Protein AF-A0A0G4HG73-F1 (afdb_monomer_lite)

Radius of gyration: 73.38 Å; chains: 1; bounding box: 162×64×244 Å

Foldseek 3Di:
DDDDDDDDDDDDDDPPCVVVVVVVVVVVVVVVVVCVVCVVVVVVVVVVVVVVVVVVVVVVVVVVVVVVVVVVVVVVVVVVVVVVVVVVVVVVVVVVVVVVVVVVVVVVVVVVVVVVVVVVVVVVVVVVVVVVVVVVVVVVVVVVVVVVVVVVVVVVVVVVVVVVVVVVVVVVVVVVVVVVVVVVVVVVVCCVQPPPPPNVPVVVVVVVVVVVVVVVVVVVVVVVVPDDDDPVVVVVVVVVVVVVVVVVVVVVVVVVVVVVVVVVVVVVVVVVVVVVVVVVVVVVVVVVVVVVVVVVVVVVVVVVVVVVLQVVLVVVLVVLVVLLVLLVVLLVVLVVVLVVVLVVLPDPDPDDPPDDDDDDDDDDDDDDDDDDDPPPPPPSPDDDVVVLVPPVPVVVVVVVVNVVSPPRDRAFTQDPNDTHRNVVSVVVSVVSVVVSVVSVVCGRPPPCPDDDDDDPPDDDDDDDDDDDDDDDDDDDDDDDDDDDDDDDDDDDDDDDDDDDDDDDDDDDDDDDDDDDDDD

pLDDT: mean 76.78, std 22.73, range [31.84, 98.25]

Organism: NCBI:txid1169474

Secondary structure (DSSP, 8-state):
--------------TTHHHHHHHHHHHHHHHHHHHHHHHHHHHHHHHHHHHHHHHHHHHHHHHHHHHHHHHHHHHHHHHHHHHHHHHHHHHHHHHHHHHHHHHHHHHHHHHHHHHHHHHHHHHHHHHHHHHHHHHHHHHHHHHHHHHHHHHHHHHHHHHHHHHHHHHHHHHHHHHHHHHHHHHHHHHHHHHHHHSTTTHHHHHHHHHHHHHHHHHHHHHHHHHHTT----SHHHHHHHHHHHHHHHHHHHHHHHHHHHHHHHHHHHHHHHHHHHHHHHHHHHHHHHHHHHHHHHHHHHHHHHHHHHHHHHHHHHHHHHHHHHHHHHHHHHHHHHHHHHHHHHHHHS-----------------------------------PPPHHHHHHSS-HHHHHHHHHHHHT---PPPEEETTEEE-HHHHHHHHHHHHHHHHHHHHH-S-GGGTT----------------------------------------------------------------PPP--

Sequence (519 aa):
MSSVALDNQAGEKDDKELPEVQFAELETRMRRFIVDLLEPTMKRVQQQQVDLSSLKTVVDRHAKSLSEVAVMTVKAEQNIGVVEQLREEMSKWDVQRRNQEAKVSEDISLMKHELDGFRYNLERKEASIQALQRTSERAVAEVQQAMDAQDSFRQYVDGRLEAQVKHAHAFRTDLEVKLVALETKHNGLADELWGEETGLAKVTGELNRTNLTVSSLSEEVKRLNKSKASTQQCDMLQDSIRELVKETKDDVKDLRDAVGGVVSEVKEHFKTAANQIAAHNASMLSELELKQLKKRLSGVFDNSDLVLKGLEHITGVIAILIESNKVAASLDVQDDDDRRRVALMGYKEAGGKEGERSGSRTTRARSGNGGGAAGDGATVISVDPRCLSCSGQAATVLAGFKMACLQYAPQPVRYNKKLFNRGDLIAVRSQLLEQCFDALQSGPDLRFAGGQPQVNASHRQRESAGDSLGQTQRDREREKDPSGGGGERGRETIGSSLFGGTSMGASGFGGDGRRKNDT

Structure (mmCIF, N/CA/C/O backbone):
data_AF-A0A0G4HG73-F1
#
_entry.id   AF-A0A0G4HG73-F1
#
loop_
_atom_site.group_PDB
_atom_site.id
_atom_site.type_symbol
_atom_site.label_atom_id
_atom_site.label_alt_id
_atom_site.label_comp_id
_atom_site.label_asym_id
_atom_site.label_entity_id
_atom_site.label_seq_id
_atom_site.pdbx_PDB_ins_code
_atom_site.Cartn_x
_atom_site.Cartn_y
_atom_site.Cartn_z
_atom_site.occupancy
_atom_site.B_iso_or_equiv
_atom_site.auth_seq_id
_atom_site.auth_comp_id
_atom_site.auth_asym_id
_atom_site.auth_atom_id
_atom_site.pdbx_PDB_model_num
ATOM 1 N N . MET A 1 1 ? -84.857 -23.890 98.550 1.00 41.00 1 MET A N 1
ATOM 2 C CA . MET A 1 1 ? -84.071 -25.105 98.859 1.00 41.00 1 MET A CA 1
ATOM 3 C C . MET A 1 1 ? -82.937 -24.657 99.767 1.00 41.00 1 MET A C 1
ATOM 5 O O . MET A 1 1 ? -82.169 -23.835 99.301 1.00 41.00 1 MET A O 1
ATOM 9 N N . SER A 1 2 ? -82.785 -24.985 101.046 1.00 36.28 2 SER A N 1
ATOM 10 C CA . SER A 1 2 ? -83.429 -25.852 102.053 1.00 36.28 2 SER A CA 1
ATOM 11 C C . SER A 1 2 ? -83.070 -25.203 103.412 1.00 36.28 2 SER A C 1
ATOM 13 O O . SER A 1 2 ? -81.953 -24.713 103.534 1.00 36.28 2 SER A O 1
ATOM 15 N N . SER A 1 3 ? -84.007 -24.906 104.327 1.00 31.84 3 SER A N 1
ATOM 16 C CA . SER A 1 3 ? -84.459 -25.742 105.474 1.00 31.84 3 SER A CA 1
ATOM 17 C C . SER A 1 3 ? -83.283 -26.234 106.344 1.00 31.84 3 SER A C 1
ATOM 19 O O . SER A 1 3 ? -82.386 -26.853 105.790 1.00 31.84 3 SER A O 1
ATOM 21 N N . VAL A 1 4 ? -83.169 -26.034 107.661 1.00 39.06 4 VAL A N 1
ATOM 22 C CA . VAL A 1 4 ? -84.039 -26.321 108.834 1.00 39.06 4 VAL A CA 1
ATOM 23 C C . VAL A 1 4 ? -83.288 -25.680 110.040 1.00 39.06 4 VAL A C 1
ATOM 25 O O . VAL A 1 4 ? -82.062 -25.686 110.014 1.00 39.06 4 VAL A O 1
ATOM 28 N N . ALA A 1 5 ? -83.901 -24.886 110.938 1.00 39.19 5 ALA A N 1
ATOM 29 C CA . ALA A 1 5 ? -84.497 -25.277 112.244 1.00 39.19 5 ALA A CA 1
ATOM 30 C C . ALA A 1 5 ? -83.497 -26.015 113.186 1.00 39.19 5 ALA A C 1
ATOM 32 O O . ALA A 1 5 ? -82.706 -26.808 112.705 1.00 39.19 5 ALA A O 1
ATOM 33 N N . LEU A 1 6 ? -83.424 -25.876 114.514 1.00 40.47 6 LEU A N 1
ATOM 34 C CA . LEU A 1 6 ? -84.216 -25.290 115.607 1.00 40.47 6 LEU A CA 1
ATOM 35 C C . LEU A 1 6 ? -83.335 -25.361 116.895 1.00 40.47 6 LEU A C 1
ATOM 37 O O . LEU A 1 6 ? -82.237 -25.907 116.839 1.00 40.47 6 LEU A O 1
ATOM 41 N N . ASP A 1 7 ? -83.884 -24.890 118.024 1.00 35.44 7 ASP A N 1
ATOM 42 C CA . ASP A 1 7 ? -83.455 -25.051 119.439 1.00 35.44 7 ASP A CA 1
ATOM 43 C C . ASP A 1 7 ? -82.373 -24.076 119.948 1.00 35.44 7 ASP A C 1
ATOM 45 O O . ASP A 1 7 ? -81.224 -24.126 119.532 1.00 35.44 7 ASP A O 1
ATOM 49 N N . ASN A 1 8 ? -82.641 -23.065 120.789 1.00 39.59 8 ASN A N 1
ATOM 50 C CA . ASN A 1 8 ? -83.512 -22.899 121.970 1.00 39.59 8 ASN A CA 1
ATOM 51 C C . ASN A 1 8 ? -83.024 -23.658 123.223 1.00 39.59 8 ASN A C 1
ATOM 53 O O . ASN A 1 8 ? -83.551 -24.710 123.566 1.00 39.59 8 ASN A O 1
ATOM 57 N N . GLN A 1 9 ? -82.061 -23.072 123.947 1.00 37.31 9 GLN A N 1
ATOM 58 C CA . GLN A 1 9 ? -81.885 -23.263 125.391 1.00 37.31 9 GLN A CA 1
ATOM 59 C C . GLN A 1 9 ? -81.521 -21.923 126.044 1.00 37.31 9 GLN A C 1
ATOM 61 O O . GLN A 1 9 ? -80.479 -21.335 125.769 1.00 37.31 9 GLN A O 1
ATOM 66 N N . ALA A 1 10 ? -82.433 -21.450 126.894 1.00 40.50 10 ALA A N 1
ATOM 67 C CA . ALA A 1 10 ? -82.238 -20.352 127.822 1.00 40.50 10 ALA A CA 1
ATOM 68 C C . ALA A 1 10 ? -81.294 -20.796 128.949 1.00 40.50 10 ALA A C 1
ATOM 70 O O . ALA A 1 10 ? -81.523 -21.823 129.588 1.00 40.50 10 ALA A O 1
ATOM 71 N N . GLY A 1 11 ? -80.248 -20.005 129.179 1.00 35.12 11 GLY A N 1
ATOM 72 C CA . GLY A 1 11 ? -79.263 -20.186 130.238 1.00 35.12 11 GLY A CA 1
ATOM 73 C C . GLY A 1 11 ? -78.901 -18.829 130.823 1.00 35.12 11 GLY A C 1
ATOM 74 O O . GLY A 1 11 ? -77.949 -18.189 130.408 1.00 35.12 11 GLY A O 1
ATOM 75 N N . GLU A 1 12 ? -79.732 -18.394 131.757 1.00 45.62 12 GLU A N 1
ATOM 76 C CA . GLU A 1 12 ? -79.520 -17.315 132.713 1.00 45.62 12 GLU A CA 1
ATOM 77 C C . GLU A 1 12 ? -78.174 -17.499 133.443 1.00 45.62 12 GLU A C 1
ATOM 79 O O . GLU A 1 12 ? -78.027 -18.475 134.184 1.00 45.62 12 GLU A O 1
ATOM 84 N N . LYS A 1 13 ? -77.196 -16.601 133.221 1.00 35.84 13 LYS A N 1
ATOM 85 C CA . LYS A 1 13 ? -76.188 -16.153 134.206 1.00 35.84 13 LYS A CA 1
ATOM 86 C C . LYS A 1 13 ? -75.144 -15.205 133.614 1.00 35.84 13 LYS A C 1
ATOM 88 O O . LYS A 1 13 ? -74.682 -15.383 132.500 1.00 35.84 13 LYS A O 1
ATOM 93 N N . ASP A 1 14 ? -74.724 -14.305 134.494 1.00 40.41 14 ASP A N 1
ATOM 94 C CA . ASP A 1 14 ? -73.533 -13.461 134.472 1.00 40.41 14 ASP A CA 1
ATOM 95 C C . ASP A 1 14 ? -73.627 -12.112 133.738 1.00 40.41 14 ASP A C 1
ATOM 97 O O . ASP A 1 14 ? -73.258 -11.940 132.580 1.00 40.41 14 ASP A O 1
ATOM 101 N N . ASP A 1 15 ? -73.933 -11.094 134.554 1.00 43.91 15 ASP A N 1
ATOM 102 C CA . ASP A 1 15 ? -73.606 -9.658 134.447 1.00 43.91 15 ASP A CA 1
ATOM 103 C C . ASP A 1 15 ? -72.097 -9.355 134.204 1.00 43.91 15 ASP A C 1
ATOM 105 O O . ASP A 1 15 ? -71.578 -8.295 134.557 1.00 43.91 15 ASP A O 1
ATOM 109 N N . LYS A 1 16 ? -71.360 -10.285 133.588 1.00 47.94 16 LYS A N 1
ATOM 110 C CA . LYS A 1 16 ? -69.993 -10.134 133.078 1.00 47.94 16 LYS A CA 1
ATOM 111 C C . LYS A 1 16 ? -69.931 -10.049 131.547 1.00 47.94 16 LYS A C 1
ATOM 113 O O . LYS A 1 16 ? -68.882 -9.671 131.039 1.00 47.94 16 LYS A O 1
ATOM 118 N N . GLU A 1 17 ? -71.029 -10.294 130.825 1.00 47.25 17 GLU A N 1
ATOM 119 C CA . GLU A 1 17 ? -71.094 -10.183 129.351 1.00 47.25 17 GLU A CA 1
ATOM 120 C C . GLU A 1 17 ? -71.386 -8.752 128.849 1.00 47.25 17 GLU A C 1
ATOM 122 O O . GLU A 1 17 ? -70.995 -8.374 127.747 1.00 47.25 17 GLU A O 1
ATOM 127 N N . LEU A 1 18 ? -72.014 -7.902 129.671 1.00 52.16 18 LEU A N 1
ATOM 128 C CA . LEU A 1 18 ? -72.255 -6.481 129.368 1.00 52.16 18 LEU A CA 1
ATOM 129 C C . LEU A 1 18 ? -70.977 -5.672 129.059 1.00 52.16 18 LEU A C 1
ATOM 131 O O . LEU A 1 18 ? -70.999 -4.906 128.092 1.00 52.16 18 LEU A O 1
ATOM 135 N N . PRO A 1 19 ? -69.857 -5.817 129.800 1.00 57.81 19 PRO A N 1
ATOM 136 C CA . PRO A 1 19 ? -68.606 -5.189 129.393 1.00 57.81 19 PRO A CA 1
ATOM 137 C C . PRO A 1 19 ? -68.052 -5.805 128.103 1.00 57.81 19 PRO A C 1
ATOM 139 O O . PRO A 1 19 ? -67.523 -5.071 127.280 1.00 57.81 19 PRO A O 1
ATOM 142 N N . GLU A 1 20 ? -68.210 -7.108 127.870 1.00 64.38 20 GLU A N 1
ATOM 143 C CA . GLU A 1 20 ? -67.676 -7.792 126.683 1.00 64.38 20 GLU A CA 1
ATOM 144 C C . GLU A 1 20 ? -68.387 -7.360 125.388 1.00 64.38 20 GLU A C 1
ATOM 146 O O . GLU A 1 20 ? -67.731 -7.078 124.384 1.00 64.38 20 GLU A O 1
ATOM 151 N N . VAL A 1 21 ? -69.710 -7.168 125.432 1.00 73.31 21 VAL A N 1
ATOM 152 C CA . VAL A 1 21 ? -70.498 -6.604 124.320 1.00 73.31 21 VAL A CA 1
ATOM 153 C C . VAL A 1 21 ? -70.136 -5.138 124.065 1.00 73.31 21 VAL A C 1
ATOM 155 O O . VAL A 1 21 ? -69.987 -4.732 122.913 1.00 73.31 21 VAL A O 1
ATOM 158 N N . GLN A 1 22 ? -69.933 -4.342 125.120 1.00 75.69 22 GLN A N 1
ATOM 159 C CA . GLN A 1 22 ? -69.485 -2.951 124.979 1.00 75.69 22 GLN A CA 1
ATOM 160 C C . GLN A 1 22 ? -68.055 -2.857 124.428 1.00 75.69 22 GLN A C 1
ATOM 162 O O . GLN A 1 22 ? -67.774 -1.982 123.608 1.00 75.69 22 GLN A O 1
ATOM 167 N N . PHE A 1 23 ? -67.162 -3.774 124.813 1.00 79.75 23 PHE A N 1
ATOM 168 C CA . PHE A 1 23 ? -65.822 -3.894 124.237 1.00 79.75 23 PHE A CA 1
ATOM 169 C C . PHE A 1 23 ? -65.880 -4.312 122.767 1.00 79.75 23 PHE A C 1
ATOM 171 O O . PHE A 1 23 ? -65.195 -3.698 121.953 1.00 79.75 23 PHE A O 1
ATOM 178 N N . ALA A 1 24 ? -66.738 -5.267 122.402 1.00 82.38 24 ALA A N 1
ATOM 179 C CA . ALA A 1 24 ? -66.940 -5.675 121.014 1.00 82.38 24 ALA A CA 1
ATOM 180 C C . ALA A 1 24 ? -67.525 -4.536 120.156 1.00 82.38 24 ALA A C 1
ATOM 182 O O . ALA A 1 24 ? -67.112 -4.338 119.011 1.00 82.38 24 ALA A O 1
ATOM 183 N N . GLU A 1 25 ? -68.450 -3.734 120.691 1.00 83.81 25 GLU A N 1
ATOM 184 C CA . GLU A 1 25 ? -69.017 -2.582 119.982 1.00 83.81 25 GLU A CA 1
ATOM 185 C C . GLU A 1 25 ? -67.994 -1.445 119.823 1.00 83.81 25 GLU A C 1
ATOM 187 O O . GLU A 1 25 ? -67.848 -0.888 118.726 1.00 83.81 25 GLU A O 1
ATOM 192 N N . LEU A 1 26 ? -67.234 -1.135 120.881 1.00 85.94 26 LEU A N 1
ATOM 193 C CA . LEU A 1 26 ? -66.128 -0.176 120.838 1.00 85.94 26 LEU A CA 1
ATOM 194 C C . LEU A 1 26 ? -65.060 -0.628 119.835 1.00 85.94 26 LEU A C 1
ATOM 196 O O . LEU A 1 26 ? -64.625 0.167 119.006 1.00 85.94 26 LEU A O 1
ATOM 200 N N . GLU A 1 27 ? -64.692 -1.907 119.850 1.00 87.69 27 GLU A N 1
ATOM 201 C CA . GLU A 1 27 ? -63.764 -2.514 118.901 1.00 87.69 27 GLU A CA 1
ATOM 202 C C . GLU A 1 27 ? -64.297 -2.424 117.466 1.00 87.69 27 GLU A C 1
ATOM 204 O O . GLU A 1 27 ? -63.553 -2.064 116.558 1.00 87.69 27 GLU A O 1
ATOM 209 N N . THR A 1 28 ? -65.590 -2.670 117.243 1.00 87.50 28 THR A N 1
ATOM 210 C CA . THR A 1 28 ? -66.216 -2.559 115.916 1.00 87.50 28 THR A CA 1
ATOM 211 C C . THR A 1 28 ? -66.212 -1.113 115.412 1.00 87.50 28 THR A C 1
ATOM 213 O O . THR A 1 28 ? -65.926 -0.868 114.236 1.00 87.50 28 THR A O 1
ATOM 216 N N . ARG A 1 29 ? -66.474 -0.133 116.290 1.00 87.75 29 ARG A N 1
ATOM 217 C CA . ARG A 1 29 ? -66.328 1.299 115.973 1.00 87.75 29 ARG A CA 1
ATOM 218 C C . ARG A 1 29 ? -64.884 1.666 115.673 1.00 87.75 29 ARG A C 1
ATOM 220 O O . ARG A 1 29 ? -64.642 2.372 114.701 1.00 87.75 29 ARG A O 1
ATOM 227 N N . MET A 1 30 ? -63.940 1.174 116.467 1.00 88.69 30 MET A N 1
ATOM 228 C CA . MET A 1 30 ? -62.519 1.444 116.282 1.00 88.69 30 MET A CA 1
ATOM 229 C C . MET A 1 30 ? -62.015 0.824 114.974 1.00 88.69 30 MET A C 1
ATOM 231 O O . MET A 1 30 ? -61.320 1.489 114.218 1.00 88.69 30 MET A O 1
ATOM 235 N N . ARG A 1 31 ? -62.452 -0.396 114.635 1.00 90.50 31 ARG A N 1
ATOM 236 C CA . ARG A 1 31 ? -62.195 -1.047 113.342 1.00 90.50 31 ARG A CA 1
ATOM 237 C C . ARG A 1 31 ? -62.792 -0.258 112.176 1.00 90.50 31 ARG A C 1
ATOM 239 O O . ARG A 1 31 ? -62.081 -0.050 111.202 1.00 90.50 31 ARG A O 1
ATOM 246 N N . ARG A 1 32 ? -64.039 0.230 112.270 1.00 88.19 32 ARG A N 1
ATOM 247 C CA . ARG A 1 32 ? -64.618 1.120 111.239 1.00 88.19 32 ARG A CA 1
ATOM 248 C C . ARG A 1 32 ? -63.825 2.406 111.092 1.00 88.19 32 ARG A C 1
ATOM 250 O O . ARG A 1 32 ? -63.467 2.748 109.981 1.00 88.19 32 ARG A O 1
ATOM 257 N N . PHE A 1 33 ? -63.489 3.066 112.195 1.00 92.38 33 PHE A N 1
ATOM 258 C CA . PHE A 1 33 ? -62.720 4.307 112.166 1.00 92.38 33 PHE A CA 1
ATOM 259 C C . PHE A 1 33 ? -61.319 4.106 111.564 1.00 92.38 33 PHE A C 1
ATOM 261 O O . PHE A 1 33 ? -60.862 4.924 110.771 1.00 92.38 33 PHE A O 1
ATOM 268 N N . ILE A 1 34 ? -60.657 2.989 111.887 1.00 92.88 34 ILE A N 1
ATOM 269 C CA . ILE A 1 34 ? -59.387 2.582 111.271 1.00 92.88 34 ILE A CA 1
ATOM 270 C C . ILE A 1 34 ? -59.571 2.336 109.767 1.00 92.88 34 ILE A C 1
ATOM 272 O O . ILE A 1 34 ? -58.750 2.799 108.981 1.00 92.88 34 ILE A O 1
ATOM 276 N N . VAL A 1 35 ? -60.640 1.650 109.349 1.00 91.75 35 VAL A N 1
ATOM 277 C CA . VAL A 1 35 ? -60.949 1.422 107.928 1.00 91.75 35 VAL A CA 1
ATOM 278 C C . VAL A 1 35 ? -61.238 2.741 107.207 1.00 91.75 35 VAL A C 1
ATOM 280 O O . VAL A 1 35 ? -60.637 2.976 106.168 1.00 91.75 35 VAL A O 1
ATOM 283 N N . ASP A 1 36 ? -62.047 3.635 107.773 1.00 91.44 36 ASP A N 1
ATOM 284 C CA . ASP A 1 36 ? -62.393 4.936 107.184 1.00 91.44 36 ASP A CA 1
ATOM 285 C C . ASP A 1 36 ? -61.164 5.856 107.044 1.00 91.44 36 ASP A C 1
ATOM 287 O O . ASP A 1 36 ? -61.064 6.627 106.089 1.00 91.44 36 ASP A O 1
ATOM 291 N N . LEU A 1 37 ? -60.193 5.762 107.966 1.00 91.31 37 LEU A N 1
ATOM 292 C CA . LEU A 1 37 ? -58.909 6.471 107.877 1.00 91.31 37 LEU A CA 1
ATOM 293 C C . LEU A 1 37 ? -57.942 5.835 106.865 1.00 91.31 37 LEU A C 1
ATOM 295 O O . LEU A 1 37 ? -57.215 6.549 106.165 1.00 91.31 37 LEU A O 1
ATOM 299 N N . LEU A 1 38 ? -57.895 4.502 106.786 1.00 93.69 38 LEU A N 1
ATOM 300 C CA . LEU A 1 38 ? -56.955 3.780 105.923 1.00 93.69 38 LEU A CA 1
ATOM 301 C C . LEU A 1 38 ? -57.446 3.648 104.476 1.00 93.69 38 LEU A C 1
ATOM 303 O O . LEU A 1 38 ? -56.623 3.700 103.562 1.00 93.69 38 LEU A O 1
ATOM 307 N N . GLU A 1 39 ? -58.751 3.521 104.236 1.00 94.25 39 GLU A N 1
ATOM 308 C CA . GLU A 1 39 ? -59.339 3.286 102.911 1.00 94.25 39 GLU A CA 1
ATOM 309 C C . GLU A 1 39 ? -58.979 4.380 101.883 1.00 94.25 39 GLU A C 1
ATOM 311 O O . GLU A 1 39 ? -58.559 4.023 100.777 1.00 94.25 39 GLU A O 1
ATOM 316 N N . PRO A 1 40 ? -59.040 5.693 102.194 1.00 94.94 40 PRO A N 1
ATOM 317 C CA . PRO A 1 40 ? -58.618 6.740 101.261 1.00 94.94 40 PRO A CA 1
ATOM 318 C C . PRO A 1 40 ? -57.135 6.624 100.894 1.00 94.94 40 PRO A C 1
ATOM 320 O O . PRO A 1 40 ? -56.752 6.820 99.737 1.00 94.94 40 PRO A O 1
ATOM 323 N N . THR A 1 41 ? -56.299 6.262 101.870 1.00 94.00 41 THR A N 1
ATOM 324 C CA . THR A 1 41 ? -54.859 6.065 101.675 1.00 94.00 41 THR A CA 1
ATOM 325 C C . THR A 1 41 ? -54.600 4.837 100.805 1.00 94.00 41 THR A C 1
ATOM 327 O O . THR A 1 41 ? -53.835 4.924 99.849 1.00 94.00 41 THR A O 1
ATOM 330 N N . MET A 1 42 ? -55.293 3.722 101.059 1.00 93.75 42 MET A N 1
ATOM 331 C CA . MET A 1 42 ? -55.212 2.509 100.240 1.00 93.75 42 MET A CA 1
ATOM 332 C C . MET A 1 42 ? -55.661 2.756 98.798 1.00 93.75 42 MET A C 1
ATOM 334 O O . MET A 1 42 ? -54.951 2.357 97.879 1.00 93.75 42 MET A O 1
ATOM 338 N N . LYS A 1 43 ? -56.778 3.465 98.575 1.00 94.94 43 LYS A N 1
ATOM 339 C CA . LYS A 1 43 ? -57.240 3.841 97.225 1.00 94.94 43 LYS A CA 1
ATOM 340 C C . LYS A 1 43 ? -56.213 4.704 96.498 1.00 94.94 43 LYS A C 1
ATOM 342 O O . LYS A 1 43 ? -55.941 4.474 95.323 1.00 94.94 43 LYS A O 1
ATOM 347 N N . ARG A 1 44 ? -55.599 5.667 97.195 1.00 95.75 44 ARG A N 1
ATOM 348 C CA . ARG A 1 44 ? -54.538 6.507 96.625 1.00 95.75 44 ARG A CA 1
ATOM 349 C C . ARG A 1 44 ? -53.293 5.694 96.270 1.00 95.75 44 ARG A C 1
ATOM 351 O O . ARG A 1 44 ? -52.757 5.881 95.183 1.00 95.75 44 ARG A O 1
ATOM 358 N N . VAL A 1 45 ? -52.867 4.779 97.141 1.00 94.81 45 VAL A N 1
ATOM 359 C CA . VAL A 1 45 ? -51.737 3.869 96.882 1.00 94.81 45 VAL A CA 1
ATOM 360 C C . VAL A 1 45 ? -52.043 2.948 95.701 1.00 94.81 45 VAL A C 1
ATOM 362 O O . VAL A 1 45 ? -51.203 2.792 94.819 1.00 94.81 45 VAL A O 1
ATOM 365 N N . GLN A 1 46 ? -53.253 2.392 95.626 1.00 95.31 46 GLN A N 1
ATOM 366 C CA . GLN A 1 46 ? -53.676 1.537 94.519 1.00 95.31 46 GLN A CA 1
ATOM 367 C C . GLN A 1 46 ? -53.712 2.307 93.193 1.00 95.31 46 GLN A C 1
ATOM 369 O O . GLN A 1 46 ? -53.217 1.804 92.187 1.00 95.31 46 GLN A O 1
ATOM 374 N N . GLN A 1 47 ? -54.219 3.545 93.188 1.00 95.88 47 GLN A N 1
ATOM 375 C CA . GLN A 1 47 ? -54.188 4.409 92.006 1.00 95.88 47 GLN A CA 1
ATOM 376 C C . GLN A 1 47 ? -52.751 4.721 91.578 1.00 95.88 47 GLN A C 1
ATOM 378 O O . GLN A 1 47 ? -52.410 4.556 90.412 1.00 95.88 47 GLN A O 1
ATOM 383 N N . GLN A 1 48 ? -51.880 5.092 92.521 1.00 95.19 48 GLN A N 1
ATOM 384 C CA . GLN A 1 48 ? -50.462 5.318 92.237 1.00 95.19 48 GLN A CA 1
ATOM 385 C C . GLN A 1 48 ? -49.782 4.061 91.686 1.00 95.19 48 GLN A C 1
ATOM 387 O O . GLN A 1 48 ? -48.936 4.161 90.804 1.00 95.19 48 GLN A O 1
ATOM 392 N N . GLN A 1 49 ? -50.159 2.872 92.158 1.00 95.81 49 GLN A N 1
ATOM 393 C CA . GLN A 1 49 ? -49.649 1.608 91.634 1.00 95.81 49 GLN A CA 1
ATOM 394 C C . GLN A 1 49 ? -50.112 1.357 90.190 1.00 95.81 49 GLN A C 1
ATOM 396 O O . GLN A 1 49 ? -49.311 0.912 89.365 1.00 95.81 49 GLN A O 1
ATOM 401 N N . VAL A 1 50 ? -51.366 1.689 89.861 1.00 96.50 50 VAL A N 1
ATOM 402 C CA . VAL A 1 50 ? -51.877 1.656 88.480 1.00 96.50 50 VAL A CA 1
ATOM 403 C C . VAL A 1 50 ? -51.118 2.654 87.604 1.00 96.50 50 VAL A C 1
ATOM 405 O O . VAL A 1 50 ? -50.617 2.266 86.548 1.00 96.50 50 VAL A O 1
ATOM 408 N N . ASP A 1 51 ? -50.939 3.893 88.054 1.00 96.06 51 ASP A N 1
ATOM 409 C CA . ASP A 1 51 ? -50.224 4.930 87.304 1.00 96.06 51 ASP A CA 1
ATOM 410 C C . ASP A 1 51 ? -48.750 4.557 87.084 1.00 96.06 51 ASP A C 1
ATOM 412 O O . ASP A 1 51 ? -48.241 4.686 85.972 1.00 96.06 51 ASP A O 1
ATOM 416 N N . LEU A 1 52 ? -48.075 4.009 88.102 1.00 95.50 52 LEU A N 1
ATOM 417 C CA . LEU A 1 52 ? -46.709 3.490 87.986 1.00 95.50 52 LEU A CA 1
ATOM 418 C C . LEU A 1 52 ? -46.625 2.326 86.996 1.00 95.50 52 LEU A C 1
ATOM 420 O O . LEU A 1 52 ? -45.674 2.253 86.218 1.00 95.50 52 LEU A O 1
ATOM 424 N N . SER A 1 53 ? -47.614 1.429 86.988 1.00 96.25 53 SER A N 1
ATOM 425 C CA . SER A 1 53 ? -47.661 0.332 86.017 1.00 96.25 53 SER A CA 1
ATOM 426 C C . SER A 1 53 ? -47.865 0.847 84.588 1.00 96.25 53 SER A C 1
ATOM 428 O O . SER A 1 53 ? -47.169 0.408 83.674 1.00 96.25 53 SER A O 1
ATOM 430 N N . SER A 1 54 ? -48.735 1.844 84.401 1.00 97.19 54 SER A N 1
ATOM 431 C CA . SER A 1 54 ? -48.952 2.512 83.117 1.00 97.19 54 SER A CA 1
ATOM 432 C C . SER A 1 54 ? -47.677 3.211 82.646 1.00 97.19 54 SER A C 1
ATOM 434 O O . SER A 1 54 ? -47.200 2.941 81.542 1.00 97.19 54 SER A O 1
ATOM 436 N N . LEU A 1 55 ? -47.048 4.013 83.511 1.00 95.94 55 LEU A N 1
ATOM 437 C CA . LEU A 1 55 ? -45.795 4.704 83.215 1.00 95.94 55 LEU A CA 1
ATOM 438 C C . LEU A 1 55 ? -44.687 3.716 82.842 1.00 95.94 55 LEU A C 1
ATOM 440 O O . LEU A 1 55 ? -43.984 3.938 81.861 1.00 95.94 55 LEU A O 1
ATOM 444 N N . LYS A 1 56 ? -44.584 2.583 83.548 1.00 97.31 56 LYS A N 1
ATOM 445 C CA . LYS A 1 56 ? -43.653 1.505 83.199 1.00 97.31 56 LYS A CA 1
ATOM 446 C C . LYS A 1 56 ? -43.893 0.986 81.780 1.00 97.31 56 LYS A C 1
ATOM 448 O O . LYS A 1 56 ? -42.942 0.882 81.014 1.00 97.31 56 LYS A O 1
ATOM 453 N N . THR A 1 57 ? -45.146 0.739 81.382 1.00 96.81 57 THR A N 1
ATOM 454 C CA . THR A 1 57 ? -45.437 0.300 80.003 1.00 96.81 57 THR A CA 1
ATOM 455 C C . THR A 1 57 ? -45.070 1.349 78.951 1.00 96.81 57 THR A C 1
ATOM 457 O O . THR A 1 57 ? -44.625 0.988 77.863 1.00 96.81 57 THR A O 1
ATOM 460 N N . VAL A 1 58 ? -45.232 2.641 79.255 1.00 97.50 58 VAL A N 1
ATOM 461 C CA . VAL A 1 58 ? -44.828 3.741 78.365 1.00 97.50 58 VAL A CA 1
ATOM 462 C C . VAL A 1 58 ? -43.304 3.802 78.252 1.00 97.50 58 VAL A C 1
ATOM 464 O O . VAL A 1 58 ? -42.782 3.880 77.141 1.00 97.50 58 VAL A O 1
ATOM 467 N N . VAL A 1 59 ? -42.587 3.694 79.373 1.00 96.81 59 VAL A N 1
ATOM 468 C CA . VAL A 1 59 ? -41.117 3.643 79.405 1.00 96.81 59 VAL A CA 1
ATOM 469 C C . VAL A 1 59 ? -40.596 2.446 78.608 1.00 96.81 59 VAL A C 1
ATOM 471 O O . VAL A 1 59 ? -39.709 2.624 77.779 1.00 96.81 59 VAL A O 1
ATOM 474 N N . ASP A 1 60 ? -41.192 1.261 78.759 1.00 96.69 60 ASP A N 1
ATOM 475 C CA . ASP A 1 60 ? -40.807 0.065 77.998 1.00 96.69 60 ASP A CA 1
ATOM 476 C C . ASP A 1 60 ? -41.037 0.243 76.485 1.00 96.69 60 ASP A C 1
ATOM 478 O O . ASP A 1 60 ? -40.229 -0.210 75.670 1.00 96.69 60 ASP A O 1
ATOM 482 N N . ARG A 1 61 ? -42.115 0.931 76.077 1.00 97.12 61 ARG A N 1
ATOM 483 C CA . ARG A 1 61 ? -42.346 1.273 74.660 1.00 97.12 61 ARG A CA 1
ATOM 484 C C . ARG A 1 61 ? -41.314 2.269 74.141 1.00 97.12 61 ARG A C 1
ATOM 486 O O . ARG A 1 61 ? -40.794 2.071 73.045 1.00 97.12 61 ARG A O 1
ATOM 493 N N . HIS A 1 62 ? -40.993 3.311 74.908 1.00 96.69 62 HIS A N 1
ATOM 494 C CA . HIS A 1 62 ? -39.963 4.274 74.517 1.00 96.69 62 HIS A CA 1
ATOM 495 C C . HIS A 1 62 ? -38.575 3.636 74.454 1.00 96.69 62 HIS A C 1
ATOM 497 O O . HIS A 1 62 ? -37.841 3.912 73.513 1.00 96.69 62 HIS A O 1
ATOM 503 N N . ALA A 1 63 ? -38.238 2.731 75.375 1.00 96.88 63 ALA A N 1
ATOM 504 C CA . ALA A 1 63 ? -36.986 1.981 75.339 1.00 96.88 63 ALA A CA 1
ATOM 505 C C . ALA A 1 63 ? -36.868 1.129 74.063 1.00 96.88 63 ALA A C 1
ATOM 507 O O . ALA A 1 63 ? -35.823 1.134 73.412 1.00 96.88 63 ALA A O 1
ATOM 508 N N . LYS A 1 64 ? -37.953 0.456 73.651 1.00 97.56 64 LYS A N 1
ATOM 509 C CA . LYS A 1 64 ? -37.999 -0.283 72.377 1.00 97.56 64 LYS A CA 1
ATOM 510 C C . LYS A 1 64 ? -37.839 0.638 71.169 1.00 97.56 64 LYS A C 1
ATOM 512 O O . LYS A 1 64 ? -37.001 0.369 70.318 1.00 97.56 64 LYS A O 1
ATOM 517 N N . SER A 1 65 ? -38.574 1.749 71.130 1.00 96.94 65 SER A N 1
ATOM 518 C CA . SER A 1 65 ? -38.475 2.726 70.039 1.00 96.94 65 SER A CA 1
ATOM 519 C C . SER A 1 65 ? -37.073 3.344 69.939 1.00 96.94 65 SER A C 1
ATOM 521 O O . SER A 1 65 ? -36.531 3.449 68.843 1.00 96.94 65 SER A O 1
ATOM 523 N N . LEU A 1 66 ? -36.435 3.675 71.067 1.00 96.69 66 LEU A N 1
ATOM 524 C CA . LEU A 1 66 ? -35.047 4.149 71.096 1.00 96.69 66 LEU A CA 1
ATOM 525 C C . LEU A 1 66 ? -34.070 3.086 70.588 1.00 96.69 66 LEU A C 1
ATOM 527 O O . LEU A 1 66 ? -33.149 3.413 69.844 1.00 96.69 66 LEU A O 1
ATOM 531 N N . SER A 1 67 ? -34.285 1.816 70.940 1.00 96.94 67 SER A N 1
ATOM 532 C CA . SER A 1 67 ? -33.478 0.714 70.415 1.00 96.94 67 SER A CA 1
ATOM 533 C C . SER A 1 67 ? -33.642 0.548 68.900 1.00 96.94 67 SER A C 1
ATOM 535 O O . SER A 1 67 ? -32.654 0.296 68.215 1.00 96.94 67 SER A O 1
ATOM 537 N N . GLU A 1 68 ? -34.854 0.698 68.361 1.00 97.00 68 GLU A N 1
ATOM 538 C CA . GLU A 1 68 ? -35.108 0.657 66.914 1.00 97.00 68 GLU A CA 1
ATOM 539 C C . GLU A 1 68 ? -34.435 1.827 66.189 1.00 97.00 68 GLU A C 1
ATOM 541 O O . GLU A 1 68 ? -33.785 1.623 65.162 1.00 97.00 68 GLU A O 1
ATOM 546 N N . VAL A 1 69 ? -34.526 3.040 66.746 1.00 96.94 69 VAL A N 1
ATOM 547 C CA . VAL A 1 69 ? -33.842 4.225 66.211 1.00 96.94 69 VAL A CA 1
ATOM 548 C C . VAL A 1 69 ? -32.328 4.029 66.225 1.00 96.94 69 VAL A C 1
ATOM 550 O O . VAL A 1 69 ? -31.689 4.290 65.212 1.00 96.94 69 VAL A O 1
ATOM 553 N N . ALA A 1 70 ? -31.752 3.494 67.305 1.00 96.69 70 ALA A N 1
ATOM 554 C CA . ALA A 1 70 ? -30.318 3.210 67.374 1.00 96.69 70 ALA A CA 1
ATOM 555 C C . ALA A 1 70 ? -29.867 2.226 66.278 1.00 96.69 70 ALA A C 1
ATOM 557 O O . ALA A 1 70 ? -28.857 2.456 65.614 1.00 96.69 70 ALA A O 1
ATOM 558 N N . VAL A 1 71 ? -30.646 1.167 66.024 1.00 97.38 71 VAL A N 1
ATOM 559 C CA . VAL A 1 71 ? -30.373 0.223 64.925 1.00 97.38 71 VAL A CA 1
ATOM 560 C C . VAL A 1 71 ? -30.490 0.906 63.558 1.00 97.38 71 VAL A C 1
ATOM 562 O O . VAL A 1 71 ? -29.684 0.630 62.668 1.00 97.38 71 VAL A O 1
ATOM 565 N N . MET A 1 72 ? -31.468 1.797 63.367 1.00 96.50 72 MET A N 1
ATOM 566 C CA . MET A 1 72 ? -31.592 2.571 62.128 1.00 96.50 72 MET A CA 1
ATOM 567 C C . MET A 1 72 ? -30.415 3.527 61.919 1.00 96.50 72 MET A C 1
ATOM 569 O O . MET A 1 72 ? -29.934 3.619 60.793 1.00 96.50 72 MET A O 1
ATOM 573 N N . THR A 1 73 ? -29.909 4.173 62.972 1.00 96.88 73 THR A N 1
ATOM 574 C CA . THR A 1 73 ? -28.721 5.038 62.898 1.00 96.88 73 THR A CA 1
ATOM 575 C C . THR A 1 73 ? -27.495 4.254 62.435 1.00 96.88 73 THR A C 1
ATOM 577 O O . THR A 1 73 ? -26.848 4.665 61.478 1.00 96.88 73 THR A O 1
ATOM 580 N N . VAL A 1 74 ? -27.236 3.074 63.011 1.00 97.56 74 VAL A N 1
ATOM 581 C CA . VAL A 1 74 ? -26.111 2.215 62.587 1.00 97.56 74 VAL A CA 1
ATOM 582 C C . VAL A 1 74 ? -26.247 1.796 61.118 1.00 97.56 74 VAL A C 1
ATOM 584 O O . VAL A 1 74 ? -25.275 1.822 60.366 1.00 97.56 74 VAL A O 1
ATOM 587 N N . LYS A 1 75 ? -27.458 1.443 60.667 1.00 97.69 75 LYS A N 1
ATOM 588 C CA . LYS A 1 75 ? -27.704 1.128 59.247 1.00 97.69 75 LYS A CA 1
ATOM 589 C C . LYS A 1 75 ? -27.507 2.343 58.339 1.00 97.69 75 LYS A C 1
ATOM 591 O O . LYS A 1 75 ? -27.015 2.192 57.224 1.00 97.69 75 LYS A O 1
ATOM 596 N N . ALA A 1 76 ? -27.894 3.534 58.790 1.00 96.31 76 ALA A N 1
ATOM 597 C CA . ALA A 1 76 ? -27.691 4.767 58.039 1.00 96.31 76 ALA A CA 1
ATOM 598 C C . ALA A 1 76 ? -26.196 5.082 57.884 1.00 96.31 76 ALA A C 1
ATOM 600 O O . ALA A 1 76 ? -25.763 5.386 56.777 1.00 96.31 76 ALA A O 1
ATOM 601 N N . GLU A 1 77 ? -25.400 4.925 58.944 1.00 97.25 77 GLU A N 1
ATOM 602 C CA . GLU A 1 77 ? -23.940 5.084 58.901 1.00 97.25 77 GLU A CA 1
ATOM 603 C C . GLU A 1 77 ? -23.278 4.080 57.947 1.00 97.25 77 GLU A C 1
ATOM 605 O O . GLU A 1 77 ? -22.440 4.459 57.130 1.00 97.25 77 GLU A O 1
ATOM 610 N N . GLN A 1 78 ? -23.709 2.814 57.970 1.00 97.25 78 GLN A N 1
ATOM 611 C CA . GLN A 1 78 ? -23.243 1.805 57.012 1.00 97.25 78 GLN A CA 1
ATOM 612 C C . GLN A 1 78 ? -23.567 2.195 55.563 1.00 97.25 78 GLN A C 1
ATOM 614 O O . GLN A 1 78 ? -22.706 2.099 54.689 1.00 97.25 78 GLN A O 1
ATOM 619 N N . ASN A 1 79 ? -24.786 2.676 55.306 1.00 96.56 79 ASN A N 1
ATOM 620 C CA . ASN A 1 79 ? -25.185 3.135 53.976 1.00 96.56 79 ASN A CA 1
ATOM 621 C C . ASN A 1 79 ? -24.380 4.361 53.521 1.00 96.56 79 ASN A C 1
ATOM 623 O O . ASN A 1 79 ? -24.015 4.434 52.350 1.00 96.56 79 ASN A O 1
ATOM 627 N N . ILE A 1 80 ? -24.073 5.299 54.426 1.00 97.19 80 ILE A N 1
ATOM 628 C CA . ILE A 1 80 ? -23.198 6.444 54.134 1.00 97.19 80 ILE A CA 1
ATOM 629 C C . ILE A 1 80 ? -21.816 5.946 53.698 1.00 97.19 80 ILE A C 1
ATOM 631 O O . ILE A 1 80 ? -21.338 6.373 52.650 1.00 97.19 80 ILE A O 1
ATOM 635 N N . GLY A 1 81 ? -21.231 4.979 54.411 1.00 96.88 81 GLY A N 1
ATOM 636 C CA . GLY A 1 81 ? -19.939 4.394 54.038 1.00 96.88 81 GLY A CA 1
ATOM 637 C C . GLY A 1 81 ? -19.936 3.755 52.642 1.00 96.88 81 GLY A C 1
ATOM 638 O O . GLY A 1 81 ? -19.003 3.959 51.868 1.00 96.88 81 GLY A O 1
ATOM 639 N N . VAL A 1 82 ? -21.007 3.045 52.267 1.00 97.38 82 VAL A N 1
ATOM 640 C CA . VAL A 1 82 ? -21.150 2.476 50.911 1.00 97.38 82 VAL A CA 1
ATOM 641 C C . VAL A 1 82 ? -21.249 3.576 49.849 1.00 97.38 82 VAL A C 1
ATOM 643 O O . VAL A 1 82 ? -20.638 3.469 48.786 1.00 97.38 82 VAL A O 1
ATOM 646 N N . VAL A 1 83 ? -21.999 4.648 50.119 1.00 97.69 83 VAL A N 1
ATOM 647 C CA . VAL A 1 83 ? -22.125 5.787 49.194 1.00 97.69 83 VAL A CA 1
ATOM 648 C C . VAL A 1 83 ? -20.792 6.523 49.032 1.00 97.69 83 VAL A C 1
ATOM 650 O O . VAL A 1 83 ? -20.446 6.911 47.916 1.00 97.69 83 VAL A O 1
ATOM 653 N N . GLU A 1 84 ? -20.021 6.688 50.107 1.00 98.06 84 GLU A N 1
ATOM 654 C CA . GLU A 1 84 ? -18.680 7.277 50.055 1.00 98.06 84 GLU A CA 1
ATOM 655 C C . GLU A 1 84 ? -17.713 6.418 49.235 1.00 98.06 84 GLU A C 1
ATOM 657 O O . GLU A 1 84 ? -17.031 6.949 48.357 1.00 98.06 84 GLU A O 1
ATOM 662 N N . GLN A 1 85 ? -17.730 5.095 49.423 1.00 97.06 85 GLN A N 1
ATOM 663 C CA . GLN A 1 85 ? -16.933 4.167 48.616 1.00 97.06 85 GLN A CA 1
ATOM 664 C C . GLN A 1 85 ? -17.304 4.244 47.127 1.00 97.06 85 GLN A C 1
ATOM 666 O O . GLN A 1 85 ? -16.427 4.323 46.268 1.00 97.06 85 GLN A O 1
ATOM 671 N N . LEU A 1 86 ? -18.601 4.274 46.801 1.00 97.56 86 LEU A N 1
ATOM 672 C CA . LEU A 1 86 ? -19.064 4.440 45.419 1.00 97.56 86 LEU A CA 1
ATOM 673 C C . LEU A 1 86 ? -18.626 5.781 44.822 1.00 97.56 86 LEU A C 1
ATOM 675 O O . LEU A 1 86 ? -18.276 5.847 43.643 1.00 97.56 86 LEU A O 1
ATOM 679 N N . ARG A 1 87 ? -18.629 6.853 45.618 1.00 97.81 87 ARG A N 1
ATOM 680 C CA . ARG A 1 87 ? -18.166 8.176 45.187 1.00 97.81 87 ARG A CA 1
ATOM 681 C C . ARG A 1 87 ? -16.663 8.184 44.908 1.00 97.81 87 ARG A C 1
ATOM 683 O O . ARG A 1 87 ? -16.244 8.793 43.924 1.00 97.81 87 ARG A O 1
ATOM 690 N N . GLU A 1 88 ? -15.868 7.514 45.738 1.00 98.06 88 GLU A N 1
ATOM 691 C CA . GLU A 1 88 ? -14.428 7.362 45.522 1.00 98.06 88 GLU A CA 1
ATOM 692 C C . GLU A 1 88 ? -14.144 6.575 44.239 1.00 98.06 88 GLU A C 1
ATOM 694 O O . GLU A 1 88 ? -13.365 7.025 43.398 1.00 98.06 88 GLU A O 1
ATOM 699 N N . GLU A 1 89 ? -14.830 5.448 44.040 1.00 97.81 89 GLU A N 1
ATOM 700 C CA . GLU A 1 89 ? -14.706 4.662 42.815 1.00 97.81 89 GLU A CA 1
ATOM 701 C C . GLU A 1 89 ? -15.108 5.488 41.590 1.00 97.81 89 GLU A C 1
ATOM 703 O O . GLU A 1 89 ? -14.318 5.591 40.653 1.00 97.81 89 GLU A O 1
ATOM 708 N N . MET A 1 90 ? -16.260 6.174 41.598 1.00 95.88 90 MET A N 1
ATOM 709 C CA . MET A 1 90 ? -16.645 7.065 40.491 1.00 95.88 90 MET A CA 1
ATOM 710 C C . MET A 1 90 ? -15.578 8.126 40.192 1.00 95.88 90 MET A C 1
ATOM 712 O O . MET A 1 90 ? -15.288 8.383 39.025 1.00 95.88 90 MET A O 1
ATOM 716 N N . SER A 1 91 ? -14.939 8.695 41.219 1.00 97.81 91 SER A N 1
ATOM 717 C CA . SER A 1 91 ? -13.834 9.639 41.028 1.00 97.81 91 SER A CA 1
ATOM 718 C C . SER A 1 91 ? -12.620 8.992 40.348 1.00 97.81 91 SER A C 1
ATOM 720 O O . SER A 1 91 ? -11.985 9.637 39.512 1.00 97.81 91 SER A O 1
ATOM 722 N N . LYS A 1 92 ? -12.284 7.736 40.673 1.00 98.00 92 LYS A N 1
ATOM 723 C CA . LYS A 1 92 ? -11.205 6.986 40.002 1.00 98.00 92 LYS A CA 1
ATOM 724 C C . LYS A 1 92 ? -11.547 6.717 38.537 1.00 98.00 92 LYS A C 1
ATOM 726 O O . LYS A 1 92 ? -10.713 6.977 37.668 1.00 98.00 92 LYS A O 1
ATOM 731 N N . TRP A 1 93 ? -12.773 6.269 38.257 1.00 97.38 93 TRP A N 1
ATOM 732 C CA . TRP A 1 93 ? -13.258 6.032 36.893 1.00 97.38 93 TRP A CA 1
ATOM 733 C C . TRP A 1 93 ? -13.231 7.306 36.045 1.00 97.38 93 TRP A C 1
ATOM 735 O O . TRP A 1 93 ? -12.808 7.261 34.891 1.00 97.38 93 TRP A O 1
ATOM 745 N N . ASP A 1 94 ? -13.601 8.456 36.610 1.00 98.06 94 ASP A N 1
ATOM 746 C CA . ASP A 1 94 ? -13.546 9.735 35.896 1.00 98.06 94 ASP A CA 1
ATOM 747 C C . ASP A 1 94 ? -12.113 10.163 35.551 1.00 98.06 94 ASP A C 1
ATOM 749 O O . ASP A 1 94 ? -11.856 10.631 34.439 1.00 98.06 94 ASP A O 1
ATOM 753 N N . VAL A 1 95 ? -11.161 9.983 36.472 1.00 98.12 95 VAL A N 1
ATOM 754 C CA . VAL A 1 95 ? -9.739 10.258 36.204 1.00 98.12 95 VAL A CA 1
ATOM 755 C C . VAL A 1 95 ? -9.200 9.310 35.133 1.00 98.12 95 VAL A C 1
ATOM 757 O O . VAL A 1 95 ? -8.537 9.754 34.195 1.00 98.12 95 VAL A O 1
ATOM 760 N N . GLN A 1 96 ? -9.519 8.017 35.224 1.00 97.75 96 GLN A N 1
ATOM 761 C CA . GLN A 1 96 ? -9.108 7.027 34.232 1.00 97.75 96 GLN A CA 1
ATOM 762 C C . GLN A 1 96 ? -9.675 7.348 32.846 1.00 97.75 96 GLN A C 1
ATOM 764 O O . GLN A 1 96 ? -8.931 7.317 31.865 1.00 97.75 96 GLN A O 1
ATOM 769 N N . ARG A 1 97 ? -10.960 7.708 32.767 1.00 98.19 97 ARG A N 1
ATOM 770 C CA . ARG A 1 97 ? -11.612 8.124 31.523 1.00 98.19 97 ARG A CA 1
ATOM 771 C C . ARG A 1 97 ? -10.913 9.334 30.910 1.00 98.19 97 ARG A C 1
ATOM 773 O O . ARG A 1 97 ? -10.561 9.280 29.738 1.00 98.19 97 ARG A O 1
ATOM 780 N N . ARG A 1 98 ? -10.640 10.388 31.688 1.00 97.81 98 ARG A N 1
ATOM 781 C CA . ARG A 1 98 ? -9.925 11.580 31.188 1.00 97.81 98 ARG A CA 1
ATOM 782 C C . ARG A 1 98 ? -8.516 11.257 30.695 1.00 97.81 98 ARG A C 1
ATOM 784 O O . ARG A 1 98 ? -8.096 11.786 29.672 1.00 97.81 98 ARG A O 1
ATOM 791 N N . ASN A 1 99 ? -7.798 10.371 31.384 1.00 96.69 99 ASN A N 1
ATOM 792 C CA . ASN A 1 99 ? -6.475 9.928 30.942 1.00 96.69 99 ASN A CA 1
ATOM 793 C C . ASN A 1 99 ? -6.548 9.145 29.621 1.00 96.69 99 ASN A C 1
ATOM 795 O O . ASN A 1 99 ? -5.705 9.335 28.748 1.00 96.69 99 ASN A O 1
ATOM 799 N N . GLN A 1 100 ? -7.558 8.287 29.451 1.00 95.50 100 GLN A N 1
ATOM 800 C CA . GLN A 1 100 ? -7.792 7.577 28.191 1.00 95.50 100 GLN A CA 1
ATOM 801 C C . GLN A 1 100 ? -8.193 8.533 27.062 1.00 95.50 100 GLN A C 1
ATOM 803 O O . GLN A 1 100 ? -7.660 8.418 25.964 1.00 95.50 100 GLN A O 1
ATOM 808 N N . GLU A 1 101 ? -9.072 9.501 27.331 1.00 97.25 101 GLU A N 1
ATOM 809 C CA . GLU A 1 101 ? -9.453 10.550 26.376 1.00 97.25 101 GLU A CA 1
ATOM 810 C C . GLU A 1 101 ? -8.230 11.362 25.920 1.00 97.25 101 GLU A C 1
ATOM 812 O O . GLU A 1 101 ? -8.047 11.577 24.721 1.00 97.25 101 GLU A O 1
ATOM 817 N N . ALA A 1 102 ? -7.349 11.751 26.850 1.00 97.31 102 ALA A N 1
ATOM 818 C CA . ALA A 1 102 ? -6.106 12.453 26.533 1.00 97.31 102 ALA A CA 1
ATOM 819 C C . ALA A 1 102 ? -5.167 11.603 25.662 1.00 97.31 102 ALA A C 1
ATOM 821 O O . ALA A 1 102 ? -4.670 12.091 24.649 1.00 97.31 102 ALA A O 1
ATOM 822 N N . LYS A 1 103 ? -4.984 10.321 26.006 1.00 97.50 103 LYS A N 1
ATOM 823 C CA . LYS A 1 103 ? -4.154 9.391 25.229 1.00 97.50 103 LYS A CA 1
ATOM 824 C C . LYS A 1 103 ? -4.682 9.207 23.804 1.00 97.50 103 LYS A C 1
ATOM 826 O O . LYS A 1 103 ? -3.926 9.325 22.849 1.00 97.50 103 LYS A O 1
ATOM 831 N N . VAL A 1 104 ? -5.988 8.985 23.647 1.00 97.06 104 VAL A N 1
ATOM 832 C CA . VAL A 1 104 ? -6.614 8.854 22.321 1.00 97.06 104 VAL A CA 1
ATOM 833 C C . VAL A 1 104 ? -6.459 10.145 21.511 1.00 97.06 104 VAL A C 1
ATOM 835 O O . VAL A 1 104 ? -6.208 10.090 20.310 1.00 97.06 104 VAL A O 1
ATOM 838 N N . SER A 1 105 ? -6.562 11.315 22.147 1.00 97.75 105 SER A N 1
ATOM 839 C CA . SER A 1 105 ? -6.330 12.599 21.476 1.00 97.75 105 SER A CA 1
ATOM 840 C C . SER A 1 105 ? -4.883 12.764 20.988 1.00 97.75 105 SER A C 1
ATOM 842 O O . SER A 1 105 ? -4.661 13.363 19.930 1.00 97.75 105 SER A O 1
ATOM 844 N N . GLU A 1 106 ? -3.901 12.259 21.737 1.00 97.81 106 GLU A N 1
ATOM 845 C CA . GLU A 1 106 ? -2.489 12.246 21.341 1.00 97.81 106 GLU A CA 1
ATOM 846 C C . GLU A 1 106 ? -2.257 11.292 20.162 1.00 97.81 106 GLU A C 1
ATOM 848 O O . GLU A 1 106 ? -1.712 11.713 19.141 1.00 97.81 106 GLU A O 1
ATOM 853 N N . ASP A 1 107 ? -2.780 10.065 20.239 1.00 94.56 107 ASP A N 1
ATOM 854 C CA . ASP A 1 107 ? -2.686 9.065 19.167 1.00 94.56 107 ASP A CA 1
ATOM 855 C C . ASP A 1 107 ? -3.314 9.583 17.856 1.00 94.56 107 ASP A C 1
ATOM 857 O O . ASP A 1 107 ? -2.733 9.446 16.778 1.00 94.56 107 ASP A O 1
ATOM 861 N N . ILE A 1 108 ? -4.471 10.256 17.931 1.00 96.38 108 ILE A N 1
ATOM 862 C CA . ILE A 1 108 ? -5.105 10.914 16.773 1.00 96.38 108 ILE A CA 1
ATOM 863 C C . ILE A 1 108 ? -4.207 12.011 16.190 1.00 96.38 108 ILE A C 1
ATOM 865 O O . ILE A 1 108 ? -4.123 12.161 14.968 1.00 96.38 108 ILE A O 1
ATOM 869 N N . SER A 1 109 ? -3.530 12.780 17.043 1.00 97.44 109 SER A N 1
ATOM 870 C CA . SER A 1 109 ? -2.634 13.853 16.603 1.00 97.44 109 SER A CA 1
ATOM 871 C C . SER A 1 109 ? -1.385 13.299 15.910 1.00 97.44 109 SER A C 1
ATOM 873 O O . SER A 1 109 ? -0.974 13.838 14.880 1.00 97.44 109 SER A O 1
ATOM 875 N N . LEU A 1 110 ? -0.827 12.196 16.417 1.00 96.44 110 LEU A N 1
ATOM 876 C CA . LEU A 1 110 ? 0.290 11.484 15.792 1.00 96.44 110 LEU A CA 1
ATOM 877 C C . LEU A 1 110 ? -0.110 10.887 14.438 1.00 96.44 110 LEU A C 1
ATOM 879 O O . LEU A 1 110 ? 0.553 11.161 13.440 1.00 96.44 110 LEU A O 1
ATOM 883 N N . MET A 1 111 ? -1.243 10.178 14.365 1.00 96.56 111 MET A N 1
ATOM 884 C CA . MET A 1 111 ? -1.763 9.640 13.099 1.00 96.56 111 MET A CA 1
ATOM 885 C C . MET A 1 111 ? -2.004 10.740 12.060 1.00 96.56 111 MET A C 1
ATOM 887 O O . MET A 1 111 ? -1.712 10.562 10.878 1.00 96.56 111 MET A O 1
ATOM 891 N N . LYS A 1 112 ? -2.506 11.906 12.483 1.00 97.94 112 LYS A N 1
ATOM 892 C CA . LYS A 1 112 ? -2.666 13.061 11.591 1.00 97.94 112 LYS A CA 1
ATOM 893 C C . LYS A 1 112 ? -1.319 13.528 11.036 1.00 97.94 112 LYS A C 1
ATOM 895 O O . LYS A 1 112 ? -1.216 13.779 9.838 1.00 97.94 112 LYS A O 1
ATOM 900 N N . HIS A 1 113 ? -0.289 13.607 11.878 1.00 97.69 113 HIS A N 1
ATOM 901 C CA . HIS A 1 113 ? 1.045 13.995 11.431 1.00 97.69 113 HIS A CA 1
ATOM 902 C C . HIS A 1 113 ? 1.646 12.980 10.446 1.00 97.69 113 HIS A C 1
ATOM 904 O O . HIS A 1 113 ? 2.231 13.381 9.438 1.00 97.69 113 HIS A O 1
ATOM 910 N N . GLU A 1 114 ? 1.461 11.681 10.690 1.00 96.69 114 GLU A N 1
ATOM 911 C CA . GLU A 1 114 ? 1.883 10.621 9.769 1.00 96.69 114 GLU A CA 1
ATOM 912 C C . GLU A 1 114 ? 1.164 10.720 8.418 1.00 96.69 114 GLU A C 1
ATOM 914 O O . GLU A 1 114 ? 1.813 10.648 7.373 1.00 96.69 114 GLU A O 1
ATOM 919 N N . LEU A 1 115 ? -0.154 10.962 8.415 1.00 96.38 115 LEU A N 1
ATOM 920 C CA . LEU A 1 115 ? -0.935 11.184 7.192 1.00 96.38 115 LEU A CA 1
ATOM 921 C C . LEU A 1 115 ? -0.444 12.399 6.398 1.00 96.38 115 LEU A C 1
ATOM 923 O O . LEU A 1 115 ? -0.314 12.312 5.175 1.00 96.38 115 LEU A O 1
ATOM 927 N N . ASP A 1 116 ? -0.117 13.503 7.070 1.00 97.56 116 ASP A N 1
ATOM 928 C CA . ASP A 1 116 ? 0.478 14.677 6.423 1.00 97.56 116 ASP A CA 1
ATOM 929 C C . ASP A 1 116 ? 1.866 14.348 5.833 1.00 97.56 116 ASP A C 1
ATOM 931 O O . ASP A 1 116 ? 2.193 14.767 4.718 1.00 97.56 116 ASP A O 1
ATOM 935 N N . GLY A 1 117 ? 2.661 13.526 6.527 1.00 96.25 117 GLY A N 1
ATOM 936 C CA . GLY A 1 117 ? 3.935 13.008 6.026 1.00 96.25 117 GLY A CA 1
ATOM 937 C C . GLY A 1 117 ? 3.778 12.131 4.779 1.00 96.25 117 GLY A C 1
ATOM 938 O O . GLY A 1 117 ? 4.516 12.299 3.801 1.00 96.25 117 GLY A O 1
ATOM 939 N N . PHE A 1 118 ? 2.788 11.233 4.767 1.00 96.94 118 PHE A N 1
ATOM 940 C CA . PHE A 1 118 ? 2.457 10.418 3.597 1.00 96.94 118 PHE A CA 1
ATOM 941 C C . PHE A 1 118 ? 1.991 11.273 2.423 1.00 96.94 118 PHE A C 1
ATOM 943 O O . PHE A 1 118 ? 2.451 11.063 1.299 1.00 96.94 118 PHE A O 1
ATOM 950 N N . ARG A 1 119 ? 1.137 12.269 2.674 1.00 98.00 119 ARG A N 1
ATOM 951 C CA . ARG A 1 119 ? 0.676 13.210 1.651 1.00 98.00 119 ARG A CA 1
ATOM 952 C C . ARG A 1 119 ? 1.845 13.952 1.006 1.00 98.00 119 ARG A C 1
ATOM 954 O O . ARG A 1 119 ? 1.951 13.962 -0.216 1.00 98.00 119 ARG A O 1
ATOM 961 N N . TYR A 1 120 ? 2.755 14.500 1.808 1.00 98.12 120 TYR A N 1
ATOM 962 C CA . TYR A 1 120 ? 3.951 15.170 1.294 1.00 98.12 120 TYR A CA 1
ATOM 963 C C . TYR A 1 120 ? 4.838 14.226 0.462 1.00 98.12 120 TYR A C 1
ATOM 965 O O . TYR A 1 120 ? 5.368 14.607 -0.584 1.00 98.12 120 TYR A O 1
ATOM 973 N N . ASN A 1 121 ? 4.993 12.970 0.895 1.00 96.69 121 ASN A N 1
ATOM 974 C CA . ASN A 1 121 ? 5.746 11.966 0.142 1.00 96.69 121 ASN A CA 1
ATOM 975 C C . ASN A 1 121 ? 5.093 11.676 -1.218 1.00 96.69 121 ASN A C 1
ATOM 977 O O . ASN A 1 121 ? 5.789 11.655 -2.235 1.00 96.69 121 ASN A O 1
ATOM 981 N N . LEU A 1 122 ? 3.766 11.524 -1.252 1.00 96.00 122 LEU A N 1
ATOM 982 C CA . LEU A 1 122 ? 3.011 11.334 -2.491 1.00 96.00 122 LEU A CA 1
ATOM 983 C C . LEU A 1 122 ? 3.169 12.525 -3.440 1.00 96.00 122 LEU A C 1
ATOM 985 O O . LEU A 1 122 ? 3.532 12.311 -4.594 1.00 96.00 122 LEU A O 1
ATOM 989 N N . GLU A 1 123 ? 3.014 13.759 -2.954 1.00 97.69 123 GLU A N 1
ATOM 990 C CA . GLU A 1 123 ? 3.211 14.978 -3.757 1.00 97.69 123 GLU A CA 1
ATOM 991 C C . GLU A 1 123 ? 4.639 15.042 -4.341 1.00 97.69 123 GLU A C 1
ATOM 993 O O . GLU A 1 123 ? 4.844 15.348 -5.520 1.00 97.69 123 GLU A O 1
ATOM 998 N N . ARG A 1 124 ? 5.657 14.654 -3.559 1.00 97.88 124 ARG A N 1
ATOM 999 C CA . ARG A 1 124 ? 7.048 14.568 -4.036 1.00 97.88 124 ARG A CA 1
ATOM 1000 C C . ARG A 1 124 ? 7.241 13.483 -5.101 1.00 97.88 124 ARG A C 1
ATOM 1002 O O . ARG A 1 124 ? 7.984 13.692 -6.065 1.00 97.88 124 ARG A O 1
ATOM 1009 N N . LYS A 1 125 ? 6.632 12.308 -4.926 1.00 96.38 125 LYS A N 1
ATOM 1010 C CA . LYS A 1 125 ? 6.710 11.204 -5.897 1.00 96.38 125 LYS A CA 1
ATOM 1011 C C . LYS A 1 125 ? 5.989 11.558 -7.191 1.00 96.38 125 LYS A C 1
ATOM 1013 O O . LYS A 1 125 ? 6.536 11.292 -8.258 1.00 96.38 125 LYS A O 1
ATOM 1018 N N . GLU A 1 126 ? 4.842 12.221 -7.109 1.00 98.19 126 GLU A N 1
ATOM 1019 C CA . GLU A 1 126 ? 4.115 12.737 -8.266 1.00 98.19 126 GLU A CA 1
ATOM 1020 C C . GLU A 1 126 ? 4.969 13.730 -9.065 1.00 98.19 126 GLU A C 1
ATOM 1022 O O . GLU A 1 126 ? 5.136 13.564 -10.273 1.00 98.19 126 GLU A O 1
ATOM 1027 N N . ALA A 1 127 ? 5.620 14.688 -8.396 1.00 97.50 127 ALA A N 1
ATOM 1028 C CA . ALA A 1 127 ? 6.538 15.618 -9.057 1.00 97.50 127 ALA A CA 1
ATOM 1029 C C . ALA A 1 127 ? 7.701 14.895 -9.772 1.00 97.50 127 ALA A C 1
ATOM 1031 O O . ALA A 1 127 ? 8.086 15.266 -10.885 1.00 97.50 127 ALA A O 1
ATOM 1032 N N . SER A 1 128 ? 8.239 13.827 -9.170 1.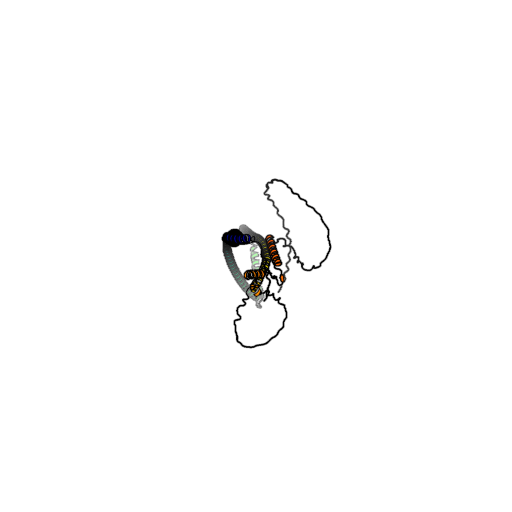00 97.25 128 SER A N 1
ATOM 1033 C CA . SER A 1 128 ? 9.270 12.987 -9.797 1.00 97.25 128 SER A CA 1
ATOM 1034 C C . SER A 1 128 ? 8.744 12.233 -11.021 1.00 97.25 128 SER A C 1
ATOM 1036 O O . SER A 1 128 ? 9.456 12.138 -12.021 1.00 97.25 128 SER A O 1
ATOM 1038 N N . ILE A 1 129 ? 7.519 11.704 -10.963 1.00 96.69 129 ILE A N 1
ATOM 1039 C CA . ILE A 1 129 ? 6.870 11.025 -12.093 1.00 96.69 129 ILE A CA 1
ATOM 1040 C C . ILE A 1 129 ? 6.663 12.014 -13.242 1.00 96.69 129 ILE A C 1
ATOM 1042 O O . ILE A 1 129 ? 7.044 11.717 -14.370 1.00 96.69 129 ILE A O 1
ATOM 1046 N N . GLN A 1 130 ? 6.172 13.223 -12.963 1.00 98.25 130 GLN A N 1
ATOM 1047 C CA . GLN A 1 130 ? 5.998 14.268 -13.977 1.00 98.25 130 GLN A CA 1
ATOM 1048 C C . GLN A 1 130 ? 7.326 14.705 -14.621 1.00 98.25 130 GLN A C 1
ATOM 1050 O O . GLN A 1 130 ? 7.361 15.108 -15.786 1.00 98.25 130 GLN A O 1
ATOM 1055 N N . ALA A 1 131 ? 8.440 14.664 -13.886 1.00 97.12 131 ALA A N 1
ATOM 1056 C CA . ALA A 1 131 ? 9.766 14.940 -14.443 1.00 97.12 131 ALA A CA 1
ATOM 1057 C C . ALA A 1 131 ? 10.251 13.803 -15.365 1.00 97.12 131 ALA A C 1
ATOM 1059 O O . ALA A 1 131 ? 10.753 14.063 -16.464 1.00 97.12 131 ALA A O 1
ATOM 1060 N N . LEU A 1 132 ? 10.058 12.547 -14.947 1.00 95.44 132 LEU A N 1
ATOM 1061 C CA . LEU A 1 132 ? 10.370 11.370 -15.762 1.00 95.44 132 LEU A CA 1
ATOM 10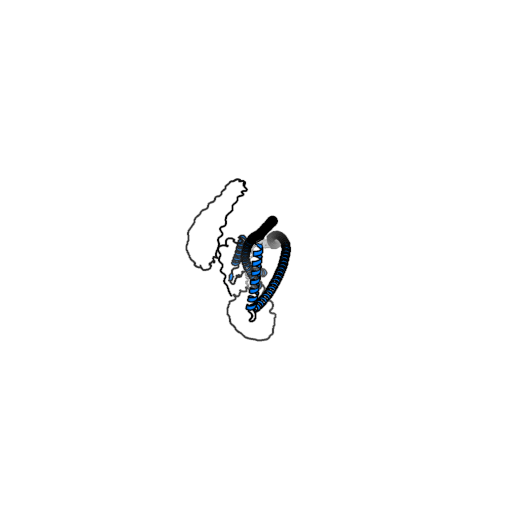62 C C . LEU A 1 132 ? 9.514 11.318 -17.028 1.00 95.44 132 LEU A C 1
ATOM 1064 O O . LEU A 1 132 ? 10.048 11.069 -18.104 1.00 95.44 132 LEU A O 1
ATOM 1068 N N . GLN A 1 133 ? 8.224 11.636 -16.926 1.00 97.62 133 GLN A N 1
ATOM 1069 C CA . GLN A 1 133 ? 7.317 11.700 -18.067 1.00 97.62 133 GLN A CA 1
ATOM 1070 C C . GLN A 1 133 ? 7.798 12.717 -19.109 1.00 97.62 133 GLN A C 1
ATOM 1072 O O . GLN A 1 133 ? 7.949 12.366 -20.275 1.00 97.62 133 GLN A O 1
ATOM 1077 N N . ARG A 1 134 ? 8.168 13.933 -18.687 1.00 98.12 134 ARG A N 1
ATOM 1078 C CA . ARG A 1 134 ? 8.747 14.946 -19.590 1.00 98.12 134 ARG A CA 1
ATOM 1079 C C . ARG A 1 134 ? 10.043 14.482 -20.257 1.00 98.12 134 ARG A C 1
ATOM 1081 O O . ARG A 1 134 ? 10.323 14.855 -21.391 1.00 98.12 134 ARG A O 1
ATOM 1088 N N . THR A 1 135 ? 10.851 13.688 -19.559 1.00 96.62 135 THR A N 1
ATOM 1089 C CA . THR A 1 135 ? 12.088 13.122 -20.120 1.00 96.62 135 THR A CA 1
ATOM 1090 C C . THR A 1 135 ? 11.775 12.037 -21.148 1.00 96.62 135 THR A C 1
ATOM 1092 O O . THR A 1 135 ? 12.368 12.023 -22.223 1.00 96.62 135 THR A O 1
ATOM 1095 N N . SER A 1 136 ? 10.800 11.176 -20.852 1.00 95.94 136 SER A N 1
ATOM 1096 C CA . SER A 1 136 ? 10.306 10.156 -21.775 1.00 95.94 136 SER A CA 1
ATOM 1097 C C . SER A 1 136 ? 9.724 10.776 -23.046 1.00 95.94 136 SER A C 1
ATOM 1099 O O . SER A 1 136 ? 10.031 10.311 -24.136 1.00 95.94 136 SER A O 1
ATOM 1101 N N . GLU A 1 137 ? 8.924 11.837 -22.928 1.00 98.06 137 GLU A N 1
ATOM 1102 C CA . GLU A 1 137 ? 8.342 12.545 -24.078 1.00 98.06 137 GLU A CA 1
ATOM 1103 C C . GLU A 1 137 ? 9.426 13.128 -24.999 1.00 98.06 137 GLU A C 1
ATOM 1105 O O . GLU A 1 137 ? 9.321 13.017 -26.220 1.00 98.06 137 GLU A O 1
ATOM 1110 N N . ARG A 1 138 ? 10.513 13.676 -24.435 1.00 98.00 138 ARG A N 1
ATOM 1111 C CA . ARG A 1 138 ? 11.671 14.140 -25.223 1.00 98.00 138 ARG A CA 1
ATOM 1112 C C . ARG A 1 138 ? 12.384 12.994 -25.934 1.00 98.00 138 ARG A C 1
ATOM 1114 O O . ARG A 1 138 ? 12.658 13.112 -27.121 1.00 98.00 138 ARG A O 1
ATOM 1121 N N . ALA A 1 139 ? 12.640 11.888 -25.237 1.00 94.44 139 ALA A N 1
ATOM 1122 C CA . ALA A 1 139 ? 13.282 10.721 -25.839 1.00 94.44 139 ALA A CA 1
ATOM 1123 C C . ALA A 1 139 ? 12.439 10.138 -26.988 1.00 94.44 139 ALA A C 1
ATOM 1125 O O . ALA A 1 139 ? 12.980 9.778 -28.028 1.00 94.44 139 ALA A O 1
ATOM 1126 N N . VAL A 1 140 ? 11.110 10.097 -26.835 1.00 97.88 140 VAL A N 1
ATOM 1127 C CA . VAL A 1 140 ? 10.190 9.687 -27.910 1.00 97.88 140 VAL A CA 1
ATOM 1128 C C . VAL A 1 140 ? 10.297 10.628 -29.113 1.00 97.88 140 VAL A C 1
ATOM 1130 O O . VAL A 1 140 ? 10.369 10.151 -30.244 1.00 97.88 140 VAL A O 1
ATOM 1133 N N . ALA A 1 141 ? 10.362 11.944 -28.893 1.00 97.62 141 ALA A N 1
ATOM 1134 C CA . ALA A 1 141 ? 10.536 12.912 -29.975 1.00 97.62 141 ALA A CA 1
ATOM 1135 C C . ALA A 1 141 ? 11.886 12.753 -30.704 1.00 97.62 141 ALA A C 1
ATOM 1137 O O . ALA A 1 141 ? 11.926 12.811 -31.931 1.00 97.62 141 ALA A O 1
ATOM 1138 N N . GLU A 1 142 ? 12.975 12.500 -29.974 1.00 97.31 142 GLU A N 1
ATOM 1139 C CA . GLU A 1 142 ? 14.301 12.238 -30.555 1.00 97.31 142 GLU A CA 1
ATOM 1140 C C . GLU A 1 142 ? 14.323 10.941 -31.378 1.00 97.31 142 GLU A C 1
ATOM 1142 O O . GLU A 1 142 ? 14.869 10.918 -32.481 1.00 97.31 142 GLU A O 1
ATOM 1147 N N . VAL A 1 143 ? 13.687 9.872 -30.883 1.00 95.38 143 VAL A N 1
ATOM 1148 C CA . VAL A 1 143 ? 13.543 8.613 -31.631 1.00 95.38 143 VAL A CA 1
ATOM 1149 C C . VAL A 1 143 ? 12.740 8.834 -32.910 1.00 95.38 143 VAL A C 1
ATOM 1151 O O . VAL A 1 143 ? 13.159 8.367 -33.967 1.00 95.38 143 VAL A O 1
ATOM 1154 N N . GLN A 1 144 ? 11.635 9.581 -32.846 1.00 97.69 144 GLN A N 1
ATOM 1155 C CA . GLN A 1 144 ? 10.841 9.895 -34.033 1.00 97.69 144 GLN A CA 1
ATOM 1156 C C . GLN A 1 144 ? 11.658 10.687 -35.062 1.00 97.69 144 GLN A C 1
ATOM 1158 O O . GLN A 1 144 ? 11.668 10.336 -36.238 1.00 97.69 144 GLN A O 1
ATOM 1163 N N . GLN A 1 145 ? 12.417 11.694 -34.623 1.00 98.19 145 GLN A N 1
ATOM 1164 C CA . GLN A 1 145 ? 13.299 12.459 -35.504 1.00 98.19 145 GLN A CA 1
ATOM 1165 C C . GLN A 1 145 ? 14.374 11.573 -36.155 1.00 98.19 145 GLN A C 1
ATOM 1167 O O . GLN A 1 145 ? 14.683 11.735 -37.337 1.00 98.19 145 GLN A O 1
ATOM 1172 N N . ALA A 1 146 ? 14.946 10.631 -35.401 1.00 94.88 146 ALA A N 1
ATOM 1173 C CA . ALA A 1 146 ? 15.916 9.677 -35.928 1.00 94.88 146 ALA A CA 1
ATOM 1174 C C . ALA A 1 146 ? 15.288 8.721 -36.957 1.00 94.88 146 ALA A C 1
ATOM 1176 O O . ALA A 1 146 ? 15.922 8.428 -37.973 1.00 94.88 146 ALA A O 1
ATOM 1177 N N . MET A 1 147 ? 14.047 8.275 -36.733 1.00 97.19 147 MET A N 1
ATOM 1178 C CA . MET A 1 147 ? 13.289 7.462 -37.691 1.00 97.19 147 MET A CA 1
ATOM 1179 C C . MET A 1 147 ? 13.005 8.232 -38.985 1.00 97.19 147 MET A C 1
ATOM 1181 O O . MET A 1 147 ? 13.300 7.724 -40.065 1.00 97.19 147 MET A O 1
ATOM 1185 N N . ASP A 1 148 ? 12.540 9.479 -38.891 1.00 98.00 148 ASP A N 1
ATOM 1186 C CA . ASP A 1 148 ? 12.282 10.326 -40.061 1.00 98.00 148 ASP A CA 1
ATOM 1187 C C . ASP A 1 148 ? 13.576 10.572 -40.866 1.00 98.00 148 ASP A C 1
ATOM 1189 O O . ASP A 1 148 ? 13.593 10.505 -42.100 1.00 98.00 148 ASP A O 1
ATOM 1193 N N . ALA A 1 149 ? 14.700 10.793 -40.173 1.00 96.56 149 ALA A N 1
ATOM 1194 C CA . ALA A 1 149 ? 16.012 10.923 -40.803 1.00 96.56 149 ALA A CA 1
ATOM 1195 C C . ALA A 1 149 ? 16.443 9.621 -41.502 1.00 96.56 149 ALA A C 1
ATOM 1197 O O . ALA A 1 149 ? 16.921 9.663 -42.640 1.00 96.56 149 ALA A O 1
ATOM 1198 N N . GLN A 1 150 ? 16.238 8.465 -40.865 1.00 96.62 150 GLN A N 1
ATOM 1199 C CA . GLN A 1 150 ? 16.527 7.157 -41.450 1.00 96.62 150 GLN A CA 1
ATOM 1200 C C . GLN A 1 150 ? 15.702 6.905 -42.720 1.00 96.62 150 GLN A C 1
ATOM 1202 O O . GLN A 1 150 ? 16.252 6.431 -43.717 1.00 96.62 150 GLN A O 1
ATOM 1207 N N . ASP A 1 151 ? 14.414 7.239 -42.711 1.00 97.88 151 ASP A N 1
ATOM 1208 C CA . ASP A 1 151 ? 13.541 7.064 -43.871 1.00 97.88 151 ASP A CA 1
ATOM 1209 C C . ASP A 1 151 ? 13.912 8.014 -45.015 1.00 97.88 151 ASP A C 1
ATOM 1211 O O . ASP A 1 151 ? 13.962 7.591 -46.172 1.00 97.88 151 ASP A O 1
ATOM 1215 N N . SER A 1 152 ? 14.292 9.259 -44.709 1.00 98.00 152 SER A N 1
ATOM 1216 C CA . SER A 1 152 ? 14.813 10.190 -45.720 1.00 98.00 152 SER A CA 1
ATOM 1217 C C . SER A 1 152 ? 16.103 9.676 -46.378 1.00 98.00 152 SER A C 1
ATOM 1219 O O . SER A 1 152 ? 16.274 9.765 -47.597 1.00 98.00 152 SER A O 1
ATOM 1221 N N . PHE A 1 153 ? 16.995 9.063 -45.591 1.00 97.25 153 PHE A N 1
ATOM 1222 C CA . PHE A 1 153 ? 18.227 8.469 -46.096 1.00 97.25 153 PHE A CA 1
ATOM 1223 C C . PHE A 1 153 ? 17.950 7.236 -46.962 1.00 97.25 153 PHE A C 1
ATOM 1225 O O . PHE A 1 153 ? 18.559 7.088 -48.022 1.00 97.25 153 PHE A O 1
ATOM 1232 N N . ARG A 1 154 ? 17.005 6.377 -46.554 1.00 97.88 154 ARG A N 1
ATOM 1233 C CA . ARG A 1 154 ? 16.548 5.239 -47.368 1.00 97.88 154 ARG A CA 1
ATOM 1234 C C . ARG A 1 154 ? 16.021 5.703 -48.722 1.00 97.88 154 ARG A C 1
ATOM 1236 O O . ARG A 1 154 ? 16.517 5.233 -49.739 1.00 97.88 154 ARG A O 1
ATOM 1243 N N . GLN A 1 155 ? 15.124 6.689 -48.743 1.00 98.06 155 GLN A N 1
ATOM 1244 C CA . GLN A 1 155 ? 14.592 7.258 -49.988 1.00 98.06 155 GLN A CA 1
ATOM 1245 C C . GLN A 1 155 ? 15.697 7.824 -50.892 1.00 98.06 155 GLN A C 1
ATOM 1247 O O . GLN A 1 155 ? 15.665 7.636 -52.107 1.00 98.06 155 GLN A O 1
ATOM 1252 N N . TYR A 1 156 ? 16.704 8.486 -50.313 1.00 98.19 156 TYR A N 1
ATOM 1253 C CA . TYR A 1 156 ? 17.858 8.982 -51.065 1.00 98.19 156 TYR A CA 1
ATOM 1254 C C . TYR A 1 156 ? 18.679 7.848 -51.699 1.00 98.19 156 TYR A C 1
ATOM 1256 O O . TYR A 1 156 ? 19.043 7.929 -52.877 1.00 98.19 156 TYR A O 1
ATOM 1264 N N . VAL A 1 157 ? 18.975 6.790 -50.935 1.00 97.75 157 VAL A N 1
ATOM 1265 C CA . VAL A 1 157 ? 19.718 5.621 -51.430 1.00 97.75 157 VAL A CA 1
ATOM 1266 C C . VAL A 1 157 ? 18.933 4.907 -52.526 1.00 97.75 157 VAL A C 1
ATOM 1268 O O . VAL A 1 157 ? 19.512 4.618 -53.574 1.00 97.75 157 VAL A O 1
ATOM 1271 N N . ASP A 1 158 ? 17.634 4.694 -52.327 1.00 97.75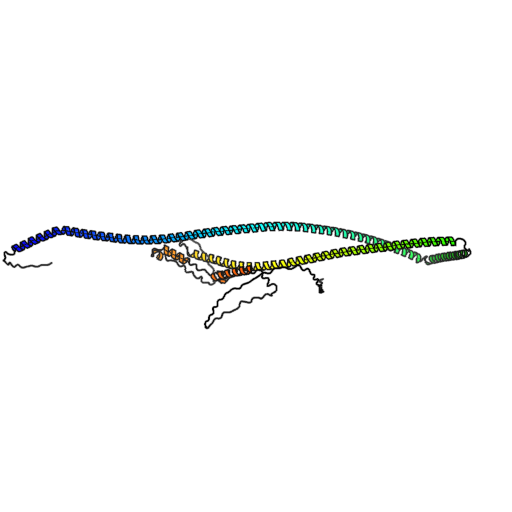 158 ASP A N 1
ATOM 1272 C CA . ASP A 1 158 ? 16.754 4.061 -53.311 1.00 97.75 158 ASP A CA 1
ATOM 1273 C C . ASP A 1 158 ? 16.694 4.880 -54.604 1.00 97.75 158 ASP A C 1
ATOM 1275 O O . ASP A 1 158 ? 16.885 4.333 -55.690 1.00 97.75 158 ASP A O 1
ATOM 1279 N N . GLY A 1 159 ? 16.549 6.206 -54.508 1.00 97.69 159 GLY A N 1
ATOM 1280 C CA . GLY A 1 159 ? 16.565 7.092 -55.674 1.00 97.69 159 GLY A CA 1
ATOM 1281 C C . GLY A 1 159 ? 17.899 7.066 -56.430 1.00 97.69 159 GLY A C 1
ATOM 1282 O O . GLY A 1 159 ? 17.928 7.040 -57.664 1.00 97.69 159 GLY A O 1
ATOM 1283 N N . ARG A 1 160 ? 19.029 7.018 -55.714 1.00 98.25 160 ARG A N 1
ATOM 1284 C CA . ARG A 1 160 ? 20.358 6.885 -56.331 1.00 98.25 160 ARG A CA 1
ATOM 1285 C C . ARG A 1 160 ? 20.541 5.519 -56.994 1.00 98.25 160 ARG A C 1
ATOM 1287 O O . ARG A 1 160 ? 21.116 5.454 -58.082 1.00 98.25 160 ARG A O 1
ATOM 1294 N N . LEU A 1 161 ? 20.069 4.450 -56.356 1.00 97.00 161 LEU A N 1
ATOM 1295 C CA . LEU A 1 161 ? 20.109 3.099 -56.906 1.00 97.00 161 LEU A CA 1
ATOM 1296 C C . LEU A 1 161 ? 19.258 3.014 -58.178 1.00 97.00 161 LEU A C 1
ATOM 1298 O O . LEU A 1 161 ? 19.745 2.534 -59.197 1.00 97.00 161 LEU A O 1
ATOM 1302 N N . GLU A 1 162 ? 18.042 3.561 -58.165 1.00 98.12 162 GLU A N 1
ATOM 1303 C CA . GLU A 1 162 ? 17.164 3.628 -59.336 1.00 98.12 162 GLU A CA 1
ATOM 1304 C C . GLU A 1 162 ? 17.820 4.404 -60.491 1.00 98.12 162 GLU A C 1
ATOM 1306 O O . GLU A 1 162 ? 17.792 3.958 -61.641 1.00 98.12 162 GLU A O 1
ATOM 1311 N N . ALA A 1 163 ? 18.477 5.532 -60.200 1.00 97.75 163 ALA A N 1
ATOM 1312 C CA . ALA A 1 163 ? 19.223 6.296 -61.199 1.00 97.75 163 ALA A CA 1
ATOM 1313 C C . ALA A 1 163 ? 20.395 5.494 -61.798 1.00 97.75 163 ALA A C 1
ATOM 1315 O O . ALA A 1 163 ? 20.593 5.508 -63.015 1.00 97.75 163 ALA A O 1
ATOM 1316 N N . GLN A 1 164 ? 21.149 4.759 -60.973 1.00 96.75 164 GLN A N 1
ATOM 1317 C CA . GLN A 1 164 ? 22.227 3.885 -61.450 1.00 96.75 164 GLN A CA 1
ATOM 1318 C C . GLN A 1 164 ? 21.701 2.715 -62.285 1.00 96.75 164 GLN A C 1
ATOM 1320 O O . GLN A 1 164 ? 22.288 2.405 -63.320 1.00 96.75 164 GLN A O 1
ATOM 1325 N N . VAL A 1 165 ? 20.581 2.105 -61.888 1.00 97.81 165 VAL A N 1
ATOM 1326 C CA . VAL A 1 165 ? 19.913 1.045 -62.658 1.00 97.81 165 VAL A CA 1
ATOM 1327 C C . VAL A 1 165 ? 19.470 1.573 -64.023 1.00 97.81 165 VAL A C 1
ATOM 1329 O O . VAL A 1 165 ? 19.741 0.931 -65.037 1.00 97.81 165 VAL A O 1
ATOM 1332 N N . LYS A 1 166 ? 18.870 2.770 -64.082 1.00 98.06 166 LYS A N 1
ATOM 1333 C CA . LYS A 1 166 ? 18.506 3.430 -65.350 1.00 98.06 166 LYS A CA 1
ATOM 1334 C C . LYS A 1 166 ? 19.729 3.692 -66.230 1.00 98.06 166 LYS A C 1
ATOM 1336 O O . LYS A 1 166 ? 19.688 3.395 -67.421 1.00 98.06 166 LYS A O 1
ATOM 1341 N N . HIS A 1 167 ? 20.824 4.195 -65.656 1.00 97.75 167 HIS A N 1
ATOM 1342 C CA . HIS A 1 167 ? 22.069 4.433 -66.392 1.00 97.75 167 HIS A CA 1
ATOM 1343 C C . HIS A 1 167 ? 22.674 3.131 -66.938 1.00 97.75 167 HIS A C 1
ATOM 1345 O O . HIS A 1 167 ? 23.044 3.063 -68.108 1.00 97.75 167 HIS A O 1
ATOM 1351 N N . ALA A 1 168 ? 22.742 2.081 -66.116 1.00 96.88 168 ALA A N 1
ATOM 1352 C CA . ALA A 1 168 ? 23.235 0.771 -66.529 1.00 96.88 168 ALA A CA 1
ATOM 1353 C C . ALA A 1 168 ? 22.365 0.160 -67.638 1.00 96.88 168 ALA A C 1
ATOM 1355 O O . ALA A 1 168 ? 22.902 -0.380 -68.602 1.00 96.88 168 ALA A O 1
ATOM 1356 N N . HIS A 1 169 ? 21.038 0.294 -67.545 1.00 98.00 169 HIS A N 1
ATOM 1357 C CA . HIS A 1 169 ? 20.122 -0.152 -68.593 1.00 98.00 169 HIS A CA 1
ATOM 1358 C C . HIS A 1 169 ? 20.332 0.624 -69.898 1.00 98.00 169 HIS A C 1
ATOM 1360 O O . HIS A 1 169 ? 20.417 0.013 -70.957 1.00 98.00 169 HIS A O 1
ATOM 1366 N N . ALA A 1 170 ? 20.452 1.954 -69.840 1.00 97.44 170 ALA A N 1
ATOM 1367 C CA . ALA A 1 170 ? 20.713 2.776 -71.022 1.00 97.44 170 ALA A CA 1
ATOM 1368 C C . ALA A 1 170 ? 22.043 2.402 -71.695 1.00 97.44 170 ALA A C 1
ATOM 1370 O O . ALA A 1 170 ? 22.093 2.234 -72.911 1.00 97.44 170 ALA A O 1
ATOM 1371 N N . PHE A 1 171 ? 23.100 2.203 -70.902 1.00 97.00 171 PHE A N 1
ATOM 1372 C CA . PHE A 1 171 ? 24.398 1.748 -71.397 1.00 97.00 171 PHE A CA 1
ATOM 1373 C C . PHE A 1 171 ? 24.319 0.348 -72.019 1.00 97.00 171 PHE A C 1
ATOM 1375 O O . PHE A 1 171 ? 24.878 0.120 -73.089 1.00 97.00 171 PHE A O 1
ATOM 1382 N N . ARG A 1 172 ? 23.581 -0.581 -71.392 1.00 97.88 172 ARG A N 1
ATOM 1383 C CA . ARG A 1 172 ? 23.333 -1.917 -71.950 1.00 97.88 172 ARG A CA 1
ATOM 1384 C C . ARG A 1 172 ? 22.637 -1.828 -73.307 1.00 97.88 172 ARG A C 1
ATOM 1386 O O . ARG A 1 172 ? 23.111 -2.441 -74.253 1.00 97.88 172 ARG A O 1
ATOM 1393 N N . THR A 1 173 ? 21.570 -1.037 -73.418 1.00 98.06 173 THR A N 1
ATOM 1394 C CA . THR A 1 173 ? 20.850 -0.836 -74.684 1.00 98.06 173 THR A CA 1
ATOM 1395 C C . THR A 1 173 ? 21.738 -0.201 -75.761 1.00 98.06 173 THR A C 1
ATOM 1397 O O . THR A 1 173 ? 21.685 -0.625 -76.910 1.00 98.06 173 THR A O 1
ATOM 1400 N N . ASP A 1 174 ? 22.599 0.765 -75.418 1.00 97.69 174 ASP A N 1
ATOM 1401 C CA . ASP A 1 174 ? 23.571 1.341 -76.366 1.00 97.69 174 ASP A CA 1
ATOM 1402 C C . ASP A 1 174 ? 24.578 0.292 -76.872 1.00 97.69 174 ASP A C 1
ATOM 1404 O O . ASP A 1 174 ? 24.855 0.216 -78.071 1.00 97.69 174 ASP A O 1
ATOM 1408 N N . LEU A 1 175 ? 25.091 -0.563 -75.979 1.00 96.31 175 LEU A N 1
ATOM 1409 C CA . LEU A 1 175 ? 25.966 -1.672 -76.362 1.00 96.31 175 LEU A CA 1
ATOM 1410 C C . LEU A 1 175 ? 25.250 -2.709 -77.231 1.00 96.31 175 LEU A C 1
ATOM 1412 O O . LEU A 1 175 ? 25.830 -3.158 -78.215 1.00 96.31 175 LEU A O 1
ATOM 1416 N N . GLU A 1 176 ? 24.006 -3.064 -76.902 1.00 97.50 176 GLU A N 1
ATOM 1417 C CA . GLU A 1 176 ? 23.171 -3.962 -77.710 1.00 97.50 176 GLU A CA 1
ATOM 1418 C C . GLU A 1 176 ? 22.996 -3.405 -79.133 1.00 97.50 176 GLU A C 1
ATOM 1420 O O . GLU A 1 176 ? 23.226 -4.119 -80.107 1.00 97.50 176 GLU A O 1
ATOM 1425 N N . VAL A 1 177 ? 22.691 -2.109 -79.278 1.00 97.94 177 VAL A N 1
ATOM 1426 C CA . VAL A 1 177 ? 22.565 -1.449 -80.591 1.00 97.94 177 VAL A CA 1
ATOM 1427 C C . VAL A 1 177 ? 23.890 -1.458 -81.360 1.00 97.94 177 VAL A C 1
ATOM 1429 O O . VAL A 1 177 ? 23.907 -1.776 -82.550 1.00 97.94 177 VAL A O 1
ATOM 1432 N N . LYS A 1 178 ? 25.014 -1.140 -80.704 1.00 97.19 178 LYS A N 1
ATOM 1433 C CA . LYS A 1 178 ? 26.350 -1.177 -81.329 1.00 97.19 178 LYS A CA 1
ATOM 1434 C C . LYS A 1 178 ? 26.748 -2.582 -81.764 1.00 97.19 178 LYS A C 1
ATOM 1436 O O . LYS A 1 178 ? 27.353 -2.732 -82.822 1.00 97.19 178 LYS A O 1
ATOM 1441 N N . LEU A 1 179 ? 26.414 -3.592 -80.967 1.00 95.38 179 LEU A N 1
ATOM 1442 C CA . LEU A 1 179 ? 26.679 -4.990 -81.279 1.00 95.38 179 LEU A CA 1
ATOM 1443 C C . LEU A 1 179 ? 25.884 -5.423 -82.513 1.00 95.38 179 LEU A C 1
ATOM 1445 O O . LEU A 1 179 ? 26.490 -5.903 -83.464 1.00 95.38 179 LEU A O 1
ATOM 1449 N N . VAL A 1 180 ? 24.584 -5.118 -82.576 1.00 97.50 180 VAL A N 1
ATOM 1450 C CA . VAL A 1 180 ? 23.753 -5.364 -83.771 1.00 97.50 180 VAL A CA 1
ATOM 1451 C C . VAL A 1 180 ? 24.289 -4.609 -85.000 1.00 97.50 180 VAL A C 1
ATOM 1453 O O . VAL A 1 180 ? 24.328 -5.146 -86.108 1.00 97.50 180 VAL A O 1
ATOM 1456 N N . ALA A 1 181 ? 24.758 -3.368 -84.836 1.00 96.12 181 ALA A N 1
ATOM 1457 C CA . ALA A 1 181 ? 25.378 -2.602 -85.922 1.00 96.12 181 ALA A CA 1
ATOM 1458 C C . ALA A 1 181 ? 26.702 -3.227 -86.416 1.00 96.12 181 ALA A C 1
ATOM 1460 O O . ALA A 1 181 ? 26.996 -3.218 -87.612 1.00 96.12 181 ALA A O 1
ATOM 1461 N N . LEU A 1 182 ? 27.510 -3.786 -85.511 1.00 94.50 182 LEU A N 1
ATOM 1462 C CA . LEU A 1 182 ? 28.731 -4.510 -85.869 1.00 94.50 182 LEU A CA 1
ATOM 1463 C C . LEU A 1 182 ? 28.425 -5.851 -86.534 1.00 94.50 182 LEU A C 1
ATOM 1465 O O . LEU A 1 182 ? 29.069 -6.174 -87.527 1.00 94.50 182 LEU A O 1
ATOM 1469 N N . GLU A 1 183 ? 27.440 -6.599 -86.039 1.00 95.75 183 GLU A N 1
ATOM 1470 C CA . GLU A 1 183 ? 26.977 -7.851 -86.645 1.00 95.75 183 GLU A CA 1
ATOM 1471 C C . GLU A 1 183 ? 26.449 -7.619 -88.063 1.00 95.75 183 GLU A C 1
ATOM 1473 O O . GLU A 1 183 ? 26.845 -8.319 -88.991 1.00 95.75 183 GLU A O 1
ATOM 1478 N N . THR A 1 184 ? 25.624 -6.590 -88.272 1.00 95.69 184 THR A N 1
ATOM 1479 C CA . THR A 1 184 ? 25.130 -6.224 -89.613 1.00 95.69 184 THR A CA 1
ATOM 1480 C C . THR A 1 184 ? 26.261 -5.807 -90.552 1.00 95.69 184 THR A C 1
ATOM 1482 O O . THR A 1 184 ? 26.286 -6.246 -91.701 1.00 95.69 184 THR A O 1
ATOM 1485 N N . LYS A 1 185 ? 27.243 -5.028 -90.076 1.00 94.75 185 LYS A N 1
ATOM 1486 C CA . LYS A 1 185 ? 28.438 -4.682 -90.864 1.00 94.75 185 LYS A CA 1
ATOM 1487 C C . LYS A 1 185 ? 29.297 -5.907 -91.182 1.00 94.75 185 LYS A C 1
ATOM 1489 O O . LYS A 1 185 ? 29.800 -6.016 -92.295 1.00 94.75 185 LYS A O 1
ATOM 1494 N N . HIS A 1 186 ? 29.482 -6.804 -90.217 1.00 92.62 186 HIS A N 1
ATOM 1495 C CA . HIS A 1 186 ? 30.216 -8.051 -90.405 1.00 92.62 186 HIS A CA 1
ATOM 1496 C C . HIS A 1 186 ? 29.532 -8.930 -91.451 1.00 92.62 186 HIS A C 1
ATOM 1498 O O . HIS A 1 186 ? 30.205 -9.404 -92.356 1.00 92.62 186 HIS A O 1
ATOM 1504 N N . ASN A 1 187 ? 28.209 -9.091 -91.373 1.00 92.44 187 ASN A N 1
ATOM 1505 C CA . ASN A 1 187 ? 27.435 -9.833 -92.366 1.00 92.44 187 ASN A CA 1
ATOM 1506 C C . ASN A 1 187 ? 27.555 -9.191 -93.753 1.00 92.44 187 ASN A C 1
ATOM 1508 O O . ASN A 1 187 ? 27.841 -9.895 -94.708 1.00 92.44 187 ASN A O 1
ATOM 1512 N N . GLY A 1 188 ? 27.472 -7.860 -93.854 1.00 90.00 188 GLY A N 1
ATOM 1513 C CA . GLY A 1 188 ? 27.689 -7.157 -95.123 1.00 90.00 188 GLY A CA 1
ATOM 1514 C C . GLY A 1 188 ? 29.096 -7.362 -95.700 1.00 90.00 188 GLY A C 1
ATOM 1515 O O . GLY A 1 188 ? 29.241 -7.633 -96.886 1.00 90.00 188 GLY A O 1
ATOM 1516 N N . LEU A 1 189 ? 30.144 -7.293 -94.870 1.00 87.12 189 LEU A N 1
ATOM 1517 C CA . LEU A 1 189 ? 31.515 -7.599 -95.299 1.00 87.12 189 LEU A CA 1
ATOM 1518 C C . LEU A 1 189 ? 31.685 -9.073 -95.678 1.00 87.12 189 LEU A C 1
ATOM 1520 O O . LEU A 1 189 ? 32.406 -9.372 -96.624 1.00 87.12 189 LEU A O 1
ATOM 1524 N N . ALA A 1 190 ? 31.049 -9.990 -94.950 1.00 86.81 190 ALA A N 1
ATOM 1525 C CA . ALA A 1 190 ? 31.066 -11.410 -95.263 1.00 86.81 190 ALA A CA 1
ATOM 1526 C C . ALA A 1 190 ? 30.378 -11.678 -96.609 1.00 86.81 190 ALA A C 1
ATOM 1528 O O . ALA A 1 190 ? 30.947 -12.395 -97.424 1.00 86.81 190 ALA A O 1
ATOM 1529 N N . ASP A 1 191 ? 29.238 -11.042 -96.881 1.00 86.12 191 ASP A N 1
ATOM 1530 C CA . ASP A 1 191 ? 28.552 -11.099 -98.174 1.00 86.12 191 ASP A CA 1
ATOM 1531 C C . ASP A 1 191 ? 29.404 -10.476 -99.297 1.00 86.12 191 ASP A C 1
ATOM 1533 O O . ASP A 1 191 ? 29.458 -11.015 -100.397 1.00 86.12 191 ASP A O 1
ATOM 1537 N N . GLU A 1 192 ? 30.141 -9.387 -99.045 1.00 81.19 192 GLU A N 1
ATOM 1538 C CA . GLU A 1 192 ? 31.084 -8.824 -100.029 1.00 81.19 192 GLU A CA 1
ATOM 1539 C C . GLU A 1 192 ? 32.273 -9.754 -100.324 1.00 81.19 192 GLU A C 1
ATOM 1541 O O . GLU A 1 192 ? 32.743 -9.825 -101.463 1.00 81.19 192 GLU A O 1
ATOM 1546 N N . LEU A 1 193 ? 32.802 -10.434 -99.301 1.00 76.00 193 LEU A N 1
ATOM 1547 C CA . LEU A 1 193 ? 33.987 -11.285 -99.431 1.00 76.00 193 LEU A CA 1
ATOM 1548 C C . LEU A 1 193 ? 33.655 -12.685 -99.965 1.00 76.00 193 LEU A C 1
ATOM 1550 O O . LEU A 1 193 ? 34.471 -13.275 -100.672 1.00 76.00 193 LEU A O 1
ATOM 1554 N N . TRP A 1 194 ? 32.489 -13.218 -99.600 1.00 76.44 194 TRP A N 1
ATOM 1555 C CA . TRP A 1 194 ? 32.079 -14.608 -99.830 1.00 76.44 194 TRP A CA 1
ATOM 1556 C C . TRP A 1 194 ? 30.799 -14.750 -100.658 1.00 76.44 194 TRP A C 1
ATOM 1558 O O . TRP A 1 194 ? 30.425 -15.873 -100.988 1.00 76.44 194 TRP A O 1
ATOM 1568 N N . GLY A 1 195 ? 30.139 -13.650 -101.020 1.00 76.56 195 GLY A N 1
ATOM 1569 C CA . GLY A 1 195 ? 28.993 -13.662 -101.923 1.00 76.56 195 GLY A CA 1
ATOM 1570 C C . GLY A 1 195 ? 29.366 -14.181 -103.310 1.00 76.56 195 GLY A C 1
ATOM 1571 O O . GLY A 1 195 ? 30.486 -13.989 -103.795 1.00 76.56 195 GLY A O 1
ATOM 1572 N N . GLU A 1 196 ? 28.403 -14.842 -103.951 1.00 58.75 196 GLU A N 1
ATOM 1573 C CA . GLU A 1 196 ? 28.599 -15.711 -105.120 1.00 58.75 196 GLU A CA 1
ATOM 1574 C C . GLU A 1 196 ? 29.168 -15.026 -106.381 1.00 58.75 196 GLU A C 1
ATOM 1576 O O . GLU A 1 196 ? 29.551 -15.730 -107.313 1.00 58.75 196 GLU A O 1
ATOM 1581 N N . GLU A 1 197 ? 29.304 -13.692 -106.434 1.00 57.53 197 GLU A N 1
ATOM 1582 C CA . GLU A 1 197 ? 29.658 -12.998 -107.684 1.00 57.53 197 GLU A CA 1
ATOM 1583 C C . GLU A 1 197 ? 31.049 -12.339 -107.778 1.00 57.53 197 GLU A C 1
ATOM 1585 O O . GLU A 1 197 ? 31.497 -12.121 -108.900 1.00 57.53 197 GLU A O 1
ATOM 1590 N N . THR A 1 198 ? 31.804 -12.031 -106.709 1.00 56.00 198 THR A N 1
ATOM 1591 C CA . THR A 1 198 ? 33.075 -11.265 -106.900 1.00 56.00 198 THR A CA 1
ATOM 1592 C C . THR A 1 198 ? 34.206 -11.441 -105.871 1.00 56.00 198 THR A C 1
ATOM 1594 O O . THR A 1 198 ? 35.293 -10.892 -106.089 1.00 56.00 198 THR A O 1
ATOM 1597 N N . GLY A 1 199 ? 34.040 -12.235 -104.809 1.00 56.66 199 GLY A N 1
ATOM 1598 C CA . GLY A 1 199 ? 35.015 -12.326 -103.707 1.00 56.66 199 GLY A CA 1
ATOM 1599 C C . GLY A 1 199 ? 36.440 -12.726 -104.124 1.00 56.66 199 GLY A C 1
ATOM 1600 O O . GLY A 1 199 ? 37.406 -11.990 -103.900 1.00 56.66 199 GLY A O 1
ATOM 1601 N N . LEU A 1 200 ? 36.584 -13.853 -104.831 1.00 57.03 200 LEU A N 1
ATOM 1602 C CA . LEU A 1 200 ? 37.892 -14.306 -105.327 1.00 57.03 200 LEU A CA 1
ATOM 1603 C C . LEU A 1 200 ? 38.472 -13.380 -106.407 1.00 57.03 200 LEU A C 1
ATOM 1605 O O . LEU A 1 200 ? 39.686 -13.180 -106.456 1.00 57.03 200 LEU A O 1
ATOM 1609 N N . ALA A 1 201 ? 37.633 -12.790 -107.261 1.00 60.00 201 ALA A N 1
ATOM 1610 C CA . ALA A 1 201 ? 38.087 -11.918 -108.344 1.00 60.00 201 ALA A CA 1
ATOM 1611 C C . ALA A 1 201 ? 38.680 -10.601 -107.812 1.00 60.00 201 ALA A C 1
ATOM 1613 O O . ALA A 1 201 ? 39.708 -10.139 -108.313 1.00 60.00 201 ALA A O 1
ATOM 1614 N N . LYS A 1 202 ? 38.087 -10.026 -106.758 1.00 60.81 202 LYS A N 1
ATOM 1615 C CA . LYS A 1 202 ? 38.562 -8.784 -106.129 1.00 60.81 202 LYS A CA 1
ATOM 1616 C C . LYS A 1 202 ? 39.864 -8.999 -105.353 1.00 60.81 202 LYS A C 1
ATOM 1618 O O . LYS A 1 202 ? 40.804 -8.229 -105.541 1.00 60.81 202 LYS A O 1
ATOM 1623 N N . VAL A 1 203 ? 39.971 -10.089 -104.583 1.00 63.34 203 VAL A N 1
ATOM 1624 C CA . VAL A 1 203 ? 41.219 -10.466 -103.886 1.00 63.34 203 VAL A CA 1
ATOM 1625 C C . VAL A 1 203 ? 42.346 -10.746 -104.887 1.00 63.34 203 VAL A C 1
ATOM 1627 O O . VAL A 1 203 ? 43.463 -10.268 -104.705 1.00 63.34 203 VAL A O 1
ATOM 1630 N N . THR A 1 204 ? 42.058 -11.428 -106.000 1.00 61.38 204 THR A N 1
ATOM 1631 C CA . THR A 1 204 ? 43.052 -11.675 -107.063 1.00 61.38 204 THR A CA 1
ATOM 1632 C C . THR A 1 204 ? 43.475 -10.373 -107.767 1.00 61.38 204 THR A C 1
ATOM 1634 O O . THR A 1 204 ? 44.641 -10.202 -108.127 1.00 61.38 204 THR A O 1
ATOM 1637 N N . GLY A 1 205 ? 42.553 -9.417 -107.924 1.00 65.88 205 GLY A N 1
ATOM 1638 C CA . GLY A 1 205 ? 42.828 -8.093 -108.488 1.00 65.88 205 GLY A CA 1
ATOM 1639 C C . GLY A 1 205 ? 43.701 -7.205 -107.592 1.00 65.88 205 GLY A C 1
ATOM 1640 O O . GLY A 1 205 ? 44.635 -6.567 -108.083 1.00 65.88 205 GLY A O 1
ATOM 1641 N N . GLU A 1 206 ? 43.446 -7.177 -106.282 1.00 66.81 206 GLU A N 1
ATOM 1642 C CA . GLU A 1 206 ? 44.262 -6.403 -105.336 1.00 66.81 206 GLU A CA 1
ATOM 1643 C C . GLU A 1 206 ? 45.633 -7.034 -105.075 1.00 66.81 206 GLU A C 1
ATOM 1645 O O . GLU A 1 206 ? 46.622 -6.303 -104.970 1.00 66.81 206 GLU A O 1
ATOM 1650 N N . LEU A 1 207 ? 45.722 -8.369 -105.084 1.00 61.84 207 LEU A N 1
ATOM 1651 C CA . LEU A 1 207 ? 46.989 -9.101 -105.011 1.00 61.84 207 LEU A CA 1
ATOM 1652 C C . LEU A 1 207 ? 47.893 -8.781 -106.214 1.00 61.84 207 LEU A C 1
ATOM 1654 O O . LEU A 1 207 ? 49.093 -8.562 -106.058 1.00 61.84 207 LEU A O 1
ATOM 1658 N N . ASN A 1 208 ? 47.319 -8.655 -107.414 1.00 64.38 208 ASN A N 1
ATOM 1659 C CA . ASN A 1 208 ? 48.067 -8.219 -108.597 1.00 64.38 208 ASN A CA 1
ATOM 1660 C C . ASN A 1 208 ? 48.537 -6.755 -108.502 1.00 64.38 208 ASN A C 1
ATOM 1662 O O . ASN A 1 208 ? 49.647 -6.441 -108.931 1.00 64.38 208 ASN A O 1
ATOM 1666 N N . ARG A 1 209 ? 47.746 -5.855 -107.901 1.00 70.50 209 ARG A N 1
ATOM 1667 C CA . ARG A 1 209 ? 48.159 -4.459 -107.652 1.00 70.50 209 ARG A CA 1
ATOM 1668 C C . ARG A 1 209 ? 49.303 -4.351 -106.648 1.00 70.50 209 ARG A C 1
ATOM 1670 O O . ARG A 1 209 ? 50.223 -3.569 -106.871 1.00 70.50 209 ARG A O 1
ATOM 1677 N N . THR A 1 210 ? 49.258 -5.130 -105.569 1.00 68.62 210 THR A N 1
ATOM 1678 C CA . THR A 1 210 ? 50.334 -5.159 -104.565 1.00 68.62 210 THR A CA 1
ATOM 1679 C C . THR A 1 210 ? 51.621 -5.757 -105.130 1.00 68.62 210 THR A C 1
ATOM 1681 O O . THR A 1 210 ? 52.710 -5.274 -104.832 1.00 68.62 210 THR A O 1
ATOM 1684 N N . ASN A 1 211 ? 51.522 -6.737 -106.029 1.00 64.25 211 ASN A N 1
ATOM 1685 C CA . ASN A 1 211 ? 52.689 -7.292 -106.717 1.00 64.25 211 ASN A CA 1
ATOM 1686 C C . ASN A 1 211 ? 53.376 -6.258 -107.646 1.00 64.25 211 ASN A C 1
ATOM 1688 O O . ASN A 1 211 ? 54.605 -6.228 -107.772 1.00 64.25 211 ASN A O 1
ATOM 1692 N N . LEU A 1 212 ? 52.597 -5.345 -108.242 1.00 67.31 212 LEU A N 1
ATOM 1693 C CA . LEU A 1 212 ? 53.115 -4.233 -109.052 1.00 67.31 212 LEU A CA 1
ATOM 1694 C C . LEU A 1 212 ? 53.823 -3.159 -108.209 1.00 67.31 212 LEU A C 1
ATOM 1696 O O . LEU A 1 212 ? 54.894 -2.691 -108.596 1.00 67.31 212 LEU A O 1
ATOM 1700 N N . THR A 1 213 ? 53.285 -2.787 -107.043 1.00 72.12 213 THR A N 1
ATOM 1701 C CA . THR A 1 213 ? 53.937 -1.802 -106.158 1.00 72.12 213 THR A CA 1
ATOM 1702 C C . THR A 1 213 ? 55.205 -2.347 -105.506 1.00 72.12 213 THR A C 1
ATOM 1704 O O . THR A 1 213 ? 56.194 -1.622 -105.413 1.00 72.12 213 THR A O 1
ATOM 1707 N N . VAL A 1 214 ? 55.236 -3.630 -105.132 1.00 69.31 214 VAL A N 1
ATOM 1708 C CA . VAL A 1 214 ? 56.456 -4.291 -104.629 1.00 69.31 214 VAL A CA 1
ATOM 1709 C C . VAL A 1 214 ? 57.556 -4.319 -105.699 1.00 69.31 214 VAL A C 1
ATOM 1711 O O . VAL A 1 214 ? 58.726 -4.086 -105.390 1.00 69.31 214 VAL A O 1
ATOM 1714 N N . SER A 1 215 ? 57.190 -4.514 -106.969 1.00 68.56 215 SER A N 1
ATOM 1715 C CA . SER A 1 215 ? 58.135 -4.441 -108.093 1.00 68.56 215 SER A CA 1
ATOM 1716 C C . SER A 1 215 ? 58.702 -3.027 -108.288 1.00 68.56 215 SER A C 1
ATOM 1718 O O . SER A 1 215 ? 59.904 -2.871 -108.489 1.00 68.56 215 SER A O 1
ATOM 1720 N N . SER A 1 216 ? 57.870 -1.991 -108.140 1.00 66.50 216 SER A N 1
ATOM 1721 C CA . SER A 1 216 ? 58.289 -0.582 -108.214 1.00 66.50 216 SER A CA 1
ATOM 1722 C C . SER A 1 216 ? 59.215 -0.173 -107.059 1.00 66.50 216 SER A C 1
ATOM 1724 O O . SER A 1 216 ? 60.234 0.473 -107.302 1.00 66.50 216 SER A O 1
ATOM 1726 N N . LEU A 1 217 ? 58.929 -0.591 -105.820 1.00 65.00 217 LEU A N 1
ATOM 1727 C CA . LEU A 1 217 ? 59.816 -0.329 -104.675 1.00 65.00 217 LEU A CA 1
ATOM 1728 C C . LEU A 1 217 ? 61.173 -1.036 -104.823 1.00 65.00 217 LEU A C 1
ATOM 1730 O O . LEU A 1 217 ? 62.206 -0.502 -104.416 1.00 65.00 217 LEU A O 1
ATOM 1734 N N . SER A 1 218 ? 61.193 -2.223 -105.438 1.00 65.88 218 SER A N 1
ATOM 1735 C CA . SER A 1 218 ? 62.432 -2.953 -105.735 1.00 65.88 218 SER A CA 1
ATOM 1736 C C . SER A 1 218 ? 63.367 -2.170 -106.675 1.00 65.88 218 SER A C 1
ATOM 1738 O O . SER A 1 218 ? 64.593 -2.245 -106.540 1.00 65.88 218 SER A O 1
ATOM 1740 N N . GLU A 1 219 ? 62.817 -1.371 -107.597 1.00 62.25 219 GLU A N 1
ATOM 1741 C CA . GLU A 1 219 ? 63.598 -0.499 -108.485 1.00 62.25 219 GLU A CA 1
ATOM 1742 C C . GLU A 1 219 ? 64.118 0.765 -107.782 1.00 62.25 219 GLU A C 1
ATOM 1744 O O . GLU A 1 219 ? 65.256 1.180 -108.025 1.00 62.25 219 GLU A O 1
ATOM 1749 N N . GLU A 1 220 ? 63.352 1.344 -106.855 1.00 61.53 220 GLU A N 1
ATOM 1750 C CA . GLU A 1 220 ? 63.773 2.525 -106.086 1.00 61.53 220 GLU A CA 1
ATOM 1751 C C . GLU A 1 220 ? 64.894 2.210 -105.083 1.00 61.53 220 GLU A C 1
ATOM 1753 O O . GLU A 1 220 ? 65.858 2.973 -104.964 1.00 61.53 220 GLU A O 1
ATOM 1758 N N . VAL A 1 221 ? 64.864 1.029 -104.457 1.00 56.94 221 VAL A N 1
ATOM 1759 C CA . VAL A 1 221 ? 65.942 0.549 -103.571 1.00 56.94 221 VAL A CA 1
ATOM 1760 C C . VAL A 1 221 ? 67.252 0.311 -104.345 1.00 56.94 221 VAL A C 1
ATOM 1762 O O . VAL A 1 221 ? 68.338 0.600 -103.836 1.00 56.94 221 VAL A O 1
ATOM 1765 N N . LYS A 1 222 ? 67.188 -0.116 -105.617 1.00 58.47 222 LYS A N 1
ATOM 1766 C CA . LYS A 1 222 ? 68.375 -0.202 -106.500 1.00 58.47 222 LYS A CA 1
ATOM 1767 C C . LYS A 1 222 ? 68.953 1.171 -106.852 1.00 58.47 222 LYS A C 1
ATOM 1769 O O . LYS A 1 222 ? 70.153 1.278 -107.115 1.00 58.47 222 LYS A O 1
ATOM 1774 N N . ARG A 1 223 ? 68.119 2.213 -106.857 1.00 54.69 223 ARG A N 1
ATOM 1775 C CA . ARG A 1 223 ? 68.505 3.593 -107.180 1.00 54.69 223 ARG A CA 1
ATOM 1776 C C . ARG A 1 223 ? 69.177 4.295 -105.995 1.00 54.69 223 ARG A C 1
ATOM 1778 O O . ARG A 1 223 ? 70.140 5.031 -106.195 1.00 54.69 223 ARG A O 1
ATOM 1785 N N . LEU A 1 224 ? 68.744 3.975 -104.775 1.00 52.38 224 LEU A N 1
ATOM 1786 C CA . LEU A 1 224 ? 69.333 4.444 -103.514 1.00 52.38 224 LEU A CA 1
ATOM 1787 C C . LEU A 1 224 ? 70.728 3.862 -103.217 1.00 52.38 224 LEU A C 1
ATOM 1789 O O . LEU A 1 224 ? 71.506 4.473 -102.492 1.00 52.38 224 LEU A O 1
ATOM 1793 N N . ASN A 1 225 ? 71.106 2.738 -103.834 1.00 49.47 225 ASN A N 1
ATOM 1794 C CA . ASN A 1 225 ? 72.388 2.066 -103.576 1.00 49.47 225 ASN A CA 1
ATOM 1795 C C . ASN A 1 225 ? 73.598 2.644 -104.362 1.00 49.47 225 ASN A C 1
ATOM 1797 O O . ASN A 1 225 ? 74.682 2.062 -104.344 1.00 49.47 225 ASN A O 1
ATOM 1801 N N . LYS A 1 226 ? 73.439 3.765 -105.094 1.00 47.84 226 LYS A N 1
ATOM 1802 C CA . LYS A 1 226 ? 74.485 4.360 -105.966 1.00 47.84 226 LYS A CA 1
ATOM 1803 C C . LYS A 1 226 ? 74.945 5.782 -105.610 1.00 47.84 226 LYS A C 1
ATOM 1805 O O . LYS A 1 226 ? 75.812 6.309 -106.304 1.00 47.84 226 LYS A O 1
ATOM 1810 N N . SER A 1 227 ? 74.465 6.396 -104.531 1.00 39.78 227 SER A N 1
ATOM 1811 C CA . SER A 1 227 ? 74.944 7.717 -104.089 1.00 39.78 227 SER A CA 1
ATOM 1812 C C . SER A 1 227 ? 75.658 7.624 -102.740 1.00 39.78 227 SER A C 1
ATOM 1814 O O . SER A 1 227 ? 75.027 7.413 -101.708 1.00 39.78 227 SER A O 1
ATOM 1816 N N . LYS A 1 228 ? 76.992 7.773 -102.755 1.00 41.81 228 LYS A N 1
ATOM 1817 C CA . LYS A 1 228 ? 77.823 7.886 -101.548 1.00 41.81 228 LYS A CA 1
ATOM 1818 C C . LYS A 1 228 ? 77.571 9.223 -100.844 1.00 41.81 228 LYS A C 1
ATOM 1820 O O . LYS A 1 228 ? 77.503 10.268 -101.484 1.00 41.81 228 LYS A O 1
ATOM 1825 N N . ALA A 1 229 ? 77.453 9.121 -99.525 1.00 45.12 229 ALA A N 1
ATOM 1826 C CA . ALA A 1 229 ? 77.068 10.143 -98.565 1.00 45.12 229 ALA A CA 1
ATOM 1827 C C . ALA A 1 229 ? 77.933 11.416 -98.577 1.00 45.12 229 ALA A C 1
ATOM 1829 O O . ALA A 1 229 ? 79.157 11.359 -98.686 1.00 45.12 229 ALA A O 1
ATOM 1830 N N . SER A 1 230 ? 77.276 12.558 -98.364 1.00 50.94 230 SER A N 1
ATOM 1831 C CA . SER A 1 230 ? 77.891 13.836 -98.004 1.00 50.94 230 SER A CA 1
ATOM 1832 C C . SER A 1 230 ? 76.899 14.643 -97.158 1.00 50.94 230 SER A C 1
ATOM 1834 O O . SER A 1 230 ? 75.729 14.755 -97.517 1.00 50.94 230 SER A O 1
ATOM 1836 N N . THR A 1 231 ? 77.358 15.171 -96.019 1.00 51.75 231 THR A N 1
ATOM 1837 C CA . THR A 1 231 ? 76.671 16.110 -95.095 1.00 51.75 231 THR A CA 1
ATOM 1838 C C . THR A 1 231 ? 75.363 15.680 -94.415 1.00 51.75 231 THR A C 1
ATOM 1840 O O . THR A 1 231 ? 75.065 16.193 -93.344 1.00 51.75 231 THR A O 1
ATOM 1843 N N . GLN A 1 232 ? 74.648 14.676 -94.925 1.00 55.06 232 GLN A N 1
ATOM 1844 C CA . GLN A 1 232 ? 73.402 14.171 -94.328 1.00 55.06 232 GLN A CA 1
ATOM 1845 C C . GLN A 1 232 ? 73.627 13.405 -93.009 1.00 55.06 232 GLN A C 1
ATOM 1847 O O . GLN A 1 232 ? 72.759 13.370 -92.147 1.00 55.06 232 GLN A O 1
ATOM 1852 N N . GLN A 1 233 ? 74.815 12.824 -92.811 1.00 52.53 233 GLN A N 1
ATOM 1853 C CA . GLN A 1 233 ? 75.142 12.053 -91.602 1.00 52.53 233 GLN A CA 1
ATOM 1854 C C . GLN A 1 233 ? 75.339 12.930 -90.352 1.00 52.53 233 GLN A C 1
ATOM 1856 O O . GLN A 1 233 ? 75.163 12.435 -89.243 1.00 52.53 233 GLN A O 1
ATOM 1861 N N . CYS A 1 234 ? 75.658 14.222 -90.508 1.00 51.97 234 CYS A N 1
ATOM 1862 C CA . CYS A 1 234 ? 75.732 15.158 -89.379 1.00 51.97 234 CYS A CA 1
ATOM 1863 C C . CYS A 1 234 ? 74.349 15.661 -88.951 1.00 51.97 234 CYS A C 1
ATOM 1865 O O . CYS A 1 234 ? 74.108 15.778 -87.751 1.00 51.97 234 CYS A O 1
ATOM 1867 N N . ASP A 1 235 ? 73.437 15.891 -89.900 1.00 58.56 235 ASP A N 1
ATOM 1868 C CA . ASP A 1 235 ? 72.036 16.199 -89.586 1.00 58.56 235 ASP A CA 1
ATOM 1869 C C . ASP A 1 235 ? 71.358 14.998 -88.918 1.00 58.56 235 ASP A C 1
ATOM 1871 O O . ASP A 1 235 ? 70.719 15.161 -87.885 1.00 58.56 235 ASP A O 1
ATOM 1875 N N . MET A 1 236 ? 71.618 13.774 -89.397 1.00 67.81 236 MET A N 1
ATOM 1876 C CA . MET A 1 236 ? 71.132 12.555 -88.738 1.00 67.81 236 MET A CA 1
ATOM 1877 C C . MET A 1 236 ? 71.628 12.427 -87.294 1.00 67.81 236 MET A C 1
ATOM 1879 O O . MET A 1 236 ? 70.877 11.984 -86.434 1.00 67.81 236 MET A O 1
ATOM 1883 N N . LEU A 1 237 ? 72.868 12.832 -87.001 1.00 63.59 237 LEU A N 1
ATOM 1884 C CA . LEU A 1 237 ? 73.408 12.764 -85.642 1.00 63.59 237 LEU A CA 1
ATOM 1885 C C . LEU A 1 237 ? 72.824 13.861 -84.735 1.00 63.59 237 LEU A C 1
ATOM 1887 O O . LEU A 1 237 ? 72.589 13.616 -83.552 1.00 63.59 237 LEU A O 1
ATOM 1891 N N . GLN A 1 238 ? 72.546 15.055 -85.276 1.00 66.56 238 GLN A N 1
ATOM 1892 C CA . GLN A 1 238 ? 71.799 16.092 -84.555 1.00 66.56 238 GLN A CA 1
ATOM 1893 C C . GLN A 1 238 ? 70.349 15.679 -84.293 1.00 66.56 238 GLN A C 1
ATOM 1895 O O . GLN A 1 238 ? 69.840 15.940 -83.201 1.00 66.56 238 GLN A O 1
ATOM 1900 N N . ASP A 1 239 ? 69.707 15.022 -85.254 1.00 75.12 239 ASP A N 1
ATOM 1901 C CA . ASP A 1 239 ? 68.357 14.496 -85.103 1.00 75.12 239 ASP A CA 1
ATOM 1902 C C . ASP A 1 239 ? 68.327 13.354 -84.086 1.00 75.12 239 ASP A C 1
ATOM 1904 O O . ASP A 1 239 ? 67.496 13.397 -83.184 1.00 75.12 239 ASP A O 1
ATOM 1908 N N . SER A 1 240 ? 69.300 12.434 -84.097 1.00 79.56 240 SER A N 1
ATOM 1909 C CA . SER A 1 240 ? 69.419 11.395 -83.065 1.00 79.56 240 SER A CA 1
ATOM 1910 C C . SER A 1 240 ? 69.635 11.975 -81.667 1.00 79.56 240 SER A C 1
ATOM 1912 O O . SER A 1 240 ? 69.059 11.475 -80.710 1.00 79.56 240 SER A O 1
ATOM 1914 N N . ILE A 1 241 ? 70.420 13.049 -81.510 1.00 75.19 241 ILE A N 1
ATOM 1915 C CA . ILE A 1 241 ? 70.586 13.697 -80.197 1.00 75.19 241 ILE A CA 1
ATOM 1916 C C . ILE A 1 241 ? 69.292 14.398 -79.758 1.00 75.19 241 ILE A C 1
ATOM 1918 O O . ILE A 1 241 ? 68.930 14.318 -78.585 1.00 75.19 241 ILE A O 1
ATOM 1922 N N . ARG A 1 242 ? 68.567 15.073 -80.663 1.00 79.12 242 ARG A N 1
ATOM 1923 C CA . ARG A 1 242 ? 67.255 15.665 -80.332 1.00 79.12 242 ARG A CA 1
ATOM 1924 C C . ARG A 1 242 ? 66.229 14.601 -79.975 1.00 79.12 242 ARG A C 1
ATOM 1926 O O . ARG A 1 242 ? 65.422 14.827 -79.077 1.00 79.12 242 ARG A O 1
ATOM 1933 N N . GLU A 1 243 ? 66.269 13.470 -80.662 1.00 85.25 243 GLU A N 1
ATOM 1934 C CA . GLU A 1 243 ? 65.415 12.318 -80.411 1.00 85.25 243 GLU A CA 1
ATOM 1935 C C . GLU A 1 243 ? 65.716 11.708 -79.041 1.00 85.25 243 GLU A C 1
ATOM 1937 O O . GLU A 1 243 ? 64.801 11.562 -78.242 1.00 85.25 243 GLU A O 1
ATOM 1942 N N . LEU A 1 244 ? 66.991 11.535 -78.688 1.00 79.94 244 LEU A N 1
ATOM 1943 C CA . LEU A 1 244 ? 67.415 11.008 -77.386 1.00 79.94 244 LEU A CA 1
ATOM 1944 C C . LEU A 1 244 ? 67.090 11.971 -76.228 1.00 79.94 244 LEU A C 1
ATOM 1946 O O . LEU A 1 244 ? 66.680 11.553 -75.147 1.00 79.94 244 LEU A O 1
ATOM 1950 N N . VAL A 1 245 ? 67.203 13.286 -76.446 1.00 78.69 245 VAL A N 1
ATOM 1951 C CA . VAL A 1 245 ? 66.753 14.303 -75.474 1.00 78.69 245 VAL A CA 1
ATOM 1952 C C . VAL A 1 245 ? 65.230 14.298 -75.318 1.00 78.69 245 VAL A C 1
ATOM 1954 O O . VAL A 1 245 ? 64.727 14.510 -74.213 1.00 78.69 245 VAL A O 1
ATOM 1957 N N . LYS A 1 246 ? 64.486 14.069 -76.404 1.00 84.75 246 LYS A N 1
ATOM 1958 C CA . LYS A 1 246 ? 63.026 13.952 -76.365 1.00 84.75 246 LYS A CA 1
ATOM 1959 C C . LYS A 1 246 ? 62.604 12.684 -75.620 1.00 84.75 246 LYS A C 1
ATOM 1961 O O . LYS A 1 246 ? 61.791 12.791 -74.713 1.00 84.75 246 LYS A O 1
ATOM 1966 N N . GLU A 1 247 ? 63.232 11.553 -75.920 1.00 88.25 247 GLU A N 1
ATOM 1967 C CA . GLU A 1 247 ? 63.025 10.264 -75.254 1.00 88.25 247 GLU A CA 1
ATOM 1968 C C . GLU A 1 247 ? 63.324 10.365 -73.753 1.00 88.25 247 GLU A C 1
ATOM 1970 O O . GLU A 1 247 ? 62.468 10.062 -72.935 1.00 88.25 247 GLU A O 1
ATOM 1975 N N . THR A 1 248 ? 64.454 10.969 -73.368 1.00 77.88 248 THR A N 1
ATOM 1976 C CA . THR A 1 248 ? 64.794 11.178 -71.947 1.00 77.88 248 THR A CA 1
ATOM 1977 C C . THR A 1 248 ? 63.773 12.084 -71.238 1.00 77.88 248 THR A C 1
ATOM 1979 O O . THR A 1 248 ? 63.490 11.922 -70.052 1.00 77.88 248 THR A O 1
ATOM 1982 N N . LYS A 1 249 ? 63.211 13.081 -71.933 1.00 82.25 249 LYS A N 1
ATOM 1983 C CA . LYS A 1 249 ? 62.183 13.969 -71.372 1.00 82.25 249 LYS A CA 1
ATOM 1984 C C . LYS A 1 249 ? 60.841 13.254 -71.214 1.00 82.25 249 LYS A C 1
ATOM 1986 O O . LYS A 1 249 ? 60.135 13.532 -70.242 1.00 82.25 249 LYS A O 1
ATOM 1991 N N . ASP A 1 250 ? 60.514 12.372 -72.149 1.00 87.94 250 ASP A N 1
ATOM 1992 C CA . ASP A 1 250 ? 59.331 11.523 -72.090 1.00 87.94 250 ASP A CA 1
ATOM 1993 C C . ASP A 1 250 ? 59.486 10.488 -70.955 1.00 87.94 250 ASP A C 1
ATOM 1995 O O . ASP A 1 250 ? 58.613 10.423 -70.097 1.00 87.94 250 ASP A O 1
ATOM 1999 N N . ASP A 1 251 ? 60.653 9.856 -70.794 1.00 85.69 251 ASP A N 1
ATOM 2000 C CA . ASP A 1 251 ? 60.954 8.947 -69.674 1.00 85.69 251 ASP A CA 1
ATOM 2001 C C . ASP A 1 251 ? 60.873 9.636 -68.301 1.00 85.69 251 ASP A C 1
ATOM 2003 O O . ASP A 1 251 ? 60.335 9.093 -67.335 1.00 85.69 251 ASP A O 1
ATOM 2007 N N . VAL A 1 252 ? 61.390 10.865 -68.181 1.00 80.00 252 VAL A N 1
ATOM 2008 C CA . VAL A 1 252 ? 61.294 11.645 -66.932 1.00 80.00 252 VAL A CA 1
ATOM 2009 C C . VAL A 1 252 ? 59.846 12.038 -66.634 1.00 80.00 252 VAL A C 1
ATOM 2011 O O . VAL A 1 252 ? 59.453 12.126 -65.466 1.00 80.00 252 VAL A O 1
ATOM 2014 N N . LYS A 1 253 ? 59.040 12.282 -67.670 1.00 87.06 253 LYS A N 1
ATOM 2015 C CA . LYS A 1 253 ? 57.610 12.551 -67.521 1.00 87.06 253 LYS A CA 1
ATOM 2016 C C . LYS A 1 253 ? 56.869 11.288 -67.078 1.00 87.06 253 LYS A C 1
ATOM 2018 O O . LYS A 1 253 ? 56.119 11.367 -66.109 1.00 87.06 253 LYS A O 1
ATOM 2023 N N . ASP A 1 254 ? 57.155 10.147 -67.691 1.00 87.56 254 ASP A N 1
ATOM 2024 C CA . ASP A 1 254 ? 56.570 8.856 -67.330 1.00 87.56 254 ASP A CA 1
ATOM 2025 C C . ASP A 1 254 ? 56.954 8.453 -65.900 1.00 87.56 254 ASP A C 1
ATOM 2027 O O . ASP A 1 254 ? 56.106 8.008 -65.127 1.00 87.56 254 ASP A O 1
ATOM 2031 N N . LEU A 1 255 ? 58.197 8.716 -65.480 1.00 84.44 255 LEU A N 1
ATOM 2032 C CA . LEU A 1 255 ? 58.629 8.518 -64.097 1.00 84.44 255 LEU A CA 1
ATOM 2033 C C . LEU A 1 255 ? 57.885 9.444 -63.125 1.00 84.44 255 LEU A C 1
ATOM 2035 O O . LEU A 1 255 ? 57.475 9.012 -62.047 1.00 84.44 255 LEU A O 1
ATOM 2039 N N . ARG A 1 256 ? 57.694 10.720 -63.481 1.00 87.38 256 ARG A N 1
ATOM 2040 C CA . ARG A 1 256 ? 56.921 11.667 -62.664 1.00 87.38 256 ARG A CA 1
ATOM 2041 C C . ARG A 1 256 ? 55.469 11.217 -62.524 1.00 87.38 256 ARG A C 1
ATOM 2043 O O . ARG A 1 256 ? 54.921 11.312 -61.425 1.00 87.38 256 ARG A O 1
ATOM 2050 N N . ASP A 1 257 ? 54.869 10.730 -63.602 1.00 87.62 257 ASP A N 1
ATOM 2051 C CA . ASP A 1 257 ? 53.492 10.245 -63.617 1.00 87.62 257 ASP A CA 1
ATOM 2052 C C . ASP A 1 257 ? 53.368 8.939 -62.812 1.00 87.62 257 ASP A C 1
ATOM 2054 O O . ASP A 1 257 ? 52.446 8.806 -62.005 1.00 87.62 257 ASP A O 1
ATOM 2058 N N . ALA A 1 258 ? 54.354 8.037 -62.899 1.00 84.56 258 ALA A N 1
ATOM 2059 C CA . ALA A 1 258 ? 54.435 6.831 -62.075 1.00 84.56 258 ALA A CA 1
ATOM 2060 C C . ALA A 1 258 ? 54.574 7.156 -60.577 1.00 84.56 258 ALA A C 1
ATOM 2062 O O . ALA A 1 258 ? 53.838 6.618 -59.750 1.00 84.56 258 ALA A O 1
ATOM 2063 N N . VAL A 1 259 ? 55.463 8.086 -60.209 1.00 86.12 259 VAL A N 1
ATOM 2064 C CA . VAL A 1 259 ? 55.616 8.542 -58.815 1.00 86.12 259 VAL A CA 1
ATOM 2065 C C . VAL A 1 259 ? 54.348 9.249 -58.328 1.00 86.12 259 VAL A C 1
ATOM 2067 O O . VAL A 1 259 ? 53.928 9.037 -57.191 1.00 86.12 259 VAL A O 1
ATOM 2070 N N . GLY A 1 260 ? 53.699 10.048 -59.179 1.00 89.75 260 GLY A N 1
ATOM 2071 C CA . GLY A 1 260 ? 52.402 10.661 -58.885 1.00 89.75 260 GLY A CA 1
ATOM 2072 C C . GLY A 1 260 ? 51.310 9.622 -58.619 1.00 89.75 260 GLY A C 1
ATOM 2073 O O . GLY A 1 260 ? 50.549 9.770 -57.659 1.00 89.75 260 GLY A O 1
ATOM 2074 N N . GLY A 1 261 ? 51.285 8.546 -59.411 1.00 91.38 261 GLY A N 1
ATOM 2075 C CA . GLY A 1 261 ? 50.410 7.391 -59.222 1.00 91.38 261 GLY A CA 1
ATOM 2076 C C . GLY A 1 261 ? 50.633 6.710 -57.873 1.00 91.38 261 GLY A C 1
ATOM 2077 O O . GLY A 1 261 ? 49.694 6.601 -57.089 1.00 91.38 261 GLY A O 1
ATOM 2078 N N . VAL A 1 262 ? 51.882 6.362 -57.549 1.00 88.06 262 VAL A N 1
ATOM 2079 C CA . VAL A 1 262 ? 52.235 5.711 -56.273 1.00 88.06 262 VAL A CA 1
ATOM 2080 C C . VAL A 1 262 ? 51.897 6.599 -55.072 1.00 88.06 262 VAL A C 1
ATOM 2082 O O . VAL A 1 262 ? 51.347 6.123 -54.083 1.00 88.06 262 VAL A O 1
ATOM 2085 N N . VAL A 1 263 ? 52.169 7.906 -55.133 1.00 89.12 263 VAL A N 1
ATOM 2086 C CA . VAL A 1 263 ? 51.810 8.831 -54.041 1.00 89.12 263 VAL A CA 1
ATOM 2087 C C . VAL A 1 263 ? 50.290 8.936 -53.879 1.00 89.12 263 VAL A C 1
ATOM 2089 O O . VAL A 1 263 ? 49.797 9.003 -52.749 1.00 89.12 263 VAL A O 1
ATOM 2092 N N . SER A 1 264 ? 49.537 8.932 -54.982 1.00 90.38 264 SER A N 1
ATOM 2093 C CA . SER A 1 264 ? 48.073 8.920 -54.944 1.00 90.38 264 SER A CA 1
ATOM 2094 C C . SER A 1 264 ? 47.534 7.625 -54.332 1.00 90.38 264 SER A C 1
ATOM 2096 O O . SER A 1 264 ? 46.668 7.681 -53.461 1.00 90.38 264 SER A O 1
ATOM 2098 N N . GLU A 1 265 ? 48.091 6.479 -54.718 1.00 91.31 265 GLU A N 1
ATOM 2099 C CA . GLU A 1 265 ? 47.735 5.158 -54.193 1.00 91.31 265 GLU A CA 1
ATOM 2100 C C . GLU A 1 265 ? 48.042 5.050 -52.691 1.00 91.31 265 GLU A C 1
ATOM 2102 O O . GLU A 1 265 ? 47.183 4.668 -51.896 1.00 91.31 265 GLU A O 1
ATOM 2107 N N . VAL A 1 266 ? 49.219 5.506 -52.249 1.00 88.31 266 VAL A N 1
ATOM 2108 C CA . VAL A 1 266 ? 49.579 5.564 -50.821 1.00 88.31 266 VAL A CA 1
ATOM 2109 C C . VAL A 1 266 ? 48.620 6.470 -50.047 1.00 88.31 266 VAL A C 1
ATOM 2111 O O . VAL A 1 266 ? 48.175 6.115 -48.953 1.00 88.31 266 VAL A O 1
ATOM 2114 N N . LYS A 1 267 ? 48.249 7.629 -50.602 1.00 91.50 267 LYS A N 1
ATOM 2115 C CA . LYS A 1 267 ? 47.274 8.536 -49.979 1.00 91.50 267 LYS A CA 1
ATOM 2116 C C . LYS A 1 267 ? 45.899 7.876 -49.839 1.00 91.50 267 LYS A C 1
ATOM 2118 O O . LYS A 1 267 ? 45.231 8.070 -48.821 1.00 91.50 267 LYS A O 1
ATOM 2123 N N . GLU A 1 268 ? 45.478 7.096 -50.828 1.00 90.62 268 GLU A N 1
ATOM 2124 C CA . GLU A 1 268 ? 44.220 6.352 -50.796 1.00 90.62 268 GLU A CA 1
ATOM 2125 C C . GLU A 1 268 ? 44.254 5.196 -49.786 1.00 90.62 268 GLU A C 1
ATOM 2127 O O . GLU A 1 268 ? 43.313 5.039 -49.000 1.00 90.62 268 GLU A O 1
ATOM 2132 N N . HIS A 1 269 ? 45.366 4.462 -49.703 1.00 88.62 269 HIS A N 1
ATOM 2133 C CA . HIS A 1 269 ? 45.578 3.444 -48.675 1.00 88.62 269 HIS A CA 1
ATOM 2134 C C . HIS A 1 269 ? 45.565 4.034 -47.265 1.00 88.62 269 HIS A C 1
ATOM 2136 O O . HIS A 1 269 ? 44.883 3.495 -46.394 1.00 88.62 269 HIS A O 1
ATOM 2142 N N . PHE A 1 270 ? 46.229 5.171 -47.033 1.00 90.56 270 PHE A N 1
ATOM 2143 C CA . PHE A 1 270 ? 46.173 5.856 -45.738 1.00 90.56 270 PHE A CA 1
ATOM 2144 C C . PHE A 1 270 ? 44.762 6.329 -45.396 1.00 90.56 270 PHE A C 1
ATOM 2146 O O . PHE A 1 270 ? 44.332 6.182 -44.253 1.00 90.56 270 PHE A O 1
ATOM 2153 N N . LYS A 1 271 ? 44.012 6.856 -46.370 1.00 91.31 271 LYS A N 1
ATOM 2154 C CA . LYS A 1 271 ? 42.617 7.263 -46.158 1.00 91.31 271 LYS A CA 1
ATOM 2155 C C . LYS A 1 271 ? 41.732 6.065 -45.806 1.00 91.31 271 LYS A C 1
ATOM 2157 O O . LYS A 1 271 ? 40.914 6.156 -44.894 1.00 91.31 271 LYS A O 1
ATOM 2162 N N . THR A 1 272 ? 41.918 4.939 -46.489 1.00 92.00 272 THR A N 1
ATOM 2163 C CA . THR A 1 272 ? 41.180 3.696 -46.229 1.00 92.00 272 THR A CA 1
ATOM 2164 C C . THR A 1 272 ? 41.531 3.119 -44.860 1.00 92.00 272 THR A C 1
ATOM 2166 O O . THR A 1 272 ? 40.627 2.794 -44.095 1.00 92.00 272 THR A O 1
ATOM 2169 N N . ALA A 1 273 ? 42.817 3.077 -44.503 1.00 88.12 273 ALA A N 1
ATOM 2170 C CA . ALA A 1 273 ? 43.277 2.636 -43.190 1.00 88.12 273 ALA A CA 1
ATOM 2171 C C . ALA A 1 273 ? 42.754 3.545 -42.065 1.00 88.12 273 ALA A C 1
ATOM 2173 O O . ALA A 1 273 ? 42.252 3.051 -41.058 1.00 88.12 273 ALA A O 1
ATOM 2174 N N . ALA A 1 274 ? 42.785 4.869 -42.246 1.00 89.69 274 ALA A N 1
ATOM 2175 C CA . ALA A 1 274 ? 42.234 5.819 -41.280 1.00 89.69 274 ALA A CA 1
ATOM 2176 C C . ALA A 1 274 ? 40.718 5.634 -41.093 1.00 89.69 274 ALA A C 1
ATOM 2178 O O . ALA A 1 274 ? 40.237 5.607 -39.960 1.00 89.69 274 ALA A O 1
ATOM 2179 N N . ASN A 1 275 ? 39.972 5.435 -42.184 1.00 90.88 275 ASN A N 1
ATOM 2180 C CA . ASN A 1 275 ? 38.538 5.150 -42.127 1.00 90.88 275 ASN A CA 1
ATOM 2181 C C . ASN A 1 275 ? 38.242 3.804 -41.449 1.00 90.88 275 ASN A C 1
ATOM 2183 O O . ASN A 1 275 ? 37.303 3.717 -40.661 1.00 90.88 275 ASN A O 1
ATOM 2187 N N . GLN A 1 276 ? 39.047 2.769 -41.707 1.00 90.75 276 GLN A N 1
ATOM 2188 C CA . GLN A 1 276 ? 38.922 1.473 -41.037 1.00 90.75 276 GLN A CA 1
ATOM 2189 C C . GLN A 1 276 ? 39.204 1.579 -39.537 1.00 90.75 276 GLN A C 1
ATOM 2191 O O . GLN A 1 276 ? 38.451 1.018 -38.748 1.00 90.75 276 GLN A O 1
ATOM 2196 N N . ILE A 1 277 ? 40.224 2.338 -39.126 1.00 90.31 277 ILE A N 1
ATOM 2197 C CA . ILE A 1 277 ? 40.520 2.589 -37.708 1.00 90.31 277 ILE A CA 1
ATOM 2198 C C . ILE A 1 277 ? 39.378 3.370 -37.048 1.00 90.31 277 ILE A C 1
ATOM 2200 O O . ILE A 1 277 ? 38.965 3.029 -35.943 1.00 90.31 277 ILE A O 1
ATOM 2204 N N . ALA A 1 278 ? 38.825 4.385 -37.718 1.00 88.56 278 ALA A N 1
ATOM 2205 C CA . ALA A 1 278 ? 37.684 5.138 -37.203 1.00 88.56 278 ALA A CA 1
ATOM 2206 C C . ALA A 1 278 ? 36.440 4.247 -37.037 1.00 88.56 278 ALA A C 1
ATOM 2208 O O . ALA A 1 278 ? 35.806 4.274 -35.983 1.00 88.56 278 ALA A O 1
ATOM 2209 N N . ALA A 1 279 ? 36.130 3.414 -38.036 1.00 89.19 279 ALA A N 1
ATOM 2210 C CA . ALA A 1 279 ? 35.028 2.456 -37.976 1.00 89.19 279 ALA A CA 1
ATOM 2211 C C . ALA A 1 279 ? 35.241 1.401 -36.878 1.00 89.19 279 ALA A C 1
ATOM 2213 O O . ALA A 1 279 ? 34.324 1.106 -36.114 1.00 89.19 279 ALA A O 1
ATOM 2214 N N . HIS A 1 280 ? 36.464 0.882 -36.748 1.00 88.38 280 HIS A N 1
ATOM 2215 C CA . HIS A 1 280 ? 36.835 -0.062 -35.698 1.00 88.38 280 HIS A CA 1
ATOM 2216 C C . HIS A 1 280 ? 36.701 0.562 -34.302 1.00 88.38 280 HIS A C 1
ATOM 2218 O O . HIS A 1 280 ? 36.119 -0.049 -33.409 1.00 88.38 280 HIS A O 1
ATOM 2224 N N . ASN A 1 281 ? 37.168 1.799 -34.112 1.00 87.12 281 ASN A N 1
ATOM 2225 C CA . ASN A 1 281 ? 37.044 2.510 -32.839 1.00 87.12 281 ASN A CA 1
ATOM 2226 C C . ASN A 1 281 ? 35.578 2.802 -32.489 1.00 87.12 281 ASN A C 1
ATOM 2228 O O . ASN A 1 281 ? 35.186 2.615 -31.340 1.00 87.12 281 ASN A O 1
ATOM 2232 N N . ALA A 1 282 ? 34.754 3.197 -33.464 1.00 88.19 282 ALA A N 1
ATOM 2233 C CA . ALA A 1 282 ? 33.316 3.374 -33.258 1.00 88.19 282 ALA A CA 1
ATOM 2234 C C . ALA A 1 282 ? 32.633 2.053 -32.854 1.00 88.19 282 ALA A C 1
ATOM 2236 O O . ALA A 1 282 ? 31.863 2.027 -31.893 1.00 88.19 282 ALA A O 1
ATOM 2237 N N . SER A 1 283 ? 32.976 0.944 -33.521 1.00 89.62 283 SER A N 1
ATOM 2238 C CA . SER A 1 283 ? 32.479 -0.395 -33.173 1.00 89.62 283 SER A CA 1
ATOM 2239 C C . SER A 1 283 ? 32.884 -0.790 -31.752 1.00 89.62 283 SER A C 1
ATOM 2241 O O . SER A 1 283 ? 32.039 -1.190 -30.955 1.00 89.62 283 SER A O 1
ATOM 2243 N N . MET A 1 284 ? 34.156 -0.610 -31.393 1.00 89.94 284 MET A N 1
ATOM 2244 C CA . MET A 1 284 ? 34.670 -0.943 -30.064 1.00 89.94 284 MET A CA 1
ATOM 2245 C C . MET A 1 284 ? 33.995 -0.119 -28.957 1.00 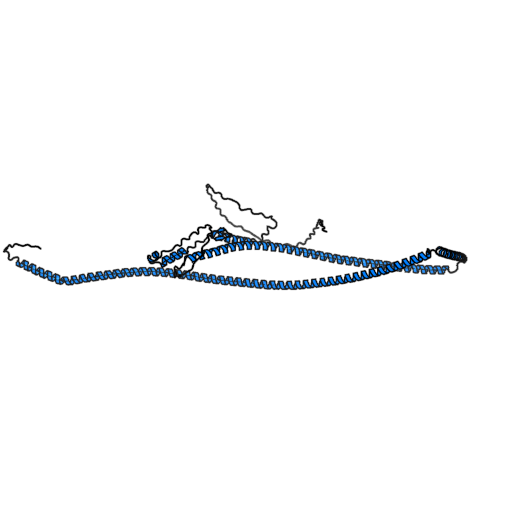89.94 284 MET A C 1
ATOM 2247 O O . MET A 1 284 ? 33.652 -0.669 -27.910 1.00 89.94 284 MET A O 1
ATOM 2251 N N . LEU A 1 285 ? 33.766 1.180 -29.179 1.00 87.75 285 LEU A N 1
ATOM 2252 C CA . LEU A 1 285 ? 33.034 2.025 -28.231 1.00 87.75 285 LEU A CA 1
ATOM 2253 C C . LEU A 1 285 ? 31.588 1.547 -28.058 1.00 87.75 285 LEU A C 1
ATOM 2255 O O . LEU A 1 285 ? 31.142 1.389 -26.922 1.00 87.75 285 LEU A O 1
ATOM 2259 N N . SER A 1 286 ? 30.898 1.207 -29.151 1.00 88.56 286 SER A N 1
ATOM 2260 C CA . SER A 1 286 ? 29.532 0.672 -29.079 1.00 88.56 286 SER A CA 1
ATOM 2261 C C . SER A 1 286 ? 29.457 -0.663 -28.321 1.00 88.56 286 SER A C 1
ATOM 2263 O O . SER A 1 286 ? 28.540 -0.886 -27.530 1.00 88.56 286 SER A O 1
ATOM 2265 N N . GLU A 1 287 ? 30.458 -1.538 -28.467 1.00 89.81 287 GLU A N 1
ATOM 2266 C CA . GLU A 1 287 ? 30.534 -2.788 -27.705 1.00 89.81 287 GLU A CA 1
ATOM 2267 C C . GLU A 1 287 ? 30.754 -2.555 -26.206 1.00 89.81 287 GLU A C 1
ATOM 2269 O O . GLU A 1 287 ? 30.209 -3.291 -25.374 1.00 89.81 287 GLU A O 1
ATOM 2274 N N . LEU A 1 288 ? 31.559 -1.553 -25.840 1.00 88.31 288 LEU A N 1
ATOM 2275 C CA . LEU A 1 288 ? 31.786 -1.188 -24.441 1.00 88.31 288 LEU A CA 1
ATOM 2276 C C . LEU A 1 288 ? 30.516 -0.616 -23.803 1.00 88.31 288 LEU A C 1
ATOM 2278 O O . LEU A 1 288 ? 30.166 -1.023 -22.691 1.00 88.31 288 LEU A O 1
ATOM 2282 N N . GLU A 1 289 ? 29.793 0.248 -24.516 1.00 86.88 289 GLU A N 1
ATOM 2283 C CA . GLU A 1 289 ? 28.496 0.770 -24.077 1.00 86.88 289 GLU A CA 1
ATOM 2284 C C . GLU A 1 289 ? 27.477 -0.359 -23.891 1.00 86.88 289 GLU A C 1
ATOM 2286 O O . GLU A 1 289 ? 26.828 -0.439 -22.846 1.00 86.88 289 GLU A O 1
ATOM 2291 N N . LEU A 1 290 ? 27.402 -1.306 -24.833 1.00 86.62 290 LEU A N 1
ATOM 2292 C CA . LEU A 1 290 ? 26.498 -2.457 -24.753 1.00 86.62 290 LEU A CA 1
ATOM 2293 C C . LEU A 1 290 ? 26.845 -3.363 -23.560 1.00 86.62 290 LEU A C 1
ATOM 2295 O O . LEU A 1 290 ? 25.957 -3.778 -22.813 1.00 86.62 290 LEU A O 1
ATOM 2299 N N . LYS A 1 291 ? 28.135 -3.619 -23.298 1.00 88.25 291 LYS A N 1
ATOM 2300 C CA . LYS A 1 291 ? 28.584 -4.365 -22.105 1.00 88.25 291 LYS A CA 1
ATOM 2301 C C . LYS A 1 291 ? 28.223 -3.643 -20.807 1.00 88.25 291 LYS A C 1
ATOM 2303 O O . LYS A 1 291 ? 27.778 -4.288 -19.854 1.00 88.25 291 LYS A O 1
ATOM 2308 N N . GLN A 1 292 ? 28.380 -2.321 -20.758 1.00 87.19 292 GLN A N 1
ATOM 2309 C CA . GLN A 1 292 ? 28.017 -1.529 -19.584 1.00 87.19 292 GLN A CA 1
ATOM 2310 C C . GLN A 1 292 ? 26.501 -1.529 -19.354 1.00 87.19 292 GLN A C 1
ATOM 2312 O O . GLN A 1 292 ? 26.052 -1.697 -18.217 1.00 87.19 292 GLN A O 1
ATOM 2317 N N . LEU A 1 293 ? 25.714 -1.404 -20.423 1.00 85.00 293 LEU A N 1
ATOM 2318 C CA . LEU A 1 293 ? 24.257 -1.444 -20.374 1.00 85.00 293 LEU A CA 1
ATOM 2319 C C . LEU A 1 293 ? 23.769 -2.831 -19.945 1.00 85.00 293 LEU A C 1
ATOM 2321 O O . LEU A 1 293 ? 22.946 -2.920 -19.041 1.00 85.00 293 LEU A O 1
ATOM 2325 N N . LYS A 1 294 ? 24.369 -3.912 -20.460 1.00 89.56 294 LYS A N 1
ATOM 2326 C CA . LYS A 1 294 ? 24.101 -5.293 -20.023 1.00 89.56 294 LYS A CA 1
ATOM 2327 C C . LYS A 1 294 ? 24.393 -5.499 -18.536 1.00 89.56 294 LYS A C 1
ATOM 2329 O O . LYS A 1 294 ? 23.599 -6.131 -17.846 1.00 89.56 294 LYS A O 1
ATOM 2334 N N . LYS A 1 295 ? 25.492 -4.938 -18.017 1.00 89.88 295 LYS A N 1
ATOM 2335 C CA . LYS A 1 295 ? 25.818 -5.002 -16.582 1.00 89.88 295 LYS A CA 1
ATOM 2336 C C . LYS A 1 295 ? 24.790 -4.250 -15.731 1.00 89.88 295 LYS A C 1
ATOM 2338 O O . LYS A 1 295 ? 24.382 -4.757 -14.690 1.00 89.88 295 LYS A O 1
ATOM 2343 N N . ARG A 1 296 ? 24.347 -3.069 -16.177 1.00 85.75 296 ARG A N 1
ATOM 2344 C CA . ARG A 1 296 ? 23.274 -2.316 -15.504 1.00 85.75 296 ARG A CA 1
ATOM 2345 C C . ARG A 1 296 ? 21.948 -3.075 -15.544 1.00 85.75 296 ARG A C 1
ATOM 2347 O O . ARG A 1 296 ? 21.294 -3.167 -14.515 1.00 85.75 296 ARG A O 1
ATOM 2354 N N . LEU A 1 297 ? 21.594 -3.657 -16.690 1.00 85.44 297 LEU A N 1
ATOM 2355 C CA . LEU A 1 297 ? 20.376 -4.447 -16.865 1.00 85.44 297 LEU A CA 1
ATOM 2356 C C . LEU A 1 297 ? 20.379 -5.685 -15.955 1.00 85.44 297 LEU A C 1
ATOM 2358 O O . LEU A 1 297 ? 19.383 -5.952 -15.299 1.00 85.44 297 LEU A O 1
ATOM 2362 N N . SER A 1 298 ? 21.517 -6.383 -15.848 1.00 86.56 298 SER A N 1
ATOM 2363 C CA . SER A 1 298 ? 21.694 -7.507 -14.914 1.00 86.56 298 SER A CA 1
ATOM 2364 C C . SER A 1 298 ? 21.425 -7.087 -13.469 1.00 86.56 298 SER A C 1
ATOM 2366 O O . SER A 1 298 ? 20.652 -7.744 -12.787 1.00 86.56 298 SER A O 1
ATOM 2368 N N . GLY A 1 299 ? 21.974 -5.949 -13.030 1.00 87.62 299 GLY A N 1
ATOM 2369 C CA . GLY A 1 299 ? 21.706 -5.435 -11.685 1.00 87.62 299 GLY A CA 1
ATOM 2370 C C . GLY A 1 299 ? 20.244 -5.023 -11.465 1.00 87.62 299 GLY A C 1
ATOM 2371 O O . GLY A 1 299 ? 19.741 -5.116 -10.349 1.00 87.62 299 GLY A O 1
ATOM 2372 N N . VAL A 1 300 ? 19.534 -4.586 -12.513 1.00 87.38 300 VAL A N 1
ATOM 2373 C CA . VAL A 1 300 ? 18.085 -4.327 -12.435 1.00 87.38 300 VAL A CA 1
ATOM 2374 C C . VAL A 1 300 ? 17.308 -5.633 -12.258 1.00 87.38 300 VAL A C 1
ATOM 2376 O O . VAL A 1 300 ? 16.390 -5.656 -11.441 1.00 87.38 300 VAL A O 1
ATOM 2379 N N . PHE A 1 301 ? 17.692 -6.710 -12.949 1.00 88.75 301 PHE A N 1
ATOM 2380 C CA . PHE A 1 301 ? 17.060 -8.022 -12.780 1.00 88.75 301 PHE A CA 1
ATOM 2381 C C . PHE A 1 301 ? 17.275 -8.597 -11.375 1.00 88.75 301 PHE A C 1
ATOM 2383 O O . PHE A 1 301 ? 16.307 -9.016 -10.740 1.00 88.75 301 PHE A O 1
ATOM 2390 N N . ASP A 1 302 ? 18.494 -8.502 -10.836 1.00 86.38 302 ASP A N 1
ATOM 2391 C CA . ASP A 1 302 ? 18.792 -8.947 -9.467 1.00 86.38 302 ASP A CA 1
ATOM 2392 C C . ASP A 1 302 ? 17.945 -8.185 -8.428 1.00 86.38 302 ASP A C 1
ATOM 2394 O O . ASP A 1 302 ? 17.406 -8.768 -7.484 1.00 86.38 302 ASP A O 1
ATOM 2398 N N . ASN A 1 303 ? 17.764 -6.873 -8.629 1.00 85.50 303 ASN A N 1
ATOM 2399 C CA . ASN A 1 303 ? 16.891 -6.058 -7.783 1.00 85.50 303 ASN A CA 1
ATOM 2400 C C . ASN A 1 303 ? 15.413 -6.436 -7.946 1.00 85.50 303 ASN A C 1
ATOM 2402 O O . ASN A 1 303 ? 14.682 -6.460 -6.955 1.00 85.50 303 ASN A O 1
ATOM 2406 N N . SER A 1 304 ? 14.959 -6.733 -9.169 1.00 87.81 304 SER A N 1
ATOM 2407 C CA . SER A 1 304 ? 13.572 -7.145 -9.400 1.00 87.81 304 SER A CA 1
ATOM 2408 C C . SER A 1 304 ? 13.247 -8.483 -8.742 1.00 87.81 304 SER A C 1
ATOM 2410 O O . SER A 1 304 ? 12.180 -8.607 -8.147 1.00 87.81 304 SER A O 1
ATOM 2412 N N . ASP A 1 305 ? 14.182 -9.436 -8.735 1.00 88.69 305 ASP A N 1
ATOM 2413 C CA . ASP A 1 305 ? 14.006 -10.720 -8.050 1.00 88.69 305 ASP A CA 1
ATOM 2414 C C . ASP A 1 305 ? 13.898 -10.544 -6.531 1.00 88.69 305 ASP A C 1
ATOM 2416 O O . ASP A 1 305 ? 13.115 -11.223 -5.865 1.00 88.69 305 ASP A O 1
ATOM 2420 N N . LEU A 1 306 ? 14.656 -9.602 -5.965 1.00 87.69 306 LEU A N 1
ATOM 2421 C CA . LEU A 1 306 ? 14.599 -9.282 -4.539 1.00 87.69 306 LEU A CA 1
ATOM 2422 C C . LEU A 1 306 ? 13.257 -8.631 -4.164 1.00 87.69 306 LEU A C 1
ATOM 2424 O O . LEU A 1 306 ? 12.671 -8.974 -3.135 1.00 87.69 306 LEU A O 1
ATOM 2428 N N . VAL A 1 307 ? 12.727 -7.758 -5.029 1.00 89.81 307 VAL A N 1
ATOM 2429 C CA . VAL A 1 307 ? 11.382 -7.178 -4.875 1.00 89.81 307 VAL A CA 1
ATOM 2430 C C . VAL A 1 307 ? 10.301 -8.253 -4.984 1.00 89.81 307 VAL A C 1
ATOM 2432 O O . VAL A 1 307 ? 9.402 -8.276 -4.147 1.00 89.81 307 VAL A O 1
ATOM 2435 N N . LEU A 1 308 ? 10.393 -9.167 -5.957 1.00 93.00 308 LEU A N 1
ATOM 2436 C CA . LEU A 1 308 ? 9.436 -10.268 -6.114 1.00 93.00 308 LEU A CA 1
ATOM 2437 C C . LEU A 1 308 ? 9.399 -11.163 -4.870 1.00 93.00 308 LEU A C 1
ATOM 2439 O O . LEU A 1 308 ? 8.318 -11.421 -4.347 1.00 93.00 308 LEU A O 1
ATOM 2443 N N . LYS A 1 309 ? 10.559 -11.532 -4.316 1.00 90.94 309 LYS A N 1
ATOM 2444 C CA . LYS A 1 309 ? 10.639 -12.284 -3.049 1.00 90.94 309 LYS A CA 1
ATOM 2445 C C . LYS A 1 309 ? 10.023 -11.523 -1.874 1.00 90.94 309 LYS A C 1
ATOM 2447 O O . LYS A 1 309 ? 9.345 -12.116 -1.037 1.00 90.94 309 LYS A O 1
ATOM 2452 N N . GLY A 1 310 ? 10.231 -10.206 -1.813 1.00 91.25 310 GLY A N 1
ATOM 2453 C CA . GLY A 1 310 ? 9.578 -9.347 -0.824 1.00 91.25 310 GLY A CA 1
ATOM 2454 C C . GLY A 1 310 ? 8.051 -9.364 -0.953 1.00 91.25 310 GLY A C 1
ATOM 2455 O O . GLY A 1 310 ? 7.350 -9.488 0.049 1.00 91.25 310 GLY A O 1
ATOM 2456 N N . LEU A 1 311 ? 7.531 -9.301 -2.183 1.00 92.31 311 LEU A N 1
ATOM 2457 C CA . LEU A 1 311 ? 6.093 -9.357 -2.458 1.00 92.31 311 LEU A CA 1
ATOM 2458 C C . LEU A 1 311 ? 5.481 -10.724 -2.129 1.00 92.31 311 LEU A C 1
ATOM 2460 O O . LEU A 1 311 ? 4.396 -10.778 -1.547 1.00 92.31 311 LEU A O 1
ATOM 2464 N N . GLU A 1 312 ? 6.164 -11.822 -2.452 1.00 92.69 312 GLU A N 1
ATOM 2465 C CA . GLU A 1 312 ? 5.729 -13.179 -2.096 1.00 92.69 312 GLU A CA 1
ATOM 2466 C C . GLU A 1 312 ? 5.635 -13.353 -0.576 1.00 92.69 312 GLU A C 1
ATOM 2468 O O . GLU A 1 312 ? 4.624 -13.839 -0.064 1.00 92.69 312 GLU A O 1
ATOM 2473 N N . HIS A 1 313 ? 6.642 -12.876 0.157 1.00 93.94 313 HIS A N 1
ATOM 2474 C CA . HIS A 1 313 ? 6.646 -12.903 1.615 1.00 93.94 313 HIS A CA 1
ATOM 2475 C C . HIS A 1 313 ? 5.481 -12.097 2.216 1.00 93.94 313 HIS A C 1
ATOM 2477 O O . HIS A 1 313 ? 4.726 -12.623 3.035 1.00 93.94 313 HIS A O 1
ATOM 2483 N N . ILE A 1 314 ? 5.273 -10.855 1.759 1.00 93.38 314 ILE A N 1
ATOM 2484 C CA . ILE A 1 314 ? 4.150 -10.010 2.203 1.00 93.38 314 ILE A CA 1
ATOM 2485 C C . ILE A 1 314 ? 2.805 -10.683 1.901 1.00 93.38 314 ILE A C 1
ATOM 2487 O O . ILE A 1 314 ? 1.902 -10.663 2.736 1.00 93.38 314 ILE A O 1
ATOM 2491 N N . THR A 1 315 ? 2.670 -11.321 0.737 1.00 94.50 315 THR A N 1
ATOM 2492 C CA . THR A 1 315 ? 1.454 -12.060 0.368 1.00 94.50 315 THR A CA 1
ATOM 2493 C C . THR A 1 315 ? 1.178 -13.206 1.348 1.00 94.50 315 THR A C 1
ATOM 2495 O O . THR A 1 315 ? 0.030 -13.406 1.748 1.00 94.50 315 THR A O 1
ATOM 2498 N N . GLY A 1 316 ? 2.221 -13.913 1.797 1.00 94.31 316 GLY A N 1
ATOM 2499 C CA . GLY A 1 316 ? 2.123 -14.933 2.845 1.00 94.31 316 GLY A CA 1
ATOM 2500 C C . GLY A 1 316 ? 1.632 -14.374 4.185 1.00 94.31 316 GLY A C 1
ATOM 2501 O O . GLY A 1 316 ? 0.694 -14.916 4.769 1.00 94.31 316 GLY A O 1
ATOM 2502 N N . VAL A 1 317 ? 2.196 -13.249 4.635 1.00 95.12 317 VAL A N 1
ATOM 2503 C CA . VAL A 1 317 ? 1.773 -12.556 5.869 1.00 95.12 317 VAL A CA 1
ATOM 2504 C C . VAL A 1 317 ? 0.303 -12.120 5.782 1.00 95.12 317 VAL A C 1
ATOM 2506 O O . VAL A 1 317 ? -0.484 -12.374 6.695 1.00 95.12 317 VAL A O 1
ATOM 2509 N N . ILE A 1 318 ? -0.105 -11.529 4.653 1.00 93.56 318 ILE A N 1
ATOM 2510 C CA . ILE A 1 318 ? -1.495 -11.112 4.410 1.00 93.56 318 ILE A CA 1
ATOM 2511 C C . ILE A 1 318 ? -2.447 -12.312 4.462 1.00 93.56 318 ILE A C 1
ATOM 2513 O O . ILE A 1 318 ? -3.533 -12.202 5.031 1.00 93.56 318 ILE A O 1
ATOM 2517 N N . ALA A 1 319 ? -2.060 -13.466 3.913 1.00 94.25 319 ALA A N 1
ATOM 2518 C CA . ALA A 1 319 ? -2.889 -14.667 3.957 1.00 94.25 319 ALA A CA 1
ATOM 2519 C C . ALA A 1 319 ? -3.161 -15.136 5.401 1.00 94.25 319 ALA A C 1
ATOM 2521 O O . ALA A 1 319 ? -4.308 -15.450 5.730 1.00 94.25 319 ALA A O 1
ATOM 2522 N N . ILE A 1 320 ? -2.145 -15.117 6.274 1.00 95.31 320 ILE A N 1
ATOM 2523 C CA . ILE A 1 320 ? -2.286 -15.451 7.704 1.00 95.31 320 ILE A CA 1
ATOM 2524 C C . ILE A 1 320 ? -3.219 -14.447 8.399 1.00 95.31 320 ILE A C 1
ATOM 2526 O O . ILE A 1 320 ? -4.132 -14.837 9.133 1.00 95.31 320 ILE A O 1
ATOM 2530 N N . LEU A 1 321 ? -3.044 -13.150 8.126 1.00 96.19 321 LEU A N 1
ATOM 2531 C CA . LEU A 1 321 ? -3.871 -12.088 8.698 1.00 96.19 321 LEU A CA 1
ATOM 2532 C C . LEU A 1 321 ? -5.343 -12.189 8.264 1.00 96.19 321 LEU A C 1
ATOM 2534 O O . LEU A 1 321 ? -6.251 -11.982 9.074 1.00 96.19 321 LEU A O 1
ATOM 2538 N N . ILE A 1 322 ? -5.600 -12.527 6.997 1.00 96.12 322 ILE A N 1
ATOM 2539 C CA . ILE A 1 322 ? -6.955 -12.769 6.485 1.00 96.12 322 ILE A CA 1
ATOM 2540 C C . ILE A 1 322 ? -7.595 -13.951 7.217 1.00 96.12 322 ILE A C 1
ATOM 2542 O O . ILE A 1 322 ? -8.758 -13.861 7.607 1.00 96.12 322 ILE A O 1
ATOM 2546 N N . GLU A 1 323 ? -6.860 -15.041 7.435 1.00 97.19 323 GLU A N 1
ATOM 2547 C CA . GLU A 1 323 ? -7.386 -16.202 8.158 1.00 97.19 323 GLU A CA 1
ATOM 2548 C C . GLU A 1 323 ? -7.713 -15.856 9.621 1.00 97.19 323 GLU A C 1
ATOM 2550 O O . GLU A 1 323 ? -8.796 -16.186 10.104 1.00 97.19 323 GLU A O 1
ATOM 2555 N N . SER A 1 324 ? -6.857 -15.080 10.296 1.00 97.69 324 SER A N 1
ATOM 2556 C CA . SER A 1 324 ? -7.131 -14.554 11.644 1.00 97.69 324 SER A CA 1
ATOM 2557 C C . SER A 1 324 ? -8.408 -13.699 11.692 1.00 97.69 324 SER A C 1
ATOM 2559 O O . SER A 1 324 ? -9.248 -13.864 12.583 1.00 97.69 324 SER A O 1
ATOM 2561 N N . ASN A 1 325 ? -8.616 -12.836 10.692 1.00 96.81 325 ASN A N 1
ATOM 2562 C CA . ASN A 1 325 ? -9.832 -12.027 10.579 1.00 96.81 325 ASN A CA 1
ATOM 2563 C C . ASN A 1 325 ? -11.088 -12.860 10.296 1.00 96.81 325 ASN A C 1
ATOM 2565 O O . ASN A 1 325 ? -12.152 -12.538 10.820 1.00 96.81 325 ASN A O 1
ATOM 2569 N N . LYS A 1 326 ? -10.999 -13.953 9.527 1.00 97.56 326 LYS A N 1
ATOM 2570 C CA . LYS A 1 326 ? -12.142 -14.867 9.352 1.00 97.56 326 LYS A CA 1
ATOM 2571 C C . LYS A 1 326 ? -12.548 -15.525 10.667 1.00 97.56 326 LYS A C 1
ATOM 2573 O O . LYS A 1 326 ? -13.745 -15.679 10.916 1.00 97.56 326 LYS A O 1
ATOM 2578 N N . VAL A 1 327 ? -11.577 -15.912 11.498 1.00 97.69 327 VAL A N 1
ATOM 2579 C CA . VAL A 1 327 ? -11.854 -16.453 12.838 1.00 97.69 327 VAL A CA 1
ATOM 2580 C C . VAL A 1 327 ? -12.556 -15.397 13.693 1.00 97.69 327 VAL A C 1
ATOM 2582 O O . VAL A 1 327 ? -13.582 -15.700 14.298 1.00 97.69 327 VAL A O 1
ATOM 2585 N N . ALA A 1 328 ? -12.060 -14.155 13.689 1.00 97.69 328 ALA A N 1
ATOM 2586 C CA . ALA A 1 328 ? -12.676 -13.035 14.403 1.00 97.69 328 ALA A CA 1
ATOM 2587 C C . ALA A 1 328 ? -14.127 -12.789 13.958 1.00 97.69 328 ALA A C 1
ATOM 2589 O O . ALA A 1 328 ? -15.034 -12.841 14.779 1.00 97.69 328 ALA A O 1
ATOM 2590 N N . ALA A 1 329 ? -14.360 -12.649 12.651 1.00 97.69 329 ALA A N 1
ATOM 2591 C CA . ALA A 1 329 ? -15.697 -12.436 12.106 1.00 97.69 329 ALA A CA 1
ATOM 2592 C C . ALA A 1 329 ? -16.655 -13.597 12.429 1.00 97.69 329 ALA A C 1
ATOM 2594 O O . ALA A 1 329 ? -17.836 -13.375 12.679 1.00 97.69 329 ALA A O 1
ATOM 2595 N N . SER A 1 330 ? -16.160 -14.839 12.458 1.00 97.69 330 SER A N 1
ATOM 2596 C CA . SER A 1 330 ? -16.978 -16.003 12.834 1.00 97.69 330 SER A CA 1
ATOM 2597 C C . SER A 1 330 ? -17.375 -15.980 14.314 1.00 97.69 330 SER A C 1
ATOM 2599 O O . SER A 1 330 ? -18.482 -16.394 14.649 1.00 97.69 330 SER A O 1
ATOM 2601 N N . LEU A 1 331 ? -16.490 -15.492 15.192 1.00 97.56 331 LEU A N 1
ATOM 2602 C CA . LEU A 1 331 ? -16.791 -15.277 16.610 1.00 97.56 331 LEU A CA 1
ATOM 2603 C C . LEU A 1 331 ? -17.837 -14.169 16.789 1.00 97.56 331 LEU A C 1
ATOM 2605 O O . LEU A 1 331 ? -18.796 -14.370 17.527 1.00 97.56 331 LEU A O 1
ATOM 2609 N N . ASP A 1 332 ? -17.690 -13.051 16.076 1.00 96.81 332 ASP A N 1
ATOM 2610 C CA . ASP A 1 332 ? -18.608 -11.909 16.170 1.00 96.81 332 ASP A CA 1
ATOM 2611 C C . ASP A 1 332 ? -20.022 -12.267 15.680 1.00 96.81 332 ASP A C 1
ATOM 2613 O O . ASP A 1 332 ? -21.013 -11.948 16.335 1.00 96.81 332 ASP A O 1
ATOM 2617 N N . VAL A 1 333 ? -20.132 -13.001 14.565 1.00 96.50 333 VAL A N 1
ATOM 2618 C CA . VAL A 1 333 ? -21.428 -13.488 14.055 1.00 96.50 333 VAL A CA 1
ATOM 2619 C C . VAL A 1 333 ? -22.102 -14.428 15.058 1.00 96.50 333 VAL A C 1
ATOM 2621 O O . VAL A 1 333 ? -23.310 -14.328 15.272 1.00 96.50 333 VAL A O 1
ATOM 2624 N N . GLN A 1 334 ? -21.339 -15.322 15.697 1.00 96.44 334 GLN A N 1
ATOM 2625 C CA . GLN A 1 334 ? -21.891 -16.223 16.710 1.00 96.44 334 GLN A CA 1
ATOM 2626 C C . GLN A 1 334 ? -22.339 -15.461 17.966 1.00 96.44 334 GLN A C 1
ATOM 2628 O O . GLN A 1 334 ? -23.379 -15.785 18.535 1.00 96.44 334 GLN A O 1
ATOM 2633 N N . ASP A 1 335 ? -21.600 -14.430 18.377 1.00 94.62 335 ASP A N 1
ATOM 2634 C CA . ASP A 1 335 ? -21.987 -13.561 19.491 1.00 94.62 335 ASP A CA 1
ATOM 2635 C C . ASP A 1 335 ? -23.303 -12.841 19.225 1.00 94.62 335 ASP A C 1
ATOM 2637 O O . ASP A 1 335 ? -24.165 -12.776 20.106 1.00 94.62 335 ASP A O 1
ATOM 2641 N N . ASP A 1 336 ? -23.476 -12.318 18.014 1.00 93.62 336 ASP A N 1
ATOM 2642 C CA . ASP A 1 336 ? -24.724 -11.690 17.597 1.00 93.62 336 ASP A CA 1
ATOM 2643 C C . ASP A 1 336 ? -25.885 -12.692 17.599 1.00 93.62 336 ASP A C 1
ATOM 2645 O O . ASP A 1 336 ? -26.980 -12.369 18.074 1.00 93.62 336 ASP A O 1
ATOM 2649 N N . ASP A 1 337 ? -25.659 -13.919 17.127 1.00 92.69 337 ASP A N 1
ATOM 2650 C CA . ASP A 1 337 ? -26.661 -14.986 17.151 1.00 92.69 337 ASP A CA 1
ATOM 2651 C C . ASP A 1 337 ? -27.039 -15.393 18.582 1.00 92.69 337 ASP A C 1
ATOM 2653 O O . ASP A 1 337 ? -28.227 -15.529 18.899 1.00 92.69 337 ASP A O 1
ATOM 2657 N N . ASP A 1 338 ? -26.060 -15.533 19.474 1.00 91.00 338 ASP A N 1
ATOM 2658 C CA . ASP A 1 338 ? -26.301 -15.855 20.877 1.00 91.00 338 ASP A CA 1
ATOM 2659 C C . ASP A 1 338 ? -27.063 -14.711 21.575 1.00 91.00 338 ASP A C 1
ATOM 2661 O O . ASP A 1 338 ? -28.044 -14.955 22.285 1.00 91.00 338 ASP A O 1
ATOM 2665 N N . ARG A 1 339 ? -26.699 -13.446 21.312 1.00 87.88 339 ARG A N 1
ATOM 2666 C CA . ARG A 1 339 ? -27.415 -12.263 21.830 1.00 87.88 339 ARG A CA 1
ATOM 2667 C C . ARG A 1 339 ? -28.863 -12.212 21.350 1.00 87.88 339 ARG A C 1
ATOM 2669 O O . ARG A 1 339 ? -29.757 -11.923 22.149 1.00 87.88 339 ARG A O 1
ATOM 2676 N N . ARG A 1 340 ? -29.126 -12.527 20.076 1.00 85.19 340 ARG A N 1
ATOM 2677 C CA . ARG A 1 340 ? -30.492 -12.597 19.521 1.00 85.19 340 ARG A CA 1
ATOM 2678 C C . ARG A 1 340 ? -31.333 -13.671 20.209 1.00 85.19 340 ARG A C 1
ATOM 2680 O O . ARG A 1 340 ? -32.522 -13.452 20.440 1.00 85.19 340 ARG A O 1
ATOM 2687 N N . ARG A 1 341 ? -30.734 -14.808 20.578 1.00 82.56 341 ARG A N 1
ATOM 2688 C CA . ARG A 1 341 ? -31.425 -15.883 21.313 1.00 82.56 341 ARG A CA 1
ATOM 2689 C C . ARG A 1 341 ? -31.733 -15.497 22.756 1.00 82.56 341 ARG A C 1
ATOM 2691 O O . ARG A 1 341 ? -32.833 -15.783 23.225 1.00 82.56 341 ARG A O 1
ATOM 2698 N N . VAL A 1 342 ? -30.818 -14.798 23.429 1.00 77.75 342 VAL A N 1
ATOM 2699 C CA . VAL A 1 342 ? -31.044 -14.271 24.787 1.00 77.75 342 VAL A CA 1
ATOM 2700 C C . VAL A 1 342 ? -32.149 -13.206 24.785 1.00 77.75 342 VAL A C 1
ATOM 2702 O O . VAL A 1 342 ? -33.038 -13.238 25.637 1.00 77.75 342 VAL A O 1
ATOM 2705 N N . ALA A 1 343 ? -32.169 -12.312 23.789 1.00 63.34 343 ALA A N 1
ATOM 2706 C CA . ALA A 1 343 ? -33.196 -11.273 23.663 1.00 63.34 343 ALA A CA 1
ATOM 2707 C C . ALA A 1 343 ? -34.617 -11.841 23.463 1.00 63.34 343 ALA A C 1
ATOM 2709 O O . ALA A 1 343 ? -35.589 -11.241 23.923 1.00 63.34 343 ALA A O 1
ATOM 2710 N N . LEU A 1 344 ? -34.751 -13.017 22.837 1.00 53.66 344 LEU A N 1
ATOM 2711 C CA . LEU A 1 344 ? -36.052 -13.648 22.591 1.00 53.66 344 LEU A CA 1
ATOM 2712 C C . LEU A 1 344 ? -36.676 -14.319 23.830 1.00 53.66 344 LEU A C 1
ATOM 2714 O O . LEU A 1 344 ? -37.892 -14.505 23.858 1.00 53.66 344 LEU A O 1
ATOM 2718 N N . MET A 1 345 ? -35.891 -14.665 24.860 1.00 55.38 345 MET A N 1
ATOM 2719 C CA . MET A 1 345 ? -36.430 -15.230 26.110 1.00 55.38 345 MET A CA 1
ATOM 2720 C C . MET A 1 345 ? -37.053 -14.174 27.038 1.00 55.38 345 MET A C 1
ATOM 2722 O O . MET A 1 345 ? -37.805 -14.527 27.944 1.00 55.38 345 MET A O 1
ATOM 2726 N N . GLY A 1 346 ? -36.762 -12.886 26.829 1.00 55.72 346 GLY A N 1
ATOM 2727 C CA . GLY A 1 346 ? -37.092 -11.834 27.794 1.00 55.72 346 GLY A CA 1
ATOM 2728 C C . GLY A 1 346 ? -38.501 -11.245 27.700 1.00 55.72 346 GLY A C 1
ATOM 2729 O O . GLY A 1 346 ? -38.998 -10.751 28.708 1.00 55.72 346 GLY A O 1
ATOM 2730 N N . TYR A 1 347 ? -39.150 -11.260 26.531 1.00 48.62 347 TYR A N 1
ATOM 2731 C CA . TYR A 1 347 ? -40.388 -10.496 26.320 1.00 48.62 347 TYR A CA 1
ATOM 2732 C C . TYR A 1 347 ? -41.257 -11.111 25.210 1.00 48.62 347 TYR A C 1
ATOM 2734 O O . TYR A 1 347 ? -41.455 -10.536 24.144 1.00 48.62 347 TYR A O 1
ATOM 2742 N N . LYS A 1 348 ? -41.816 -12.304 25.444 1.00 50.91 348 LYS A N 1
ATOM 2743 C CA . LYS A 1 348 ? -43.054 -12.673 24.744 1.00 50.91 348 LYS A CA 1
ATOM 2744 C C . LYS A 1 348 ? -44.195 -12.064 25.546 1.00 50.91 348 LYS A C 1
ATOM 2746 O O . LYS A 1 348 ? -44.680 -12.690 26.486 1.00 50.91 348 LYS A O 1
ATOM 2751 N N . GLU A 1 349 ? -44.559 -10.820 25.235 1.00 49.69 349 GLU A N 1
ATOM 2752 C CA . GLU A 1 349 ? -45.741 -10.200 25.831 1.00 49.69 349 GLU A CA 1
ATOM 2753 C C . GLU A 1 349 ? -46.923 -11.149 25.639 1.00 49.69 349 GLU A C 1
ATOM 2755 O O . GLU A 1 349 ? -47.280 -11.520 24.521 1.00 49.69 349 GLU A O 1
ATOM 2760 N N . ALA A 1 350 ? -47.549 -11.554 26.739 1.00 47.84 350 ALA A N 1
ATOM 2761 C CA . ALA A 1 350 ? -48.802 -12.298 26.719 1.00 47.84 350 ALA A CA 1
ATOM 2762 C C . ALA A 1 350 ? -49.994 -11.422 26.253 1.00 47.84 350 ALA A C 1
ATOM 2764 O O . ALA A 1 350 ? -51.148 -11.742 26.535 1.00 47.84 350 ALA A O 1
ATOM 2765 N N . GLY A 1 351 ? -49.729 -10.308 25.565 1.00 46.47 351 GLY A N 1
ATOM 2766 C CA . GLY A 1 351 ? -50.715 -9.329 25.135 1.00 46.47 351 GLY A CA 1
ATOM 2767 C C . GLY A 1 351 ? -51.298 -9.674 23.768 1.00 46.47 351 GLY A C 1
ATOM 2768 O O . GLY A 1 351 ? -50.577 -9.715 22.777 1.00 46.47 351 GLY A O 1
ATOM 2769 N N . GLY A 1 352 ? -52.617 -9.881 23.716 1.00 46.44 352 GLY A N 1
ATOM 2770 C CA . GLY A 1 352 ? -53.389 -9.646 22.494 1.00 46.44 352 GLY A CA 1
ATOM 2771 C C . GLY A 1 352 ? -53.990 -10.860 21.790 1.00 46.44 352 GLY A C 1
ATOM 2772 O O . GLY A 1 352 ? -53.952 -10.929 20.569 1.00 46.44 352 GLY A O 1
ATOM 2773 N N . LYS A 1 353 ? -54.639 -11.785 22.510 1.00 43.00 353 LYS A N 1
ATOM 2774 C CA . LYS A 1 353 ? -55.825 -12.447 21.933 1.00 43.00 353 LYS A CA 1
ATOM 2775 C C . LYS A 1 353 ? -56.996 -11.459 21.991 1.00 43.00 353 LYS A C 1
ATOM 2777 O O . LYS A 1 353 ? -57.893 -11.628 22.809 1.00 43.00 353 LYS A O 1
ATOM 2782 N N . GLU A 1 354 ? -56.987 -10.437 21.144 1.00 47.59 354 GLU A N 1
ATOM 2783 C CA . GLU A 1 354 ? -58.231 -9.782 20.735 1.00 47.59 354 GLU A CA 1
ATOM 2784 C C . GLU A 1 354 ? -58.576 -10.244 19.322 1.00 47.59 354 GLU A C 1
ATOM 2786 O O . GLU A 1 354 ? -57.712 -10.480 18.483 1.00 47.59 354 GLU A O 1
ATOM 2791 N N . GLY A 1 355 ? -59.850 -10.578 19.154 1.00 49.94 355 GLY A N 1
ATOM 2792 C CA . GLY A 1 355 ? -60.299 -11.577 18.205 1.00 49.94 355 GLY A CA 1
ATOM 2793 C C . GLY A 1 355 ? -60.444 -11.084 16.775 1.00 49.94 355 GLY A C 1
ATOM 2794 O O . GLY A 1 355 ? -61.150 -10.119 16.515 1.00 49.94 355 GLY A O 1
ATOM 2795 N N . GLU A 1 356 ? -59.950 -11.886 15.840 1.00 42.97 356 GLU A N 1
ATOM 2796 C CA . GLU A 1 356 ? -60.486 -11.937 14.485 1.00 42.97 356 GLU A CA 1
ATOM 2797 C C . GLU A 1 356 ? -61.238 -13.254 14.294 1.00 42.97 356 GLU A C 1
ATOM 2799 O O . GLU A 1 356 ? -60.686 -14.342 14.112 1.00 42.97 356 GLU A O 1
ATOM 2804 N N . ARG A 1 357 ? -62.562 -13.134 14.406 1.00 51.22 357 ARG A N 1
ATOM 2805 C CA . ARG A 1 357 ? -63.526 -14.069 13.837 1.00 51.22 357 ARG A CA 1
ATOM 2806 C C . ARG A 1 357 ? -63.623 -13.812 12.333 1.00 51.22 357 ARG A C 1
ATOM 2808 O O . ARG A 1 357 ? -63.735 -12.663 11.929 1.00 51.22 357 ARG A O 1
ATOM 2815 N N . SER A 1 358 ? -63.818 -14.907 11.592 1.00 44.44 358 SER A N 1
ATOM 2816 C CA . SER A 1 358 ? -64.330 -14.979 10.210 1.00 44.44 358 SER A CA 1
ATOM 2817 C C . SER A 1 358 ? -63.290 -14.668 9.126 1.00 44.44 358 SER A C 1
ATOM 2819 O O . SER A 1 358 ? -62.757 -13.578 9.078 1.00 44.44 358 SER A O 1
ATOM 2821 N N . GLY A 1 359 ? -62.953 -15.542 8.182 1.00 46.19 359 GLY A N 1
ATOM 2822 C CA . GLY A 1 359 ? -63.516 -16.819 7.761 1.00 46.19 359 GLY A CA 1
ATOM 2823 C C . GLY A 1 359 ? -62.928 -17.193 6.389 1.00 46.19 359 GLY A C 1
ATOM 2824 O O . GLY A 1 359 ? -62.211 -16.407 5.781 1.00 46.19 359 GLY A O 1
ATOM 2825 N N . SER A 1 360 ? -63.315 -18.371 5.888 1.00 42.78 360 SER A N 1
ATOM 2826 C CA . SER A 1 360 ? -63.054 -18.917 4.539 1.00 42.78 360 SER A CA 1
ATOM 2827 C C . SER A 1 360 ? -61.725 -19.679 4.369 1.00 42.78 360 SER A C 1
ATOM 2829 O O . SER A 1 360 ? -60.654 -19.102 4.269 1.00 42.78 360 SER A O 1
ATOM 2831 N N . ARG A 1 361 ? -61.721 -21.002 4.584 1.00 46.31 361 ARG A N 1
ATOM 2832 C CA . ARG A 1 361 ? -62.000 -22.109 3.630 1.00 46.31 361 ARG A CA 1
ATOM 2833 C C . ARG A 1 361 ? -60.851 -22.416 2.652 1.00 46.31 361 ARG A C 1
ATOM 2835 O O . ARG A 1 361 ? -60.587 -21.646 1.744 1.00 46.31 361 ARG A O 1
ATOM 2842 N N . THR A 1 362 ? -60.367 -23.663 2.780 1.00 44.97 362 THR A N 1
ATOM 2843 C CA . THR A 1 362 ? -59.824 -24.574 1.738 1.00 44.97 362 THR A CA 1
ATOM 2844 C C . THR A 1 362 ? -58.530 -24.130 1.040 1.00 44.97 362 THR A C 1
ATOM 2846 O O . THR A 1 362 ? -58.472 -23.053 0.483 1.00 44.97 362 THR A O 1
ATOM 2849 N N . THR A 1 363 ? -57.452 -24.918 0.997 1.00 39.97 363 THR A N 1
ATOM 2850 C CA . THR A 1 363 ? -57.399 -26.296 0.477 1.00 39.97 363 THR A CA 1
ATOM 2851 C C . THR A 1 363 ? -56.297 -27.165 1.098 1.00 39.97 363 THR A C 1
ATOM 2853 O O . THR A 1 363 ? -55.228 -26.714 1.490 1.00 39.97 363 THR A O 1
ATOM 2856 N N . ARG A 1 364 ? -56.627 -28.457 1.130 1.00 46.38 364 ARG A N 1
ATOM 2857 C CA . ARG A 1 364 ? -55.863 -29.648 1.517 1.00 46.38 364 ARG A CA 1
ATOM 2858 C C . ARG A 1 364 ? -54.694 -29.971 0.569 1.00 46.38 364 ARG A C 1
ATOM 2860 O O . ARG A 1 364 ? -54.765 -29.654 -0.611 1.00 46.38 364 ARG A O 1
ATOM 2867 N N . ALA A 1 365 ? -53.810 -30.830 1.096 1.00 42.62 365 ALA A N 1
ATOM 2868 C CA . ALA A 1 365 ? -52.767 -31.648 0.450 1.00 42.62 365 ALA A CA 1
ATOM 2869 C C . ALA A 1 365 ? -51.447 -30.899 0.185 1.00 42.62 365 ALA A C 1
ATOM 2871 O O . ALA A 1 365 ? -51.454 -29.812 -0.362 1.00 42.62 365 ALA A O 1
ATOM 2872 N N . ARG A 1 366 ? -50.265 -31.415 0.542 1.00 41.84 366 ARG A N 1
ATOM 2873 C CA . ARG A 1 366 ? -49.772 -32.802 0.439 1.00 41.84 366 ARG A CA 1
ATOM 2874 C C . ARG A 1 366 ? -48.483 -32.889 1.288 1.00 41.84 366 ARG A C 1
ATOM 2876 O O . ARG A 1 366 ? -47.608 -32.051 1.136 1.00 41.84 366 ARG A O 1
ATOM 2883 N N . SER A 1 367 ? -48.456 -33.663 2.373 1.00 50.81 367 SER A N 1
ATOM 2884 C CA . SER A 1 367 ? -47.795 -34.980 2.470 1.00 50.81 367 SER A CA 1
ATOM 2885 C C . SER A 1 367 ? -46.439 -35.090 1.747 1.00 50.81 367 SER A C 1
ATOM 2887 O O . SER A 1 367 ? -46.384 -35.069 0.519 1.00 50.81 367 SER A O 1
ATOM 2889 N N . GLY A 1 368 ? -45.385 -35.258 2.551 1.00 41.66 368 GLY A N 1
ATOM 2890 C CA . GLY A 1 368 ? -43.989 -35.523 2.183 1.00 41.66 368 GLY A CA 1
ATOM 2891 C C . GLY A 1 368 ? -43.095 -35.130 3.365 1.00 41.66 368 GLY A C 1
ATOM 2892 O O . GLY A 1 368 ? -42.638 -34.002 3.436 1.00 41.66 368 GLY A O 1
ATOM 2893 N N . ASN A 1 369 ? -43.125 -35.859 4.481 1.00 53.47 369 ASN A N 1
ATOM 2894 C CA . ASN A 1 369 ? -42.286 -37.030 4.771 1.00 53.47 369 ASN A CA 1
ATOM 2895 C C . ASN A 1 369 ? -40.777 -36.766 4.587 1.00 53.47 369 ASN A C 1
ATOM 2897 O O . ASN A 1 369 ? -40.265 -36.794 3.473 1.00 53.47 369 ASN A O 1
ATOM 2901 N N . GLY A 1 370 ? -40.104 -36.549 5.718 1.00 37.78 370 GLY A N 1
ATOM 2902 C CA . GLY A 1 370 ? -38.662 -36.350 5.895 1.00 37.78 370 GLY A CA 1
ATOM 2903 C C . GLY A 1 370 ? -38.463 -35.627 7.230 1.00 37.78 370 GLY A C 1
ATOM 2904 O O . GLY A 1 370 ? -38.581 -34.413 7.294 1.00 37.78 370 GLY A O 1
ATOM 2905 N N . GLY A 1 371 ? -38.431 -36.326 8.369 1.00 41.34 371 GLY A N 1
ATOM 2906 C CA . GLY A 1 371 ? -37.208 -36.981 8.843 1.00 41.34 371 GLY A CA 1
ATOM 2907 C C . GLY A 1 371 ? -36.221 -35.881 9.247 1.00 41.34 371 GLY A C 1
ATOM 2908 O O . GLY A 1 371 ? -35.470 -35.403 8.417 1.00 41.34 371 GLY A O 1
ATOM 2909 N N . GLY A 1 372 ? -36.327 -35.293 10.433 1.00 46.25 372 GLY A N 1
ATOM 2910 C CA . GLY A 1 372 ? -35.918 -35.941 11.671 1.00 46.25 372 GLY A CA 1
ATOM 2911 C C . GLY A 1 372 ? -34.631 -35.276 12.158 1.00 46.25 372 GLY A C 1
ATOM 2912 O O . GLY A 1 372 ? -33.540 -35.710 11.820 1.00 46.25 372 GLY A O 1
ATOM 2913 N N . ALA A 1 373 ? -34.772 -34.217 12.946 1.00 41.41 373 ALA A N 1
ATOM 2914 C CA . ALA A 1 373 ? -33.761 -33.789 13.900 1.00 41.41 373 ALA A CA 1
ATOM 2915 C C . ALA A 1 373 ? -34.531 -33.177 15.064 1.00 41.41 373 ALA A C 1
ATOM 2917 O O . ALA A 1 373 ? -35.209 -32.163 14.904 1.00 41.41 373 ALA A O 1
ATOM 2918 N N . ALA A 1 374 ? -34.512 -33.881 16.192 1.00 43.44 374 ALA A N 1
ATOM 2919 C CA . ALA A 1 374 ? -35.077 -33.436 17.447 1.00 43.44 374 ALA A CA 1
ATOM 2920 C C . ALA A 1 374 ? -34.484 -32.063 17.781 1.00 43.44 374 ALA A C 1
ATOM 2922 O O . ALA A 1 374 ? -33.328 -31.955 18.182 1.00 43.44 374 ALA A O 1
ATOM 2923 N N . GLY A 1 375 ? -35.268 -31.012 17.544 1.00 43.94 375 GLY A N 1
ATOM 2924 C CA . GLY A 1 375 ? -35.023 -29.717 18.146 1.00 43.94 375 GLY A CA 1
ATOM 2925 C C . GLY A 1 375 ? -35.182 -29.921 19.638 1.00 43.94 375 GLY A C 1
ATOM 2926 O O . GLY A 1 375 ? -36.304 -30.097 20.108 1.00 43.94 375 GLY A O 1
ATOM 2927 N N . ASP A 1 376 ? -34.045 -29.991 20.324 1.00 48.25 376 ASP A N 1
ATOM 2928 C CA . ASP A 1 376 ? -33.921 -29.887 21.767 1.00 48.25 376 ASP A CA 1
ATOM 2929 C C . ASP A 1 376 ? -34.754 -28.679 22.201 1.00 48.25 376 ASP A C 1
ATOM 2931 O O . ASP A 1 376 ? -34.415 -27.521 21.938 1.00 48.25 376 ASP A O 1
ATOM 2935 N N . GLY A 1 377 ? -35.962 -28.972 22.678 1.00 49.69 377 GLY A N 1
ATOM 2936 C CA . GLY A 1 377 ? -36.966 -27.982 23.003 1.00 49.69 377 GLY A CA 1
ATOM 2937 C C . GLY A 1 377 ? -36.502 -27.279 24.254 1.00 49.69 377 GLY A C 1
ATOM 2938 O O . GLY A 1 377 ? -36.846 -27.726 25.342 1.00 49.69 377 GLY A O 1
ATOM 2939 N N . ALA A 1 378 ? -35.704 -26.222 24.073 1.00 56.03 378 ALA A N 1
ATOM 2940 C CA . ALA A 1 378 ? -35.208 -25.368 25.138 1.00 56.03 378 ALA A CA 1
ATOM 2941 C C . ALA A 1 378 ? -36.360 -25.086 26.102 1.00 56.03 378 ALA A C 1
ATOM 2943 O O . ALA A 1 378 ? -37.336 -24.413 25.756 1.00 56.03 378 ALA A O 1
ATOM 2944 N N . THR A 1 379 ? -36.278 -25.700 27.278 1.00 54.41 379 THR A N 1
ATOM 2945 C CA . THR A 1 379 ? -37.307 -25.668 28.303 1.00 54.41 379 THR A CA 1
ATOM 2946 C C . THR A 1 379 ? -37.492 -24.210 28.689 1.00 54.41 379 THR A C 1
ATOM 2948 O O . THR A 1 379 ? -36.637 -23.621 29.345 1.00 54.41 379 THR A O 1
ATOM 2951 N N . VAL A 1 380 ? -38.572 -23.588 28.220 1.00 59.59 380 VAL A N 1
ATOM 2952 C CA . VAL A 1 380 ? -38.901 -22.209 28.578 1.00 59.59 380 VAL A CA 1
ATOM 2953 C C . VAL A 1 380 ? -39.234 -22.222 30.065 1.00 59.59 380 VAL A C 1
ATOM 2955 O O . VAL A 1 380 ? -40.307 -22.672 30.464 1.00 59.59 380 VAL A O 1
ATOM 2958 N N . ILE A 1 381 ? -38.284 -21.793 30.896 1.00 64.94 381 ILE A N 1
ATOM 2959 C CA . ILE A 1 381 ? -38.467 -21.692 32.342 1.00 64.94 381 ILE A CA 1
ATOM 2960 C C . ILE A 1 381 ? -39.426 -20.525 32.583 1.00 64.94 381 ILE A C 1
ATOM 2962 O O . ILE A 1 381 ? -39.024 -19.367 32.597 1.00 64.94 381 ILE A O 1
ATOM 2966 N N . SER A 1 382 ? -40.719 -20.810 32.717 1.00 72.44 382 SER A N 1
ATOM 2967 C CA . SER A 1 382 ? -41.714 -19.810 33.102 1.00 72.44 382 SER A CA 1
ATOM 2968 C C . SER A 1 382 ? -41.833 -19.758 34.622 1.00 72.44 382 SER A C 1
ATOM 2970 O O . SER A 1 382 ? -42.107 -20.779 35.254 1.00 72.44 382 SER A O 1
ATOM 2972 N N . VAL A 1 383 ? -41.682 -18.574 35.213 1.00 75.19 383 VAL A N 1
ATOM 2973 C CA . VAL A 1 383 ? -42.009 -18.358 36.629 1.00 75.19 383 VAL A CA 1
ATOM 2974 C C . VAL A 1 383 ? -43.533 -18.355 36.770 1.00 75.19 383 VAL A C 1
ATOM 2976 O O . VAL A 1 383 ? -44.200 -17.538 36.136 1.00 75.19 383 VAL A O 1
ATOM 2979 N N . ASP A 1 384 ? -44.096 -19.267 37.573 1.00 75.75 384 ASP A N 1
ATOM 2980 C CA . ASP A 1 384 ? -45.543 -19.291 37.834 1.00 75.75 384 ASP A CA 1
ATOM 2981 C C . ASP A 1 384 ? -45.941 -17.963 38.515 1.00 75.75 384 ASP A C 1
ATOM 2983 O O . ASP A 1 384 ? -45.382 -17.623 39.566 1.00 75.75 384 ASP A O 1
ATOM 2987 N N . PRO A 1 385 ? -46.893 -17.193 37.955 1.00 76.88 385 PRO A N 1
ATOM 2988 C CA . PRO A 1 385 ? -47.320 -15.915 38.521 1.00 76.88 385 PRO A CA 1
ATOM 2989 C C . PRO A 1 385 ? -47.846 -16.035 39.958 1.00 76.88 385 PRO A C 1
ATOM 2991 O O . PRO A 1 385 ? -47.782 -15.062 40.707 1.00 76.88 385 PRO A O 1
ATOM 2994 N N . ARG A 1 386 ? -48.286 -17.226 40.390 1.00 73.12 386 ARG A N 1
ATOM 2995 C CA . ARG A 1 386 ? -48.687 -17.480 41.784 1.00 73.12 386 ARG A CA 1
ATOM 2996 C C . ARG A 1 386 ? -47.511 -17.418 42.759 1.00 73.12 386 ARG A C 1
ATOM 2998 O O . ARG A 1 386 ? -47.682 -16.973 43.890 1.00 73.12 386 ARG A O 1
ATOM 3005 N N . CYS A 1 387 ? -46.304 -17.781 42.327 1.00 68.25 387 CYS A N 1
ATOM 3006 C CA . CYS A 1 387 ? -45.099 -17.688 43.155 1.00 68.25 387 CYS A CA 1
ATOM 3007 C C . CYS A 1 387 ? -44.647 -16.232 43.373 1.00 68.25 387 CYS A C 1
ATOM 3009 O O . CYS A 1 387 ? -44.022 -15.935 44.390 1.00 68.25 387 CYS A O 1
ATOM 3011 N N . LEU A 1 388 ? -44.999 -15.311 42.464 1.00 74.44 388 LEU A N 1
ATOM 3012 C CA . LEU A 1 388 ? -44.719 -13.875 42.613 1.00 74.44 388 LEU A CA 1
ATOM 3013 C C . LEU A 1 388 ? -45.633 -13.203 43.650 1.00 74.44 388 LEU A C 1
ATOM 3015 O O . LEU A 1 388 ? -45.245 -12.201 44.246 1.00 74.44 388 LEU A O 1
ATOM 3019 N N . SER A 1 389 ? -46.829 -13.751 43.891 1.00 75.31 389 SER A N 1
ATOM 3020 C CA . SER A 1 389 ? -47.817 -13.180 44.818 1.00 75.31 389 SER A CA 1
ATOM 3021 C C . SER A 1 389 ? -47.538 -13.511 46.290 1.00 75.31 389 SER A C 1
ATOM 3023 O O . SER A 1 389 ? -47.935 -12.753 47.170 1.00 75.31 389 SER A O 1
ATOM 3025 N N . CYS A 1 390 ? -46.854 -14.623 46.577 1.00 65.25 390 CYS A N 1
ATOM 3026 C CA . CYS A 1 390 ? -46.665 -15.116 47.947 1.00 65.25 390 CYS A CA 1
ATOM 3027 C C . CYS A 1 390 ? -45.420 -14.563 48.663 1.00 65.25 390 CYS A C 1
ATOM 3029 O O . CYS A 1 390 ? -45.378 -14.596 49.889 1.00 65.25 390 CYS A O 1
ATOM 3031 N N . SER A 1 391 ? -44.403 -14.075 47.941 1.00 70.31 391 SER A N 1
ATOM 3032 C CA . SER A 1 391 ? -43.116 -13.682 48.547 1.00 70.31 391 SER A CA 1
ATOM 3033 C C . SER A 1 391 ? -43.013 -12.204 48.938 1.00 70.31 391 SER A C 1
ATOM 3035 O O . SER A 1 391 ? -42.057 -11.822 49.607 1.00 70.31 391 SER A O 1
ATOM 3037 N N . GLY A 1 392 ? -43.933 -11.344 48.483 1.00 80.81 392 GLY A N 1
ATOM 3038 C CA . GLY A 1 392 ? -43.847 -9.886 48.670 1.00 80.81 392 GLY A CA 1
ATOM 3039 C C . GLY A 1 392 ? -42.635 -9.216 47.994 1.00 80.81 392 GLY A C 1
ATOM 3040 O O . GLY A 1 392 ? -42.518 -7.995 48.023 1.00 80.81 392 GLY A O 1
ATOM 3041 N N . GLN A 1 393 ? -41.752 -9.988 47.348 1.00 85.81 393 GLN A N 1
ATOM 3042 C CA . GLN A 1 393 ? -40.518 -9.534 46.700 1.00 85.81 393 GLN A CA 1
ATOM 3043 C C . GLN A 1 393 ? -40.504 -9.876 45.206 1.00 85.81 393 GLN A C 1
ATOM 3045 O O . GLN A 1 393 ? -39.493 -10.318 44.657 1.00 85.81 393 GLN A O 1
ATOM 3050 N N . ALA A 1 394 ? -41.631 -9.672 44.520 1.00 82.94 394 ALA A N 1
ATOM 3051 C CA . ALA A 1 394 ? -41.739 -9.933 43.085 1.00 82.94 394 ALA A CA 1
ATOM 3052 C C . ALA A 1 394 ? -40.634 -9.222 42.278 1.00 82.94 394 ALA A C 1
ATOM 3054 O O . ALA A 1 394 ? -40.081 -9.808 41.353 1.00 82.94 394 ALA A O 1
ATOM 3055 N N . ALA A 1 395 ? -40.249 -8.003 42.676 1.00 82.00 395 ALA A N 1
ATOM 3056 C CA . ALA A 1 395 ? -39.162 -7.253 42.047 1.00 82.00 395 ALA A CA 1
ATOM 3057 C C . ALA A 1 395 ? -37.793 -7.943 42.193 1.00 82.00 395 ALA A C 1
ATOM 3059 O O . ALA A 1 395 ? -37.066 -8.053 41.209 1.00 82.00 395 ALA A O 1
ATOM 3060 N N . THR A 1 396 ? -37.455 -8.456 43.381 1.00 84.44 396 THR A N 1
ATOM 3061 C CA . THR A 1 396 ? -36.181 -9.150 43.640 1.00 84.44 396 THR A CA 1
ATOM 3062 C C . THR A 1 396 ? -36.120 -10.491 42.918 1.00 84.44 396 THR A C 1
ATOM 3064 O O . THR A 1 396 ? -35.093 -10.824 42.335 1.00 84.44 396 THR A O 1
ATOM 3067 N N . VAL A 1 397 ? -37.226 -11.243 42.897 1.00 80.81 397 VAL A N 1
ATOM 3068 C CA . VAL A 1 397 ? -37.312 -12.518 42.169 1.00 80.81 397 VAL A CA 1
ATOM 3069 C C . VAL A 1 397 ? -37.228 -12.285 40.664 1.00 80.81 397 VAL A C 1
ATOM 3071 O O . VAL A 1 397 ? -36.509 -13.008 39.989 1.00 80.81 397 VAL A O 1
ATOM 3074 N N . LEU A 1 398 ? -37.882 -11.249 40.132 1.00 80.06 398 LEU A N 1
ATOM 3075 C CA . LEU A 1 398 ? -37.760 -10.877 38.720 1.00 80.06 398 LEU A CA 1
ATOM 3076 C C . LEU A 1 398 ? -36.363 -10.354 38.374 1.00 80.06 398 LEU A C 1
ATOM 3078 O O . LEU A 1 398 ? -35.878 -10.640 37.286 1.00 80.06 398 LEU A O 1
ATOM 3082 N N . ALA A 1 399 ? -35.699 -9.619 39.270 1.00 80.56 399 ALA A N 1
ATOM 3083 C CA . ALA A 1 399 ? -34.316 -9.186 39.080 1.00 80.56 399 ALA A CA 1
ATOM 3084 C C . ALA A 1 399 ? -33.352 -10.380 39.102 1.00 80.56 399 ALA A C 1
ATOM 3086 O O . ALA A 1 399 ? -32.545 -10.521 38.191 1.00 80.56 399 ALA A O 1
ATOM 3087 N N . GLY A 1 400 ? -33.488 -11.284 40.074 1.00 79.56 400 GLY A N 1
ATOM 3088 C CA . GLY A 1 400 ? -32.714 -12.522 40.155 1.00 79.56 400 GLY A CA 1
ATOM 3089 C C . GLY A 1 400 ? -32.975 -13.452 38.970 1.00 79.56 400 GLY A C 1
ATOM 3090 O O . GLY A 1 400 ? -32.035 -13.994 38.406 1.00 79.56 400 GLY A O 1
ATOM 3091 N N . PHE A 1 401 ? -34.228 -13.568 38.526 1.00 76.88 401 PHE A N 1
ATOM 3092 C CA . PHE A 1 401 ? -34.608 -14.324 37.335 1.00 76.88 401 PHE A CA 1
ATOM 3093 C C . PHE A 1 401 ? -34.061 -13.683 36.058 1.00 76.88 401 PHE A C 1
ATOM 3095 O O . PHE A 1 401 ? -33.535 -14.397 35.216 1.00 76.88 401 PHE A O 1
ATOM 3102 N N . LYS A 1 402 ? -34.097 -12.350 35.922 1.00 75.62 402 LYS A N 1
ATOM 3103 C CA . LYS A 1 402 ? -33.438 -11.641 34.813 1.00 75.62 402 LYS A CA 1
ATOM 3104 C C . LYS A 1 402 ? -31.932 -11.878 34.828 1.00 75.62 402 LYS A C 1
ATOM 3106 O O . LYS A 1 402 ? -31.381 -12.216 33.794 1.00 75.62 402 LYS A O 1
ATOM 3111 N N . MET A 1 403 ? -31.281 -11.779 35.984 1.00 75.75 403 MET A N 1
ATOM 3112 C CA . MET A 1 403 ? -29.846 -12.052 36.129 1.00 75.75 403 MET A CA 1
ATOM 3113 C C . MET A 1 403 ? -29.494 -13.522 35.851 1.00 75.75 403 MET A C 1
ATOM 3115 O O . MET A 1 403 ? -28.464 -13.793 35.246 1.00 75.75 403 MET A O 1
ATOM 3119 N N . ALA A 1 404 ? -30.361 -14.466 36.223 1.00 67.44 404 ALA A N 1
ATOM 3120 C CA . ALA A 1 404 ? -30.196 -15.889 35.926 1.00 67.44 404 ALA A CA 1
ATOM 3121 C C . ALA A 1 404 ? -30.501 -16.227 34.455 1.00 67.44 404 ALA A C 1
ATOM 3123 O O . ALA A 1 404 ? -29.850 -17.086 33.879 1.00 67.44 404 ALA A O 1
ATOM 3124 N N . CYS A 1 405 ? -31.431 -15.524 33.804 1.00 66.12 405 CYS A N 1
ATOM 3125 C CA . CYS A 1 405 ? -31.679 -15.639 32.361 1.00 66.12 405 CYS A CA 1
ATOM 3126 C C . CYS A 1 405 ? -30.617 -14.915 31.516 1.00 66.12 405 CYS A C 1
ATOM 3128 O O . CYS A 1 405 ? -30.547 -15.121 30.308 1.00 66.12 405 CYS A O 1
ATOM 3130 N N . LEU A 1 406 ? -29.779 -14.085 32.147 1.00 69.88 406 LEU A N 1
ATOM 3131 C CA . LEU A 1 406 ? -28.588 -13.474 31.557 1.00 69.88 406 LEU A CA 1
ATOM 3132 C C . LEU A 1 406 ? -27.349 -14.378 31.652 1.00 69.88 406 LEU A C 1
ATOM 3134 O O . LEU A 1 406 ? -26.262 -13.937 31.277 1.00 69.88 406 LEU A O 1
ATOM 3138 N N . GLN A 1 407 ? -27.473 -15.624 32.133 1.00 71.88 407 GLN A N 1
ATOM 3139 C CA . GLN A 1 407 ? -26.369 -16.583 32.089 1.00 71.88 407 GLN A CA 1
ATOM 3140 C C . GLN A 1 407 ? -26.050 -16.906 30.625 1.00 71.88 407 GLN A C 1
ATOM 3142 O O . GLN A 1 407 ? -26.679 -17.742 29.979 1.00 71.88 407 GLN A O 1
ATOM 3147 N N . TYR A 1 408 ? -25.082 -16.169 30.086 1.00 81.50 408 TYR A N 1
ATOM 3148 C CA . TYR A 1 408 ? -24.582 -16.339 28.737 1.00 81.50 408 TYR A CA 1
ATOM 3149 C C . TYR A 1 408 ? -23.859 -17.686 28.650 1.00 81.50 408 TYR A C 1
ATOM 3151 O O . TYR A 1 408 ? -22.749 -17.844 29.157 1.00 81.50 408 TYR A O 1
ATOM 3159 N N . ALA A 1 409 ? -24.520 -18.670 28.042 1.00 86.19 409 ALA A N 1
ATOM 3160 C CA . ALA A 1 409 ? -23.935 -19.954 27.688 1.00 86.19 409 ALA A CA 1
ATOM 3161 C C . ALA A 1 409 ? -23.518 -19.890 26.208 1.00 86.19 409 ALA A C 1
ATOM 3163 O O . ALA A 1 409 ? -24.373 -20.102 25.343 1.00 86.19 409 ALA A O 1
ATOM 3164 N N . PRO A 1 410 ? -22.252 -19.542 25.898 1.00 90.00 410 PRO A N 1
ATOM 3165 C CA . PRO A 1 410 ? -21.802 -19.394 24.519 1.00 90.00 410 PRO A CA 1
ATOM 3166 C C . PRO A 1 410 ? -21.996 -20.702 23.763 1.00 90.00 410 PRO A C 1
ATOM 3168 O O . PRO A 1 410 ? -21.589 -21.769 24.233 1.00 90.00 410 PRO A O 1
ATOM 3171 N N . GLN A 1 411 ? -22.602 -20.621 22.585 1.00 94.31 411 GLN A N 1
ATOM 3172 C CA . GLN A 1 411 ? -22.733 -21.792 21.730 1.00 94.31 411 GLN A CA 1
ATOM 3173 C C . GLN A 1 411 ? -21.420 -22.078 20.988 1.00 94.31 411 GLN A C 1
ATOM 3175 O O . GLN A 1 411 ? -20.598 -21.178 20.789 1.00 94.31 411 GLN A O 1
ATOM 3180 N N . PRO A 1 412 ? -21.183 -23.337 20.574 1.00 96.50 412 PRO A N 1
ATOM 3181 C CA . PRO A 1 412 ? -20.043 -23.654 19.726 1.00 96.50 412 PRO A CA 1
ATOM 3182 C C . PRO A 1 412 ? -20.121 -22.875 18.408 1.00 96.50 412 PRO A C 1
ATOM 3184 O O . PRO A 1 412 ? -21.173 -22.783 17.777 1.00 96.50 412 PRO A O 1
ATOM 3187 N N . VAL A 1 413 ? -18.981 -22.345 17.979 1.00 97.81 413 VAL A N 1
ATOM 3188 C CA . VAL A 1 413 ? -18.856 -21.470 16.811 1.00 97.81 413 VAL A CA 1
ATOM 3189 C C . VAL A 1 413 ? -18.609 -22.327 15.576 1.00 97.81 413 VAL A C 1
ATOM 3191 O O . VAL A 1 413 ? -17.767 -23.234 15.584 1.00 97.81 413 VAL A O 1
ATOM 3194 N N . ARG A 1 414 ? -19.316 -22.041 14.481 1.00 97.19 414 ARG A N 1
ATOM 3195 C CA . ARG A 1 414 ? -19.116 -22.748 13.212 1.00 97.19 414 ARG A CA 1
ATOM 3196 C C . ARG A 1 414 ? -18.010 -22.081 12.392 1.00 97.19 414 ARG A C 1
ATOM 3198 O O . ARG A 1 414 ? -18.229 -21.036 11.795 1.00 97.19 414 ARG A O 1
ATOM 3205 N N . TYR A 1 415 ? -16.854 -22.731 12.286 1.00 97.69 415 TYR A N 1
ATOM 3206 C CA . TYR A 1 415 ? -15.713 -22.267 11.492 1.00 97.69 415 TYR A CA 1
ATOM 3207 C C . TYR A 1 415 ? -15.298 -23.331 10.471 1.00 97.69 415 TYR A C 1
ATOM 3209 O O . TYR A 1 415 ? -15.176 -24.508 10.811 1.00 97.69 415 TYR A O 1
ATOM 3217 N N . ASN A 1 416 ? -15.120 -22.957 9.197 1.00 95.62 416 ASN A N 1
ATOM 3218 C CA . ASN A 1 416 ? -14.746 -23.887 8.117 1.00 95.62 416 ASN A CA 1
ATOM 3219 C C . ASN A 1 416 ? -15.571 -25.197 8.104 1.00 95.62 416 ASN A C 1
ATOM 3221 O O . ASN A 1 416 ? -15.043 -26.299 7.957 1.00 95.62 416 ASN A O 1
ATOM 3225 N N . LYS A 1 417 ? -16.899 -25.072 8.257 1.00 96.38 417 LYS A N 1
ATOM 3226 C CA . LYS A 1 417 ? -17.884 -26.176 8.307 1.00 96.38 417 LYS A CA 1
ATOM 3227 C C . LYS A 1 417 ? -17.769 -27.123 9.515 1.00 96.38 417 LYS A C 1
ATOM 3229 O O . LYS A 1 417 ? -18.560 -28.061 9.583 1.00 96.38 417 LYS A O 1
ATOM 3234 N N . LYS A 1 418 ? -16.868 -26.878 10.466 1.00 97.62 418 LYS A N 1
ATOM 3235 C CA . LYS A 1 418 ? -16.754 -27.620 11.732 1.00 97.62 418 LYS A CA 1
ATOM 3236 C C . LYS A 1 418 ? -17.241 -26.757 12.899 1.00 97.62 418 LYS A C 1
ATOM 3238 O O . LYS A 1 418 ? -17.315 -25.537 12.775 1.00 97.62 418 LYS A O 1
ATOM 3243 N N . LEU A 1 419 ? -17.613 -27.397 14.003 1.00 96.94 419 LEU A N 1
ATOM 3244 C CA . LEU A 1 419 ? -17.975 -26.724 15.250 1.00 96.94 419 LEU A CA 1
ATOM 3245 C C . LEU A 1 419 ? -16.761 -26.726 16.174 1.00 96.94 419 LEU A C 1
ATOM 3247 O O . LEU A 1 419 ? -16.135 -27.769 16.354 1.00 96.94 419 LEU A O 1
ATOM 3251 N N . PHE A 1 420 ? -16.442 -25.568 16.737 1.00 98.19 420 PHE A N 1
ATOM 3252 C CA . PHE A 1 420 ? -15.337 -25.387 17.671 1.00 98.19 420 PHE A CA 1
ATOM 3253 C C . PHE A 1 420 ? -15.837 -24.734 18.953 1.00 98.19 420 PHE A C 1
ATOM 3255 O O . PHE A 1 420 ? -16.790 -23.950 18.929 1.00 98.19 420 PHE A O 1
ATOM 3262 N N . ASN A 1 421 ? -15.163 -25.010 20.069 1.00 97.38 421 ASN A N 1
ATOM 3263 C CA . ASN A 1 421 ? -15.376 -24.202 21.258 1.00 97.38 421 ASN A CA 1
ATOM 3264 C C . ASN A 1 421 ? -14.798 -22.808 21.028 1.00 97.38 421 ASN A C 1
ATOM 3266 O O . ASN A 1 421 ? -13.779 -22.622 20.360 1.00 97.38 421 ASN A O 1
ATOM 3270 N N . ARG A 1 422 ? -15.443 -21.817 21.636 1.00 96.69 422 ARG A N 1
ATOM 3271 C CA . ARG A 1 422 ? -15.030 -20.420 21.536 1.00 96.69 422 ARG A CA 1
ATOM 3272 C C . ARG A 1 422 ? -13.588 -20.198 22.006 1.00 96.69 422 ARG A C 1
ATOM 3274 O O . ARG A 1 422 ? -12.836 -19.497 21.337 1.00 96.69 422 ARG A O 1
ATOM 3281 N N . GLY A 1 423 ? -13.205 -20.818 23.126 1.00 96.31 423 GLY A N 1
ATOM 3282 C CA . GLY A 1 423 ? -11.845 -20.733 23.671 1.00 96.31 423 GLY A CA 1
ATOM 3283 C C . GLY A 1 423 ? -10.786 -21.236 22.688 1.00 96.31 423 GLY A C 1
ATOM 3284 O O . GLY A 1 423 ? -9.776 -20.566 22.486 1.00 96.31 423 GLY A O 1
ATOM 3285 N N . ASP A 1 424 ? -11.067 -22.347 22.002 1.00 97.62 424 ASP A N 1
ATOM 3286 C CA . ASP A 1 424 ? -10.154 -22.941 21.022 1.00 97.62 424 ASP A CA 1
ATOM 3287 C C . ASP A 1 424 ? -9.937 -22.002 19.825 1.00 97.62 424 ASP A C 1
ATOM 3289 O O . ASP A 1 424 ? -8.804 -21.792 19.400 1.00 97.62 424 ASP A O 1
ATOM 3293 N N . LEU A 1 425 ? -10.998 -21.368 19.307 1.00 97.69 425 LEU A N 1
ATOM 3294 C CA . LEU A 1 425 ? -10.871 -20.397 18.210 1.00 97.69 425 LEU A CA 1
ATOM 3295 C C . LEU A 1 425 ? -10.136 -19.119 18.621 1.00 97.69 425 LEU A C 1
ATOM 3297 O O . LEU A 1 425 ? -9.387 -18.568 17.817 1.00 97.69 425 LEU A O 1
ATOM 3301 N N . ILE A 1 426 ? -10.319 -18.648 19.857 1.00 97.56 426 ILE A N 1
ATOM 3302 C CA . ILE A 1 426 ? -9.561 -17.502 20.377 1.00 97.56 426 ILE A CA 1
ATOM 3303 C C . ILE A 1 426 ? -8.067 -17.849 20.444 1.00 97.56 426 ILE A C 1
ATOM 3305 O O . ILE A 1 426 ? -7.240 -17.048 20.006 1.00 97.56 426 ILE A O 1
ATOM 3309 N N . ALA A 1 427 ? -7.721 -19.051 20.915 1.00 97.44 427 ALA A N 1
ATOM 3310 C CA . ALA A 1 427 ? -6.340 -19.528 20.934 1.00 97.44 427 ALA A CA 1
ATOM 3311 C C . ALA A 1 427 ? -5.754 -19.641 19.515 1.00 97.44 427 ALA A C 1
ATOM 3313 O O . ALA A 1 427 ? -4.660 -19.139 19.267 1.00 97.44 427 ALA A O 1
ATOM 3314 N N . VAL A 1 428 ? -6.509 -20.201 18.560 1.00 97.62 428 VAL A N 1
ATOM 3315 C CA . VAL A 1 428 ? -6.108 -20.271 17.142 1.00 97.62 428 VAL A CA 1
ATOM 3316 C C . VAL A 1 428 ? -5.877 -18.875 16.562 1.00 97.62 428 VAL A C 1
ATOM 3318 O O . VAL A 1 428 ? -4.869 -18.647 15.898 1.00 97.62 428 VAL A O 1
ATOM 3321 N N . ARG A 1 429 ? -6.765 -17.911 16.833 1.00 97.69 429 ARG A N 1
ATOM 3322 C CA . ARG A 1 429 ? -6.592 -16.522 16.383 1.00 97.69 429 ARG A CA 1
ATOM 3323 C C . ARG A 1 429 ? -5.318 -15.902 16.957 1.00 97.69 429 ARG A C 1
ATOM 3325 O O . ARG A 1 429 ? -4.582 -15.258 16.214 1.00 97.69 429 ARG A O 1
ATOM 3332 N N . SER A 1 430 ? -5.058 -16.098 18.251 1.00 97.56 430 SER A N 1
ATOM 3333 C CA . SER A 1 430 ? -3.840 -15.608 18.905 1.00 97.56 430 SER A CA 1
ATOM 3334 C C . SER A 1 430 ? -2.590 -16.198 18.255 1.00 97.56 430 SER A C 1
ATOM 3336 O O . SER A 1 430 ? -1.681 -15.455 17.901 1.00 97.56 430 SER A O 1
ATOM 3338 N N . GLN A 1 431 ? -2.588 -17.510 18.011 1.00 97.81 431 GLN A N 1
ATOM 3339 C CA . GLN A 1 431 ? -1.482 -18.203 17.355 1.00 97.81 431 GLN A CA 1
ATOM 3340 C C . GLN A 1 431 ? -1.247 -17.692 15.924 1.00 97.81 431 GLN A C 1
ATOM 3342 O O . GLN A 1 431 ? -0.104 -17.504 15.523 1.00 97.81 431 GLN A O 1
ATOM 3347 N N . LEU A 1 432 ? -2.308 -17.429 15.152 1.00 96.69 432 LEU A N 1
ATOM 3348 C CA . LEU A 1 432 ? -2.184 -16.859 13.804 1.00 96.69 432 LEU A CA 1
ATOM 3349 C C . LEU A 1 432 ? -1.603 -15.440 13.830 1.00 96.69 432 LEU A C 1
ATOM 3351 O O . LEU A 1 432 ? -0.820 -15.087 12.954 1.00 96.69 432 LEU A O 1
ATOM 3355 N N . LEU A 1 433 ? -1.973 -14.617 14.815 1.00 97.19 433 LEU A N 1
ATOM 3356 C CA . LEU A 1 433 ? -1.414 -13.269 14.957 1.00 97.19 433 LEU A CA 1
ATOM 3357 C C . LEU A 1 433 ? 0.066 -13.302 15.349 1.00 97.19 433 LEU A C 1
ATOM 3359 O O . LEU A 1 433 ? 0.845 -12.531 14.797 1.00 97.19 433 LEU A O 1
ATOM 3363 N N . GLU A 1 434 ? 0.457 -14.214 16.238 1.00 97.44 434 GLU A N 1
ATOM 3364 C CA . GLU A 1 434 ? 1.858 -14.430 16.616 1.00 97.44 434 GLU A CA 1
ATOM 3365 C C . GLU A 1 434 ? 2.682 -14.922 15.417 1.00 97.44 434 GLU A C 1
ATOM 3367 O O . GLU A 1 434 ? 3.683 -14.308 15.069 1.00 97.44 434 GLU A O 1
ATOM 3372 N N . GLN A 1 435 ? 2.182 -15.914 14.669 1.00 95.56 435 GLN A N 1
ATOM 3373 C CA . GLN A 1 435 ? 2.807 -16.371 13.420 1.00 95.56 435 GLN A CA 1
ATOM 3374 C C . GLN A 1 435 ? 2.933 -15.257 12.376 1.00 95.56 435 GLN A C 1
ATOM 3376 O O . GLN A 1 435 ? 3.932 -15.179 11.666 1.00 95.56 435 GLN A O 1
ATOM 3381 N N . CYS A 1 436 ? 1.919 -14.398 12.257 1.00 96.25 436 CYS A N 1
ATOM 3382 C CA . CYS A 1 436 ? 1.941 -13.248 11.358 1.00 96.25 436 CYS A CA 1
ATOM 3383 C C . CYS A 1 436 ? 3.027 -12.241 11.766 1.00 96.25 436 CYS A C 1
ATOM 3385 O O . CYS A 1 436 ? 3.708 -11.694 10.898 1.00 96.25 436 CYS A O 1
ATOM 3387 N N . PHE A 1 437 ? 3.182 -11.998 13.069 1.00 97.00 437 PHE A N 1
ATOM 3388 C CA . PHE A 1 437 ? 4.198 -11.104 13.617 1.00 97.00 437 PHE A CA 1
ATOM 3389 C C . PHE A 1 437 ? 5.609 -11.670 13.417 1.00 97.00 437 PHE A C 1
ATOM 3391 O O . PHE A 1 437 ? 6.472 -10.974 12.882 1.00 97.00 437 PHE A O 1
ATOM 3398 N N . ASP A 1 438 ? 5.812 -12.947 13.739 1.00 95.81 438 ASP A N 1
ATOM 3399 C CA . ASP A 1 438 ? 7.084 -13.645 13.543 1.00 95.81 438 ASP A CA 1
ATOM 3400 C C . ASP A 1 438 ? 7.483 -13.678 12.064 1.00 95.81 438 ASP A C 1
ATOM 3402 O O . ASP A 1 438 ? 8.628 -13.379 11.718 1.00 95.81 438 ASP A O 1
ATOM 3406 N N . ALA A 1 439 ? 6.530 -13.975 11.171 1.00 93.81 439 ALA A N 1
ATOM 3407 C CA . ALA A 1 439 ? 6.761 -13.949 9.732 1.00 93.81 439 ALA A CA 1
ATOM 3408 C C . ALA A 1 439 ? 7.214 -12.552 9.287 1.00 93.81 439 ALA A C 1
ATOM 3410 O O . ALA A 1 439 ? 8.271 -12.428 8.672 1.00 93.81 439 ALA A O 1
ATOM 3411 N N . LEU A 1 440 ? 6.492 -11.499 9.681 1.00 95.50 440 LEU A N 1
ATOM 3412 C CA . LEU A 1 440 ? 6.840 -10.120 9.338 1.00 95.50 440 LEU A CA 1
ATOM 3413 C C . LEU A 1 440 ? 8.228 -9.711 9.862 1.00 95.50 440 LEU A C 1
ATOM 3415 O O . LEU A 1 440 ? 8.961 -9.008 9.166 1.00 95.50 440 LEU A O 1
ATOM 3419 N N . GLN A 1 441 ? 8.601 -10.155 11.065 1.00 95.19 441 GLN A N 1
ATOM 3420 C CA . GLN A 1 441 ? 9.891 -9.834 11.678 1.00 95.19 441 GLN A CA 1
ATOM 3421 C C . GLN A 1 441 ? 11.056 -10.619 11.057 1.00 95.19 441 GLN A C 1
ATOM 3423 O O . GLN A 1 441 ? 12.163 -10.091 10.950 1.00 95.19 441 GLN A O 1
ATOM 3428 N N . SER A 1 442 ? 10.816 -11.860 10.624 1.00 94.69 442 SER A N 1
ATOM 3429 C CA . SER A 1 442 ? 11.828 -12.702 9.973 1.00 94.69 442 SER A CA 1
ATOM 3430 C C . SER A 1 442 ? 12.223 -12.214 8.572 1.00 94.69 442 SER A C 1
ATOM 3432 O O . SER A 1 442 ? 13.353 -12.447 8.136 1.00 94.69 442 SER A O 1
ATOM 3434 N N . GLY A 1 443 ? 11.331 -11.479 7.896 1.00 92.75 443 GLY A N 1
ATOM 3435 C CA . GLY A 1 443 ? 11.538 -10.981 6.539 1.00 92.75 443 GLY A CA 1
ATOM 3436 C C . GLY A 1 443 ? 11.502 -12.088 5.472 1.00 92.75 443 GLY A C 1
ATOM 3437 O O . GLY A 1 443 ? 11.301 -13.265 5.779 1.00 92.75 443 GLY A O 1
ATOM 3438 N N . PRO A 1 444 ? 11.679 -11.736 4.184 1.00 91.19 444 PRO A N 1
ATOM 3439 C CA . PRO A 1 444 ? 11.731 -12.722 3.112 1.00 91.19 444 PRO A CA 1
ATOM 3440 C C . PRO A 1 444 ? 12.928 -13.648 3.332 1.00 91.19 444 PRO A C 1
ATOM 3442 O O . PRO A 1 444 ? 14.077 -13.206 3.321 1.00 91.19 444 PRO A O 1
ATOM 3445 N N . ASP A 1 445 ? 12.653 -14.934 3.547 1.00 80.94 445 ASP A N 1
ATOM 3446 C CA . ASP A 1 445 ? 13.661 -15.926 3.902 1.00 80.94 445 ASP A CA 1
ATOM 3447 C C . ASP A 1 445 ? 14.637 -16.142 2.729 1.00 80.94 445 ASP A C 1
ATOM 3449 O O . ASP A 1 445 ? 14.407 -16.924 1.803 1.00 80.94 445 ASP A O 1
ATOM 3453 N N . LEU A 1 446 ?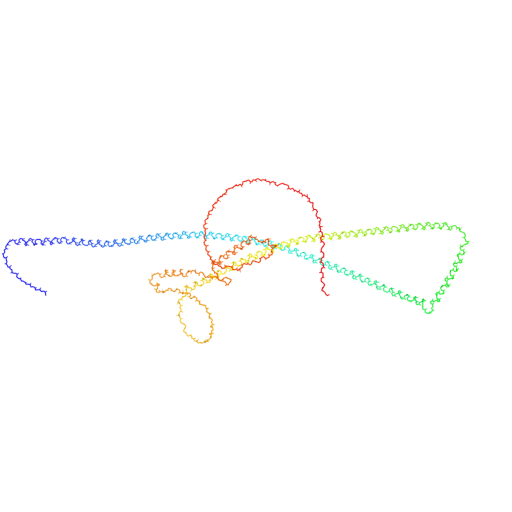 15.752 -15.403 2.738 1.00 67.88 446 LEU A N 1
ATOM 3454 C CA . LEU A 1 446 ? 16.767 -15.423 1.676 1.00 67.88 446 LEU A CA 1
ATOM 3455 C C . LEU A 1 446 ? 17.475 -16.786 1.555 1.00 67.88 446 LEU A C 1
ATOM 3457 O O . LEU A 1 446 ? 18.253 -16.994 0.623 1.00 67.88 446 LEU A O 1
ATOM 3461 N N . ARG A 1 447 ? 17.216 -17.722 2.479 1.00 57.59 447 ARG A N 1
ATOM 3462 C CA . ARG A 1 447 ? 17.879 -19.029 2.557 1.00 57.59 447 ARG A CA 1
ATOM 3463 C C . ARG A 1 447 ? 17.266 -20.104 1.656 1.00 57.59 447 ARG A C 1
ATOM 3465 O O . ARG A 1 447 ? 17.934 -21.101 1.399 1.00 57.59 447 ARG A O 1
ATOM 3472 N N . PHE A 1 448 ? 16.056 -19.911 1.122 1.00 47.38 448 PHE A N 1
ATOM 3473 C CA . PHE A 1 448 ? 15.359 -20.944 0.336 1.00 47.38 448 PHE A CA 1
ATOM 3474 C C . PHE A 1 448 ? 15.610 -20.923 -1.182 1.00 47.38 448 PHE A C 1
ATOM 3476 O O . PHE A 1 448 ? 15.106 -21.788 -1.894 1.00 47.38 448 PHE A O 1
ATOM 3483 N N . ALA A 1 449 ? 16.453 -20.025 -1.702 1.00 45.22 449 ALA A N 1
ATOM 3484 C CA . ALA A 1 449 ? 16.732 -19.922 -3.143 1.00 45.22 449 ALA A CA 1
ATOM 3485 C C . ALA A 1 449 ? 17.573 -21.082 -3.745 1.00 45.22 449 ALA A C 1
ATOM 3487 O O . ALA A 1 449 ? 18.062 -20.960 -4.865 1.00 45.22 449 ALA A O 1
ATOM 3488 N N . GLY A 1 450 ? 17.736 -22.209 -3.038 1.00 42.06 450 GLY A N 1
ATOM 3489 C CA . GLY A 1 450 ? 18.460 -23.390 -3.530 1.00 42.06 450 GLY A CA 1
ATOM 3490 C C . GLY A 1 450 ? 17.911 -24.759 -3.099 1.00 42.06 450 GLY A C 1
ATOM 3491 O O . GLY A 1 450 ? 18.582 -25.759 -3.333 1.00 42.06 450 GLY A O 1
ATOM 3492 N N . GLY A 1 451 ? 16.733 -24.846 -2.467 1.00 38.28 451 GLY A N 1
ATOM 3493 C CA . GLY A 1 451 ? 16.236 -26.092 -1.862 1.00 38.28 451 GLY A CA 1
ATOM 3494 C C . GLY A 1 451 ? 14.920 -26.588 -2.459 1.00 38.28 451 GLY A C 1
ATOM 3495 O O . GLY A 1 451 ? 13.924 -25.874 -2.437 1.00 38.28 451 GLY A O 1
ATOM 3496 N N . GLN A 1 452 ? 14.915 -27.826 -2.964 1.00 38.00 452 GLN A N 1
ATOM 3497 C CA . GLN A 1 452 ? 13.719 -28.549 -3.413 1.00 38.00 452 GLN A CA 1
ATOM 3498 C C . GLN A 1 452 ? 12.585 -28.536 -2.366 1.00 38.00 452 GLN A C 1
ATOM 3500 O O . GLN A 1 452 ? 12.857 -28.584 -1.165 1.00 38.00 452 GLN A O 1
ATOM 3505 N N . PRO A 1 453 ? 11.311 -28.556 -2.802 1.00 40.00 453 PRO A N 1
ATOM 3506 C CA . PRO A 1 453 ? 10.167 -28.555 -1.901 1.00 40.00 453 PRO A CA 1
ATOM 3507 C C . PRO A 1 453 ? 10.104 -29.870 -1.112 1.00 40.00 453 PRO A C 1
ATOM 3509 O O . PRO A 1 453 ? 9.763 -30.920 -1.661 1.00 40.00 453 PRO A O 1
ATOM 3512 N N . GLN A 1 454 ? 10.393 -29.821 0.191 1.00 38.69 454 GLN A N 1
ATOM 3513 C CA . GLN A 1 454 ? 9.952 -30.877 1.096 1.00 38.69 454 GLN A CA 1
ATOM 3514 C C . GLN A 1 454 ? 8.454 -30.721 1.341 1.00 38.69 454 GLN A C 1
ATOM 3516 O O . GLN A 1 454 ? 7.980 -29.825 2.036 1.00 38.69 454 GLN A O 1
ATOM 3521 N N . VAL A 1 455 ? 7.709 -31.630 0.726 1.00 39.62 455 VAL A N 1
ATOM 3522 C CA . VAL A 1 455 ? 6.295 -31.863 0.979 1.00 39.62 455 VAL A CA 1
ATOM 3523 C C . VAL A 1 455 ? 6.165 -32.386 2.411 1.00 39.62 455 VAL A C 1
ATOM 3525 O O . VAL A 1 455 ? 6.487 -33.540 2.688 1.00 39.62 455 VAL A O 1
ATOM 3528 N N . ASN A 1 456 ? 5.708 -31.534 3.331 1.00 37.06 456 ASN A N 1
ATOM 3529 C CA . ASN A 1 456 ? 5.353 -31.942 4.687 1.00 37.06 456 ASN A CA 1
ATOM 3530 C C . ASN A 1 456 ? 4.124 -32.861 4.647 1.00 37.06 456 ASN A C 1
ATOM 3532 O O . ASN A 1 456 ? 2.975 -32.422 4.631 1.00 37.06 456 ASN A O 1
ATOM 3536 N N . ALA A 1 457 ? 4.392 -34.164 4.634 1.00 41.69 457 ALA A N 1
ATOM 3537 C CA . ALA A 1 457 ? 3.445 -35.210 4.970 1.00 41.69 457 ALA A CA 1
ATOM 3538 C C . ALA A 1 457 ? 3.341 -35.314 6.499 1.00 41.69 457 ALA A C 1
ATOM 3540 O O . ALA A 1 457 ? 4.126 -36.005 7.144 1.00 41.69 457 ALA A O 1
ATOM 3541 N N . SER A 1 458 ? 2.359 -34.640 7.092 1.00 44.59 458 SER A N 1
ATOM 3542 C CA . SER A 1 458 ? 2.058 -34.788 8.519 1.00 44.59 458 SER A CA 1
ATOM 3543 C C . SER A 1 458 ? 0.560 -34.686 8.801 1.00 44.59 458 SER A C 1
ATOM 3545 O O . SER A 1 458 ? 0.094 -33.768 9.464 1.00 44.59 458 SER A O 1
ATOM 3547 N N . HIS A 1 459 ? -0.216 -35.685 8.359 1.00 43.00 459 HIS A N 1
ATOM 3548 C CA . HIS A 1 459 ? -1.455 -36.023 9.069 1.00 43.00 459 HIS A CA 1
ATOM 3549 C C . HIS A 1 459 ? -1.926 -37.467 8.827 1.00 43.00 459 HIS A C 1
ATOM 3551 O O . HIS A 1 459 ? -2.779 -37.732 7.981 1.00 43.00 459 HIS A O 1
ATOM 3557 N N . ARG A 1 460 ? -1.388 -38.421 9.602 1.00 38.28 460 ARG A N 1
ATOM 3558 C CA . ARG A 1 460 ? -2.067 -39.691 9.910 1.00 38.28 460 ARG A CA 1
ATOM 3559 C C . ARG A 1 460 ? -1.536 -40.312 11.211 1.00 38.28 460 ARG A C 1
ATOM 3561 O O . ARG A 1 460 ? -0.363 -40.637 11.302 1.00 38.28 460 ARG A O 1
ATOM 3568 N N . GLN A 1 461 ? -2.478 -40.519 12.137 1.00 37.97 461 GLN A N 1
ATOM 3569 C CA . GLN A 1 461 ? -2.504 -41.471 13.259 1.00 37.97 461 GLN A CA 1
ATOM 3570 C C . GLN A 1 461 ? -1.520 -41.302 14.430 1.00 37.97 461 GLN A C 1
ATOM 3572 O O . GLN A 1 461 ? -0.348 -41.643 14.322 1.00 37.97 461 GLN A O 1
ATOM 3577 N N . ARG A 1 462 ? -2.083 -41.028 15.620 1.00 35.09 462 ARG A N 1
ATOM 3578 C CA . ARG A 1 462 ? -2.105 -42.036 16.698 1.00 35.09 462 ARG A CA 1
ATOM 3579 C C . ARG A 1 462 ? -3.104 -41.699 17.815 1.00 35.09 462 ARG A C 1
ATOM 3581 O O . ARG A 1 462 ? -2.871 -40.813 18.626 1.00 35.09 462 ARG A O 1
ATOM 3588 N N . GLU A 1 463 ? -4.180 -42.478 17.867 1.00 39.16 463 GLU A N 1
ATOM 3589 C CA . GLU A 1 463 ? -4.794 -42.924 19.119 1.00 39.16 463 GLU A CA 1
ATOM 3590 C C . GLU A 1 463 ? -4.090 -44.226 19.530 1.00 39.16 463 GLU A C 1
ATOM 3592 O O . GLU A 1 463 ? -3.953 -45.124 18.700 1.00 39.16 463 GLU A O 1
ATOM 3597 N N . SER A 1 464 ? -3.649 -44.336 20.784 1.00 40.19 464 SER A N 1
ATOM 3598 C CA . SER A 1 464 ? -3.733 -45.570 21.584 1.00 40.19 464 SER A CA 1
ATOM 3599 C C . SER A 1 464 ? -3.240 -45.294 23.004 1.00 40.19 464 SER A C 1
ATOM 3601 O O . SER A 1 464 ? -2.117 -44.833 23.204 1.00 40.19 464 SER A O 1
ATOM 3603 N N . ALA A 1 465 ? -4.114 -45.587 23.958 1.00 40.56 465 ALA A N 1
ATOM 3604 C CA . ALA A 1 465 ? -3.944 -45.496 25.396 1.00 40.56 465 ALA A CA 1
ATOM 3605 C C . ALA A 1 465 ? -2.830 -46.395 25.969 1.00 40.56 465 ALA A C 1
ATOM 3607 O O . ALA A 1 465 ? -2.433 -47.375 25.344 1.00 40.56 465 ALA A O 1
ATOM 3608 N N . GLY A 1 466 ? -2.476 -46.125 27.230 1.00 36.00 466 GLY A N 1
ATOM 3609 C CA . GLY A 1 466 ? -2.292 -47.199 28.209 1.00 36.00 466 GLY A CA 1
ATOM 3610 C C . GLY A 1 466 ? -0.884 -47.424 28.761 1.00 36.00 466 GLY A C 1
ATOM 3611 O O . GLY A 1 466 ? -0.124 -48.208 28.215 1.00 36.00 466 GLY A O 1
ATOM 3612 N N . ASP A 1 467 ? -0.684 -46.870 29.956 1.00 35.91 467 ASP A N 1
ATOM 3613 C CA . ASP A 1 467 ? -0.275 -47.600 31.166 1.00 35.91 467 ASP A CA 1
ATOM 3614 C C . ASP A 1 467 ? 1.185 -47.594 31.675 1.00 35.91 467 ASP A C 1
ATOM 3616 O O . ASP A 1 467 ? 2.161 -47.833 30.970 1.00 35.91 467 ASP A O 1
ATOM 3620 N N . SER A 1 468 ? 1.236 -47.462 33.007 1.00 34.81 468 SER A N 1
ATOM 3621 C CA . SER A 1 468 ? 2.273 -47.855 33.973 1.00 34.81 468 SER A CA 1
ATOM 3622 C C . SER A 1 468 ? 3.481 -46.941 34.297 1.00 34.81 468 SER A C 1
ATOM 3624 O O . SER A 1 468 ? 4.469 -46.833 33.582 1.00 34.81 468 SER A O 1
ATOM 3626 N N . LEU A 1 469 ? 3.382 -46.379 35.513 1.00 37.22 469 LEU A N 1
ATOM 3627 C CA . LEU A 1 469 ? 4.334 -46.496 36.636 1.00 37.22 469 LEU A CA 1
ATOM 3628 C C . LEU A 1 469 ? 5.771 -45.950 36.496 1.00 37.22 469 LEU A C 1
ATOM 3630 O O . LEU A 1 469 ? 6.694 -46.645 36.099 1.00 37.22 469 LEU A O 1
ATOM 3634 N N . GLY A 1 470 ? 5.951 -44.739 37.040 1.00 34.31 470 GLY A N 1
ATOM 3635 C CA . GLY A 1 470 ? 6.718 -44.489 38.272 1.00 34.31 470 GLY A CA 1
ATOM 3636 C C . GLY A 1 470 ? 8.231 -44.731 38.282 1.00 34.31 470 GLY A C 1
ATOM 3637 O O . GLY A 1 470 ? 8.657 -45.874 38.280 1.00 34.31 470 GLY A O 1
ATOM 3638 N N . GLN A 1 471 ? 9.012 -43.664 38.514 1.00 34.44 471 GLN A N 1
ATOM 3639 C CA . GLN A 1 471 ? 10.016 -43.600 39.596 1.00 34.44 471 GLN A CA 1
ATOM 3640 C C . GLN A 1 471 ? 10.742 -42.235 39.668 1.00 34.44 471 GLN A C 1
ATOM 3642 O O . GLN A 1 471 ? 11.409 -41.808 38.737 1.00 34.44 471 GLN A O 1
ATOM 3647 N N . THR A 1 472 ? 10.585 -41.587 40.829 1.00 35.78 472 THR A N 1
ATOM 3648 C CA . THR A 1 472 ? 11.613 -40.937 41.676 1.00 35.78 472 THR A CA 1
ATOM 3649 C C . THR A 1 472 ? 12.710 -40.024 41.089 1.00 35.78 472 THR A C 1
ATOM 3651 O O . THR A 1 472 ? 13.654 -40.484 40.465 1.00 35.78 472 THR A O 1
ATOM 3654 N N . GLN A 1 473 ? 12.651 -38.756 41.537 1.00 39.44 473 GLN A N 1
ATOM 3655 C CA . GLN A 1 473 ? 13.679 -38.039 42.328 1.00 39.44 473 GLN A CA 1
ATOM 3656 C C . GLN A 1 473 ? 15.130 -37.964 41.795 1.00 39.44 473 GLN A C 1
ATOM 3658 O O . GLN A 1 473 ? 15.863 -38.946 41.860 1.00 39.44 473 GLN A O 1
ATOM 3663 N N . ARG A 1 474 ? 15.611 -36.740 41.507 1.00 34.69 474 ARG A N 1
ATOM 3664 C CA . ARG A 1 474 ? 16.600 -35.997 42.336 1.00 34.69 474 ARG A CA 1
ATOM 3665 C C . ARG A 1 474 ? 17.140 -34.742 41.635 1.00 34.69 474 ARG A C 1
ATOM 3667 O O . ARG A 1 474 ? 17.681 -34.817 40.540 1.00 34.69 474 ARG A O 1
ATOM 3674 N N . ASP A 1 475 ? 17.011 -33.623 42.344 1.00 37.09 475 ASP A N 1
ATOM 3675 C CA . ASP A 1 475 ? 18.018 -32.599 42.654 1.00 37.09 475 ASP A CA 1
ATOM 3676 C C . ASP A 1 475 ? 19.189 -32.363 41.682 1.00 37.09 475 ASP A C 1
ATOM 3678 O O . ASP A 1 475 ? 20.062 -33.220 41.529 1.00 37.09 475 ASP A O 1
ATOM 3682 N N . ARG A 1 476 ? 19.340 -31.107 41.231 1.00 39.81 476 ARG A N 1
ATOM 3683 C CA . ARG A 1 476 ? 20.504 -30.279 41.611 1.00 39.81 476 ARG A CA 1
ATOM 3684 C C . ARG A 1 476 ? 20.399 -28.829 41.137 1.00 39.81 476 ARG A C 1
ATOM 3686 O O . ARG A 1 476 ? 20.437 -28.532 39.948 1.00 39.81 476 ARG A O 1
ATOM 3693 N N . GLU A 1 477 ? 20.371 -27.948 42.127 1.00 47.88 477 GLU A N 1
ATOM 3694 C CA . GLU A 1 477 ? 20.809 -26.557 42.076 1.00 47.88 477 GLU A CA 1
ATOM 3695 C C . GLU A 1 477 ? 22.274 -26.448 41.618 1.00 47.88 477 GLU A C 1
ATOM 3697 O O . GLU A 1 477 ? 23.112 -27.273 42.005 1.00 47.88 477 GLU A O 1
ATOM 3702 N N . ARG A 1 478 ? 22.613 -25.370 40.897 1.00 39.16 478 ARG A N 1
ATOM 3703 C CA . ARG A 1 478 ? 23.858 -24.627 41.147 1.00 39.16 478 ARG A CA 1
ATOM 3704 C C . ARG A 1 478 ? 23.865 -23.248 40.488 1.00 39.16 478 ARG A C 1
ATOM 3706 O O . ARG A 1 478 ? 23.888 -23.126 39.268 1.00 39.16 478 ARG A O 1
ATOM 3713 N N . GLU A 1 479 ? 23.918 -22.236 41.348 1.00 46.25 479 GLU A N 1
ATOM 3714 C CA . GLU A 1 479 ? 24.451 -20.897 41.093 1.00 46.25 479 GLU A CA 1
ATOM 3715 C C . GLU A 1 479 ? 25.853 -20.941 40.458 1.00 46.25 479 GLU A C 1
ATOM 3717 O O . GLU A 1 479 ? 26.650 -21.828 40.796 1.00 46.25 479 GLU A O 1
ATOM 3722 N N . LYS A 1 480 ? 26.188 -19.921 39.649 1.00 38.31 480 LYS A N 1
ATOM 3723 C CA . LYS A 1 480 ? 27.283 -18.960 39.921 1.00 38.31 480 LYS A CA 1
ATOM 3724 C C . LYS A 1 480 ? 27.571 -18.026 38.729 1.00 38.31 480 LYS A C 1
ATOM 3726 O O . LYS A 1 480 ? 28.048 -18.473 37.691 1.00 38.31 480 LYS A O 1
ATOM 3731 N N . ASP A 1 481 ? 27.382 -16.726 38.962 1.00 42.56 481 ASP A N 1
ATOM 3732 C CA . ASP A 1 481 ? 28.241 -15.623 38.477 1.00 42.56 481 ASP A CA 1
ATOM 3733 C C . ASP A 1 481 ? 29.700 -15.807 39.002 1.00 42.56 481 ASP A C 1
ATOM 3735 O O . ASP A 1 481 ? 29.865 -16.622 39.920 1.00 42.56 481 ASP A O 1
ATOM 3739 N N . PRO A 1 482 ? 30.770 -15.083 38.560 1.00 55.50 482 PRO A N 1
ATOM 3740 C CA . PRO A 1 482 ? 30.758 -13.716 38.006 1.00 55.50 482 PRO A CA 1
ATOM 3741 C C . PRO A 1 482 ? 31.840 -13.347 36.943 1.00 55.50 482 PRO A C 1
ATOM 3743 O O . PRO A 1 482 ? 32.786 -14.077 36.672 1.00 55.50 482 PRO A O 1
ATOM 3746 N N . SER A 1 483 ? 31.709 -12.121 36.417 1.00 45.19 483 SER A N 1
ATOM 3747 C CA . SER A 1 483 ? 32.768 -11.131 36.100 1.00 45.19 483 SER A CA 1
ATOM 3748 C C . SER A 1 483 ? 34.052 -11.516 35.330 1.00 45.19 483 SER A C 1
ATOM 3750 O O . SER A 1 483 ? 34.923 -12.219 35.835 1.00 45.19 483 SER A O 1
ATOM 3752 N N . GLY A 1 484 ? 34.279 -10.802 34.223 1.00 35.19 484 GLY A N 1
ATOM 3753 C CA . GLY A 1 484 ? 35.591 -10.438 33.658 1.00 35.19 484 GLY A CA 1
ATOM 3754 C C . GLY A 1 484 ? 35.351 -9.558 32.420 1.00 35.19 484 GLY A C 1
ATOM 3755 O O . GLY A 1 484 ? 34.500 -9.899 31.614 1.00 35.19 484 GLY A O 1
ATOM 3756 N N . GLY A 1 485 ? 35.931 -8.378 32.201 1.00 35.12 485 GLY A N 1
ATOM 3757 C CA . GLY A 1 485 ? 37.162 -7.789 32.716 1.00 35.12 485 GLY A CA 1
ATOM 3758 C C . GLY A 1 485 ? 38.160 -7.624 31.561 1.00 35.12 485 GLY A C 1
ATOM 3759 O O . GLY A 1 485 ? 38.732 -8.614 31.127 1.00 35.12 485 GLY A O 1
ATOM 3760 N N . GLY A 1 486 ? 38.384 -6.381 31.110 1.00 33.25 486 GLY A N 1
ATOM 3761 C CA . GLY A 1 486 ? 39.438 -5.985 30.153 1.00 33.25 486 GLY A CA 1
ATOM 3762 C C . GLY A 1 486 ? 39.019 -6.056 28.676 1.00 33.25 486 GLY A C 1
ATOM 3763 O O . GLY A 1 486 ? 38.253 -6.920 28.287 1.00 33.25 486 GLY A O 1
ATOM 3764 N N . GLY A 1 487 ? 39.446 -5.178 27.775 1.00 33.91 487 GLY A N 1
ATOM 3765 C CA . GLY A 1 487 ? 40.431 -4.109 27.838 1.00 33.91 487 GLY A CA 1
ATOM 3766 C C . GLY A 1 487 ? 40.795 -3.693 26.403 1.00 33.91 487 GLY A C 1
ATOM 3767 O O . GLY A 1 487 ? 40.763 -4.508 25.493 1.00 33.91 487 GLY A O 1
ATOM 3768 N N . GLU A 1 488 ? 41.138 -2.415 26.254 1.00 36.16 488 GLU A N 1
ATOM 3769 C CA . GLU A 1 488 ? 42.122 -1.865 25.305 1.00 36.16 488 GLU A CA 1
ATOM 3770 C C . GLU A 1 488 ? 41.929 -1.905 23.768 1.00 36.16 488 GLU A C 1
ATOM 3772 O O . GLU A 1 488 ? 42.070 -2.911 23.088 1.00 36.16 488 GLU A O 1
ATOM 3777 N N . ARG A 1 489 ? 41.772 -0.683 23.229 1.00 39.69 489 ARG A N 1
ATOM 3778 C CA . ARG A 1 489 ? 42.653 0.010 22.255 1.00 39.69 489 ARG A CA 1
ATOM 3779 C C . ARG A 1 489 ? 43.282 -0.789 21.093 1.00 39.69 489 ARG A C 1
ATOM 3781 O O . ARG A 1 489 ? 44.258 -1.505 21.266 1.00 39.69 489 ARG A O 1
ATOM 3788 N N . GLY A 1 490 ? 42.932 -0.364 19.878 1.00 36.56 490 GLY A N 1
ATOM 3789 C CA . GLY A 1 490 ? 43.780 -0.385 18.672 1.00 36.56 490 GLY A CA 1
ATOM 3790 C C . GLY A 1 490 ? 43.015 0.293 17.530 1.00 36.56 490 GLY A C 1
ATOM 3791 O O . GLY A 1 490 ? 41.991 -0.219 17.115 1.00 36.56 490 GLY A O 1
ATOM 3792 N N . ARG A 1 491 ? 43.251 1.565 17.184 1.00 36.75 491 ARG A N 1
ATOM 3793 C CA . ARG A 1 491 ? 44.346 2.103 16.352 1.00 36.75 491 ARG A CA 1
ATOM 3794 C C . ARG A 1 491 ? 44.342 1.504 14.936 1.00 36.75 491 ARG A C 1
ATOM 3796 O O . ARG A 1 491 ? 45.181 0.675 14.612 1.00 36.75 491 ARG A O 1
ATOM 3803 N N . GLU A 1 492 ? 43.423 1.976 14.094 1.00 34.81 492 GLU A N 1
ATOM 3804 C CA . GLU A 1 492 ? 43.499 1.785 12.644 1.00 34.81 492 GLU A CA 1
ATOM 3805 C C . GLU A 1 492 ? 44.382 2.873 12.020 1.00 34.81 492 GLU A C 1
ATOM 3807 O O . GLU A 1 492 ? 44.067 4.061 11.982 1.00 34.81 492 GLU A O 1
ATOM 3812 N N . THR A 1 493 ? 45.535 2.418 11.556 1.00 41.66 493 THR A N 1
ATOM 3813 C CA . THR A 1 493 ? 46.365 3.026 10.518 1.00 41.66 493 THR A CA 1
ATOM 3814 C C . THR A 1 493 ? 46.551 1.959 9.448 1.00 41.66 493 THR A C 1
ATOM 3816 O O . THR A 1 493 ? 46.501 0.775 9.778 1.00 41.66 493 THR A O 1
ATOM 3819 N N . ILE A 1 494 ? 46.906 2.400 8.235 1.00 36.41 494 ILE A N 1
ATOM 3820 C CA . ILE A 1 494 ? 47.212 1.620 7.018 1.00 36.41 494 ILE A CA 1
ATOM 3821 C C . ILE A 1 494 ? 45.955 1.455 6.150 1.00 36.41 494 ILE A C 1
ATOM 3823 O O . ILE A 1 494 ? 44.913 1.029 6.612 1.00 36.41 494 ILE A O 1
ATOM 3827 N N . GLY A 1 495 ? 45.957 1.785 4.868 1.00 37.00 495 GLY A N 1
ATOM 3828 C CA . GLY A 1 495 ? 47.058 2.132 3.986 1.00 37.00 495 GLY A CA 1
ATOM 3829 C C . GLY A 1 495 ? 46.605 1.812 2.572 1.00 37.00 495 GLY A C 1
ATOM 3830 O O . GLY A 1 495 ? 46.181 0.701 2.267 1.00 37.00 495 GLY A O 1
ATOM 3831 N N . SER A 1 496 ? 46.666 2.824 1.725 1.00 44.09 496 SER A N 1
ATOM 3832 C CA . SER A 1 496 ? 46.525 2.734 0.284 1.00 44.09 496 SER A CA 1
ATOM 3833 C C . SER A 1 496 ? 47.564 1.764 -0.284 1.00 44.09 496 SER A C 1
ATOM 3835 O O . SER A 1 496 ? 48.764 2.019 -0.211 1.00 44.09 496 SER A O 1
ATOM 3837 N N . SER A 1 497 ? 47.108 0.670 -0.894 1.00 39.44 497 SER A N 1
ATOM 3838 C CA . SER A 1 497 ? 47.931 -0.126 -1.805 1.00 39.44 497 SER A CA 1
ATOM 3839 C C . SER A 1 497 ? 47.218 -0.269 -3.147 1.00 39.44 497 SER A C 1
ATOM 3841 O O . SER A 1 497 ? 46.202 -0.943 -3.296 1.00 39.44 497 SER A O 1
ATOM 3843 N N . LEU A 1 498 ? 47.762 0.458 -4.124 1.00 44.00 498 LEU A N 1
ATOM 3844 C CA . LEU A 1 498 ? 47.699 0.118 -5.537 1.00 44.00 498 LEU A CA 1
ATOM 3845 C C . LEU A 1 498 ? 48.470 -1.187 -5.748 1.00 44.00 498 LEU A C 1
ATOM 3847 O O . LEU A 1 498 ? 49.607 -1.254 -5.309 1.00 44.00 498 LEU A O 1
ATOM 3851 N N . PHE A 1 499 ? 47.885 -2.150 -6.455 1.00 38.09 499 PHE A N 1
ATOM 3852 C CA . PHE A 1 499 ? 48.495 -3.120 -7.386 1.00 38.09 499 PHE A CA 1
ATOM 3853 C C . PHE A 1 499 ? 47.302 -3.976 -7.867 1.00 38.09 499 PHE A C 1
ATOM 3855 O O . PHE A 1 499 ? 46.561 -4.513 -7.057 1.00 38.09 499 PHE A O 1
ATOM 3862 N N . GLY A 1 500 ? 46.908 -4.003 -9.140 1.00 38.59 500 GLY A N 1
ATOM 3863 C CA . GLY A 1 500 ? 47.728 -4.390 -10.282 1.00 38.59 500 GLY A CA 1
ATOM 3864 C C . GLY A 1 500 ? 47.621 -5.908 -10.458 1.00 38.59 500 GLY A C 1
ATOM 3865 O O . GLY A 1 500 ? 48.494 -6.630 -9.997 1.00 38.59 500 GLY A O 1
ATOM 3866 N N . GLY A 1 501 ? 46.532 -6.390 -11.070 1.00 35.22 501 GLY A N 1
ATOM 3867 C CA . GLY A 1 501 ? 46.255 -7.821 -11.231 1.00 35.22 501 GLY A CA 1
ATOM 3868 C C . GLY A 1 501 ? 45.418 -8.112 -12.473 1.00 35.22 501 GLY A C 1
ATOM 3869 O O . GLY A 1 501 ? 44.200 -8.240 -12.405 1.00 35.22 501 GLY A O 1
ATOM 3870 N N . THR A 1 502 ? 46.092 -8.18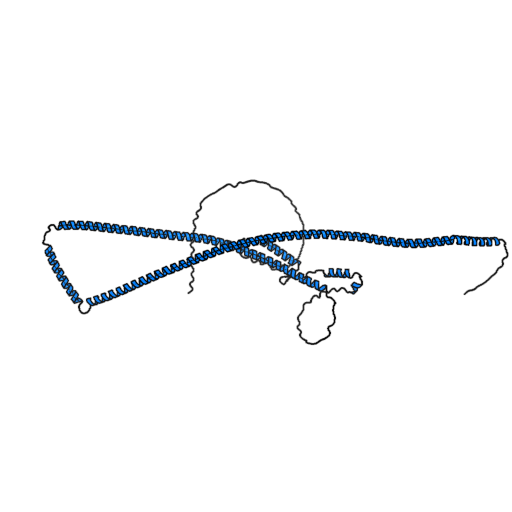6 -13.615 1.00 40.34 502 THR A N 1
ATOM 3871 C CA . THR A 1 502 ? 45.586 -8.663 -14.904 1.00 40.34 502 THR A CA 1
ATOM 3872 C C . THR A 1 502 ? 45.429 -10.186 -14.834 1.00 40.34 502 THR A C 1
ATOM 3874 O O . THR A 1 502 ? 46.430 -10.886 -14.694 1.00 40.34 502 THR A O 1
ATOM 3877 N N . SER A 1 503 ? 44.207 -10.721 -14.937 1.00 41.75 503 SER A N 1
ATOM 3878 C CA . SER A 1 503 ? 43.991 -12.157 -15.167 1.00 41.75 503 SER A CA 1
ATOM 3879 C C . SER A 1 503 ? 43.465 -12.388 -16.583 1.00 41.75 503 SER A C 1
ATOM 3881 O O . SER A 1 503 ? 42.494 -11.779 -17.033 1.00 41.75 503 SER A O 1
ATOM 3883 N N . MET A 1 504 ? 44.188 -13.233 -17.317 1.00 38.12 504 MET A N 1
ATOM 3884 C CA . MET A 1 504 ? 43.834 -13.693 -18.652 1.00 38.12 504 MET A CA 1
ATOM 3885 C C . MET A 1 504 ? 42.637 -14.642 -18.577 1.00 38.12 504 MET A C 1
ATOM 3887 O O . MET A 1 504 ? 42.644 -15.613 -17.822 1.00 38.12 504 MET A O 1
ATOM 3891 N N . GLY A 1 505 ? 41.619 -14.347 -19.383 1.00 36.59 505 GLY A N 1
ATOM 3892 C CA . GLY A 1 505 ? 40.456 -15.199 -19.582 1.00 36.59 505 GLY A CA 1
ATOM 3893 C C . GLY A 1 505 ? 40.776 -16.393 -20.479 1.00 36.59 505 GLY A C 1
ATOM 3894 O O . GLY A 1 505 ? 41.349 -16.238 -21.555 1.00 36.59 505 GLY A O 1
ATOM 3895 N N . ALA A 1 506 ? 40.352 -17.576 -20.039 1.00 39.16 506 ALA A N 1
ATOM 3896 C CA . ALA A 1 506 ? 40.223 -18.761 -20.871 1.00 39.16 506 ALA A CA 1
ATOM 3897 C C . ALA A 1 506 ? 38.830 -18.749 -21.524 1.00 39.16 506 ALA A C 1
ATOM 3899 O O . ALA A 1 506 ? 37.808 -18.870 -20.849 1.00 39.16 506 ALA A O 1
ATOM 3900 N N . SER A 1 507 ? 38.790 -18.557 -22.840 1.00 38.94 507 SER A N 1
ATOM 3901 C CA . SER A 1 507 ? 37.590 -18.628 -23.669 1.00 38.94 507 SER A CA 1
ATOM 3902 C C . SER A 1 507 ? 37.299 -20.081 -24.057 1.00 38.94 507 SER A C 1
ATOM 3904 O O . SER A 1 507 ? 37.959 -20.662 -24.915 1.00 38.94 507 SER A O 1
ATOM 3906 N N . GLY A 1 508 ? 36.279 -20.667 -23.429 1.00 37.47 508 GLY A N 1
ATOM 3907 C CA . GLY A 1 508 ? 35.664 -21.916 -23.872 1.00 37.47 508 GLY A CA 1
ATOM 3908 C C . GLY A 1 508 ? 34.713 -21.661 -25.041 1.00 37.47 508 GLY A C 1
ATOM 3909 O O . GLY A 1 508 ? 33.672 -21.029 -24.874 1.00 37.47 508 GLY A O 1
ATOM 3910 N N . PHE A 1 509 ? 35.083 -22.151 -26.223 1.00 40.03 509 PHE A N 1
ATOM 3911 C CA . PHE A 1 509 ? 34.221 -22.255 -27.400 1.00 40.03 509 PHE A CA 1
ATOM 3912 C C . PHE A 1 509 ? 33.221 -23.404 -27.198 1.00 40.03 509 PHE A C 1
ATOM 3914 O O . PHE A 1 509 ? 33.617 -24.564 -27.124 1.00 40.03 509 PHE A O 1
ATOM 3921 N N . GLY A 1 510 ? 31.928 -23.088 -27.137 1.00 40.81 510 GLY A N 1
ATOM 3922 C CA . GLY A 1 510 ? 30.835 -24.058 -27.183 1.00 40.81 510 GLY A CA 1
ATOM 3923 C C . GLY A 1 510 ? 29.766 -23.555 -28.143 1.00 40.81 510 GLY A C 1
ATOM 3924 O O . GLY A 1 510 ? 28.890 -22.792 -27.748 1.00 40.81 510 GLY A O 1
ATOM 3925 N N . GLY A 1 511 ? 29.892 -23.916 -29.420 1.00 39.34 511 GLY A N 1
ATOM 3926 C CA . GLY A 1 511 ? 28.880 -23.659 -30.438 1.00 39.34 511 GLY A CA 1
ATOM 3927 C C . GLY A 1 511 ? 27.945 -24.857 -30.544 1.00 39.34 511 GLY A C 1
ATOM 3928 O O . GLY A 1 511 ? 28.393 -25.936 -30.918 1.00 39.34 511 GLY A O 1
ATOM 3929 N N . ASP A 1 512 ? 26.664 -24.658 -30.245 1.00 42.47 512 ASP A N 1
ATOM 3930 C CA . ASP A 1 512 ? 25.610 -25.628 -30.534 1.00 42.47 512 ASP A CA 1
ATOM 3931 C C . ASP A 1 512 ? 24.472 -24.901 -31.263 1.00 42.47 512 ASP A C 1
ATOM 3933 O O . ASP A 1 512 ? 23.683 -24.153 -30.684 1.00 42.47 512 ASP A O 1
ATOM 3937 N N . GLY A 1 513 ? 24.477 -25.031 -32.589 1.00 41.84 513 GLY A N 1
ATOM 3938 C CA . GLY A 1 513 ? 23.509 -24.429 -33.496 1.00 41.84 513 GLY A CA 1
ATOM 3939 C C . GLY A 1 513 ? 22.621 -25.509 -34.095 1.00 41.84 513 GLY A C 1
ATOM 3940 O O . GLY A 1 513 ? 22.962 -26.095 -35.119 1.00 41.84 513 GLY A O 1
ATOM 3941 N N . ARG A 1 514 ? 21.457 -25.750 -33.486 1.00 49.78 514 ARG A N 1
ATOM 3942 C CA . ARG A 1 514 ? 20.426 -26.659 -34.007 1.00 49.78 514 ARG A CA 1
ATOM 3943 C C . ARG A 1 514 ? 19.265 -25.837 -34.579 1.00 49.78 514 ARG A C 1
ATOM 3945 O O . ARG A 1 514 ? 18.328 -25.489 -33.868 1.00 49.78 514 ARG A O 1
ATOM 3952 N N . ARG A 1 515 ? 19.334 -25.510 -35.875 1.00 48.56 515 ARG A N 1
ATOM 3953 C CA . ARG A 1 515 ? 18.191 -25.001 -36.655 1.00 48.56 515 ARG A CA 1
ATOM 3954 C C . ARG A 1 515 ? 17.308 -26.179 -37.075 1.00 48.56 515 ARG A C 1
ATOM 3956 O O . ARG A 1 515 ? 17.780 -27.090 -37.747 1.00 48.56 515 ARG A O 1
ATOM 3963 N N . LYS A 1 516 ? 16.032 -26.139 -36.687 1.00 54.66 516 LYS A N 1
ATOM 3964 C CA . LYS A 1 516 ? 14.947 -26.875 -37.345 1.00 54.66 516 LYS A CA 1
ATOM 3965 C C . LYS A 1 516 ? 14.378 -25.966 -38.434 1.00 54.66 516 LYS A C 1
ATOM 3967 O O . LYS A 1 516 ? 14.041 -24.824 -38.139 1.00 54.66 516 LYS A O 1
ATOM 3972 N N . ASN A 1 517 ? 14.314 -26.475 -39.659 1.00 49.06 517 ASN A N 1
ATOM 3973 C CA . ASN A 1 517 ? 13.525 -25.893 -40.737 1.00 49.06 517 ASN A CA 1
ATOM 3974 C C . ASN A 1 517 ? 12.156 -26.574 -40.733 1.00 49.06 517 ASN A C 1
ATOM 3976 O O . ASN A 1 517 ? 12.099 -27.799 -40.822 1.00 49.06 517 ASN A O 1
ATOM 3980 N N . ASP A 1 518 ? 11.105 -25.764 -40.672 1.00 55.00 518 ASP A N 1
ATOM 3981 C CA . ASP A 1 518 ? 9.778 -26.082 -41.188 1.00 55.00 518 ASP A CA 1
ATOM 3982 C C . ASP A 1 518 ? 9.566 -25.186 -42.415 1.00 55.00 518 ASP A C 1
ATOM 3984 O O . ASP A 1 518 ? 9.524 -23.961 -42.279 1.00 55.00 518 ASP A O 1
ATOM 3988 N N . THR A 1 519 ? 9.534 -25.780 -43.610 1.00 49.97 519 THR A N 1
ATOM 3989 C CA . THR A 1 519 ? 8.684 -25.442 -44.774 1.00 49.97 519 THR A CA 1
ATOM 3990 C C . THR A 1 519 ? 8.999 -26.373 -45.933 1.00 49.97 519 THR A C 1
ATOM 3992 O O . THR A 1 519 ? 10.199 -26.539 -46.253 1.00 49.97 519 THR A O 1
#